Protein AF-A0A4U5PM91-F1 (afdb_monomer)

Mean predicted aligned error: 16.79 Å

Foldseek 3Di:
DWDWDDDPPRFTWIWDQDPQQWTWTWTDPDPPDTDTDTDHRPVDDPVVVVVLCCVPPVDDDDDDDDDDDDDDDDDDDDDDDYDDDDDDDDDDDDDDDDDDDPPPDPPPPDDLKDWDAWPAADPFATWTWIARPPPRAIWIKGKGFQDPPDPVSVVSVVLVVQLCVLQCPDDDQQAWHWDDWDDDDRMIITTTHDAPQAFQLVCCVVPNADDLLLLLLQLLSLLRRLLRCVVQQKAQQEQARNQWGAHPVSRIHGHDSSVMDRDDDQFDFLDPDYDLLLAALCSSVSPGGDDSLSVLSSSLQRSQCNHGVAGFVNVDDRPRSNCCNNPPPDDGDDDPSDDPLNVVSSVLSNDNPSVSRDHSVVSSPRPSNVPSDDPPPPPPPPDPDDDDDDDDDDDD

Sequence (396 aa):
MEFGSTNKRGIFRHAVFTDYGILYLCIAADNETRIQVYIPTHQIDIPKLCHFLCSFYGVFLLATNDGKQQSHRLPLPPITTSPFSPTYSTTTSPSVPRSPNRMENPTSPGSRWKKGRLLGRGSFGDVYLGLNSESGEMCTMKEVTLFSDDAKSKESAQQLGQEIMILSRLRHPNIVQYYGSETVEDKLYIYLEYVSGGSIYKLLQEYGQFDEIAIRSCTQQILSGLAYLHAKNTVHRDIKGANILVDPTGRVKLADFGMAKHISGQSCPLSFRGSPYWMAPEVIKNSNGCNLAVDIWSLGCTVLEMATTKPPWSQYEGVPAMFKIGNSKELPEIPDHLSNDGKDFVQQCLQRNPLHRPTAAQLLDHPFVKNVAFMERPFVSIEPSEELPPFMNSGR

Secondary structure (DSSP, 8-state):
-EEEE--TT---EEEEEETTTEEEEEEEEETTEEEEEEEEGGG--HHHHHHHHHHHH------------------PPPP------------------------PPP--TT-SEEEEEEEEE-SS-EEEEEEETTT--EEEEEEEE---SSHHHHHHHHHHHHHHHHHTT---TTBPPEEEEEEETTEEEEEEE--TT-BHHHHHHHH-SPPHHHHHHHHHHHHHHHHHHHHTTEE-S--SGGGEEE-TT--EEE---TT-EE--SS-----S-S-GGG--HHHHTT-S---THHHHHHHHHHHHHHHHSS-TTTTS-SHHHHHHHHH--PPPPPPTTS-HHHHHHHHHHT-SSGGGSPPHHHHTTSHHHHT-----------PPPP-PPP------

Radius of gyration: 29.06 Å; Cα contacts (8 Å, |Δi|>4): 565; chains: 1; bounding box: 113×63×76 Å

Solvent-accessible surface area (backbone atoms only — not comparable to full-atom values): 24086 Å² total; per-residue (Å²): 96,80,53,78,60,82,53,103,78,78,44,57,43,44,45,43,52,50,100,83,41,40,46,40,46,39,51,42,88,51,102,85,46,76,48,79,48,84,45,73,44,95,81,54,64,60,73,59,51,52,53,50,50,29,74,75,67,71,53,82,85,80,84,78,84,78,91,79,91,82,90,80,90,87,87,85,85,88,88,82,87,89,89,86,86,87,88,90,80,91,84,86,88,93,84,90,84,89,84,89,78,85,73,74,74,79,76,71,93,81,64,66,58,45,84,58,58,80,73,48,78,55,98,73,34,43,30,23,37,24,34,29,76,85,80,70,46,64,26,30,32,40,41,24,76,62,56,87,88,45,77,67,39,55,53,50,49,52,41,50,53,50,27,51,61,53,42,72,75,53,85,52,91,21,35,59,42,56,75,52,69,52,74,58,88,61,30,40,37,38,36,29,53,56,58,84,52,37,23,46,42,56,46,29,74,77,71,40,55,51,54,68,70,56,49,27,52,48,50,39,35,50,30,53,34,46,30,57,34,47,76,66,41,32,38,50,63,51,52,38,39,73,32,29,31,27,32,90,88,71,51,39,24,46,46,75,48,71,66,38,45,73,66,75,72,83,70,53,88,79,66,92,73,63,57,56,62,34,54,33,38,49,63,71,62,65,49,92,58,72,55,68,41,42,40,37,25,6,45,28,33,31,55,47,21,44,61,63,57,39,59,44,51,66,93,35,69,62,64,60,29,36,48,46,51,47,75,48,87,76,73,63,89,76,66,84,90,50,51,74,48,49,51,49,51,36,54,42,25,58,39,81,54,56,88,68,28,63,51,45,64,59,50,55,68,32,68,48,35,54,69,56,76,80,79,74,74,74,79,79,75,82,72,82,80,78,79,82,81,81,86,82,87,77,90,129

pLDDT: mean 71.52, std 26.04, range [23.77, 98.69]

InterPro domains:
  IPR000719 Protein kinase domain [PF00069] (114-369)
  IPR000719 Protein kinase domain [PS50011] (113-369)
  IPR000719 Protein kinase domain [SM00220] (113-369)
  IPR011009 Protein kinase-like domain superfamily [SSF56112] (92-384)
  IPR050538 Mitogen-activated protein kinase kinase kinase [PTHR48016] (86-372)

Nearest PDB structures (foldseek):
  5t5t-assembly1_A  TM=9.235E-01  e=7.887E-22  Rattus norvegicus
  6c9f-assembly1_A  TM=9.242E-01  e=7.464E-22  Homo sapiens
  6c9g-assembly1_A  TM=8.913E-01  e=3.089E-22  Homo sapiens
  5kq5-assembly1_A  TM=9.156E-01  e=8.806E-22  Rattus norvegicus
  6c9j-assembly1_A  TM=8.745E-01  e=2.478E-22  Homo sapiens

Organism: Populus alba (NCBI:txid43335)

Structure (mmCIF, N/CA/C/O backbone):
data_AF-A0A4U5PM91-F1
#
_entry.id   AF-A0A4U5PM91-F1
#
loop_
_atom_site.group_PDB
_atom_site.id
_atom_site.type_symbol
_atom_site.label_atom_id
_atom_site.label_alt_id
_atom_site.label_comp_id
_atom_site.label_asym_id
_atom_site.label_entity_id
_atom_site.label_seq_id
_atom_site.pdbx_PDB_ins_code
_atom_site.Cartn_x
_atom_site.Cartn_y
_atom_site.Cartn_z
_atom_site.occupancy
_atom_site.B_iso_or_equiv
_atom_site.auth_seq_id
_atom_site.auth_comp_id
_atom_site.auth_asym_id
_atom_site.auth_atom_id
_atom_site.pdbx_PDB_model_num
ATOM 1 N N . MET A 1 1 ? 22.648 28.105 25.553 1.00 31.94 1 MET A N 1
ATOM 2 C CA . MET A 1 1 ? 23.771 27.318 24.981 1.00 31.94 1 MET A CA 1
ATOM 3 C C . MET A 1 1 ? 23.590 27.237 23.476 1.00 31.94 1 MET A C 1
ATOM 5 O O . MET A 1 1 ? 22.468 27.005 23.038 1.00 31.94 1 MET A O 1
ATOM 9 N N . GLU A 1 2 ? 24.658 27.453 22.713 1.00 29.42 2 GLU A N 1
ATOM 10 C CA . GLU A 1 2 ? 24.646 27.452 21.247 1.00 29.42 2 GLU A CA 1
ATOM 11 C C . GLU A 1 2 ? 25.605 26.362 20.755 1.00 29.42 2 GLU A C 1
ATOM 13 O O . GLU A 1 2 ? 26.754 26.308 21.192 1.00 29.42 2 GLU A O 1
ATOM 18 N N . PHE A 1 3 ? 25.124 25.462 19.896 1.00 33.06 3 PHE A N 1
ATOM 19 C CA . PHE A 1 3 ? 25.931 24.376 19.340 1.00 33.06 3 PHE A CA 1
ATOM 20 C C . PHE A 1 3 ? 25.806 24.370 17.818 1.00 33.06 3 PHE A C 1
ATOM 22 O O . PHE A 1 3 ? 24.696 24.344 17.281 1.00 33.06 3 PHE A O 1
ATOM 29 N N . GLY A 1 4 ? 26.951 24.375 17.132 1.00 33.66 4 GLY A N 1
ATOM 30 C CA . GLY A 1 4 ? 27.042 24.328 15.677 1.00 33.66 4 GLY A CA 1
ATOM 31 C C . GLY A 1 4 ? 27.961 23.200 15.216 1.00 33.66 4 GLY A C 1
ATOM 32 O O . GLY A 1 4 ? 29.016 22.958 15.797 1.00 33.66 4 GLY A O 1
ATOM 33 N N . SER A 1 5 ? 27.563 22.511 14.149 1.00 37.50 5 SER A N 1
ATOM 34 C CA . SER A 1 5 ? 28.417 21.583 13.405 1.00 37.50 5 SER A CA 1
ATOM 35 C C . SER A 1 5 ? 28.236 21.841 11.914 1.00 37.50 5 SER A C 1
ATOM 37 O O . SER A 1 5 ? 27.110 21.966 11.429 1.00 37.50 5 SER A O 1
ATOM 39 N N . THR A 1 6 ? 29.347 21.922 11.188 1.00 31.75 6 THR A N 1
ATOM 40 C CA . THR A 1 6 ? 29.373 21.989 9.728 1.00 31.75 6 THR A CA 1
ATOM 41 C C . THR A 1 6 ? 29.678 20.601 9.167 1.00 31.75 6 THR A C 1
ATOM 43 O O . THR A 1 6 ? 30.637 19.946 9.567 1.00 31.75 6 THR A O 1
ATOM 46 N N . ASN A 1 7 ? 28.877 20.139 8.206 1.00 38.53 7 ASN A N 1
ATOM 47 C CA . ASN A 1 7 ? 29.251 19.010 7.349 1.00 38.53 7 ASN A CA 1
ATOM 48 C C . ASN A 1 7 ? 29.533 19.528 5.927 1.00 38.53 7 ASN A C 1
ATOM 50 O O . ASN A 1 7 ? 29.047 20.598 5.557 1.00 38.53 7 ASN A O 1
ATOM 54 N N . LYS A 1 8 ? 30.293 18.765 5.125 1.00 36.66 8 LYS A N 1
ATOM 55 C CA . LYS A 1 8 ? 30.865 19.082 3.792 1.00 36.66 8 LYS A CA 1
ATOM 56 C C . LYS A 1 8 ? 29.865 19.501 2.684 1.00 36.66 8 LYS A C 1
ATOM 58 O O . LYS A 1 8 ? 30.226 19.522 1.515 1.00 36.66 8 LYS A O 1
ATOM 63 N N . ARG A 1 9 ? 28.617 19.840 3.022 1.00 36.94 9 ARG A N 1
ATOM 64 C CA . ARG A 1 9 ? 27.595 20.412 2.127 1.00 36.94 9 ARG A CA 1
ATOM 65 C C . ARG A 1 9 ? 27.051 21.780 2.570 1.00 36.94 9 ARG A C 1
ATOM 67 O O . ARG A 1 9 ? 26.040 22.208 2.039 1.00 36.94 9 ARG A O 1
ATOM 74 N N . GLY A 1 10 ? 27.675 22.463 3.535 1.00 32.66 10 GLY A N 1
ATOM 75 C CA . GLY A 1 10 ? 27.288 23.840 3.894 1.00 32.66 10 GLY A CA 1
ATOM 76 C C . GLY A 1 10 ? 25.926 23.979 4.590 1.00 32.66 10 GLY A C 1
ATOM 77 O O . GLY A 1 10 ? 25.386 25.076 4.668 1.00 32.66 10 GLY A O 1
ATOM 78 N N . ILE A 1 11 ? 25.370 22.887 5.121 1.00 39.38 11 ILE A N 1
ATOM 79 C CA . ILE A 1 11 ? 24.122 22.920 5.892 1.00 39.38 11 ILE A CA 1
ATOM 80 C C . ILE A 1 11 ? 24.449 23.416 7.306 1.00 39.38 11 ILE A C 1
ATOM 82 O O . ILE A 1 11 ? 25.018 22.671 8.105 1.00 39.38 11 ILE A O 1
ATOM 86 N N . PHE A 1 12 ? 24.096 24.665 7.614 1.00 35.41 12 PHE A N 1
ATOM 87 C CA . PHE A 1 12 ? 24.134 25.199 8.976 1.00 35.41 12 PHE A CA 1
ATOM 88 C C . PHE A 1 12 ? 22.971 24.610 9.782 1.00 35.41 12 PHE A C 1
ATOM 90 O O . PHE A 1 12 ? 21.809 24.762 9.408 1.00 35.41 12 PHE A O 1
ATOM 97 N N . ARG A 1 13 ? 23.281 23.928 10.888 1.00 50.47 13 ARG A N 1
ATOM 98 C CA . ARG A 1 13 ? 22.285 23.434 11.848 1.00 50.47 13 ARG A CA 1
ATOM 99 C C . ARG A 1 13 ? 22.576 24.073 13.197 1.00 50.47 13 ARG A C 1
ATOM 101 O O . ARG A 1 13 ? 23.570 23.724 13.826 1.00 50.47 13 ARG A O 1
ATOM 108 N N . HIS A 1 14 ? 21.744 25.030 13.600 1.00 46.91 14 HIS A N 1
ATOM 109 C CA . HIS A 1 14 ? 21.800 25.638 14.931 1.00 46.91 14 HIS A CA 1
ATOM 110 C C . HIS A 1 14 ? 20.641 25.107 15.769 1.00 46.91 14 HIS A C 1
ATOM 112 O O . HIS A 1 14 ? 19.489 25.128 15.326 1.00 46.91 14 HIS A O 1
ATOM 118 N N . ALA A 1 15 ? 20.971 24.654 16.977 1.00 45.44 15 ALA A N 1
ATOM 119 C CA . ALA A 1 15 ? 20.019 24.477 18.060 1.00 45.44 15 ALA A CA 1
ATOM 120 C C . ALA A 1 15 ? 20.308 25.541 19.123 1.00 45.44 15 ALA A C 1
ATOM 122 O O . ALA A 1 15 ? 21.407 25.566 19.683 1.00 45.44 15 ALA A O 1
ATOM 123 N N . VAL A 1 16 ? 19.347 26.433 19.374 1.00 43.75 16 VAL A N 1
ATOM 124 C CA . VAL A 1 16 ? 19.459 27.459 20.422 1.00 43.75 16 VAL A CA 1
ATOM 125 C C . VAL A 1 16 ? 18.523 27.092 21.561 1.00 43.75 16 VAL A C 1
ATOM 127 O O . VAL A 1 16 ? 17.333 26.867 21.342 1.00 43.75 16 VAL A O 1
ATOM 130 N N . PHE A 1 17 ? 19.078 27.047 22.771 1.00 45.47 17 PHE A N 1
ATOM 131 C CA . PHE A 1 17 ? 18.324 26.904 24.012 1.00 45.47 17 PHE A CA 1
ATOM 132 C C . PHE A 1 17 ? 18.276 28.254 24.726 1.00 45.47 17 PHE A C 1
ATOM 134 O O . PHE A 1 17 ? 19.332 28.797 25.070 1.00 45.47 17 PHE A O 1
ATOM 141 N N . THR A 1 18 ? 17.067 28.769 24.952 1.00 44.97 18 THR A N 1
ATOM 142 C CA . THR A 1 18 ? 16.816 29.958 25.782 1.00 44.97 18 THR A CA 1
ATOM 143 C C . THR A 1 18 ? 16.417 29.557 27.200 1.00 44.97 18 THR A C 1
ATOM 145 O O . THR A 1 18 ? 15.810 28.502 27.381 1.00 44.97 18 THR A O 1
ATOM 148 N N . ASP A 1 19 ? 16.632 30.441 28.175 1.00 39.72 19 ASP A N 1
ATOM 149 C CA . ASP A 1 19 ? 16.300 30.224 29.597 1.00 39.72 19 ASP A CA 1
ATOM 150 C C . ASP A 1 19 ? 14.802 29.953 29.865 1.00 39.72 19 ASP A C 1
ATOM 152 O O . ASP A 1 19 ? 14.437 29.443 30.919 1.00 39.72 19 ASP A O 1
ATOM 156 N N . TYR A 1 20 ? 13.935 30.219 28.881 1.00 44.78 20 TYR A N 1
ATOM 157 C CA . TYR A 1 20 ? 12.493 29.940 28.908 1.00 44.78 20 TYR A CA 1
ATOM 158 C C . TYR A 1 20 ? 12.089 28.568 28.345 1.00 44.78 20 TYR A C 1
ATOM 160 O O . TYR A 1 20 ? 10.900 28.300 28.191 1.00 44.78 20 TYR A O 1
ATOM 168 N N . GLY A 1 21 ? 13.047 27.699 28.001 1.00 43.62 21 GLY A N 1
ATOM 169 C CA . GLY A 1 21 ? 12.724 26.349 27.541 1.00 43.62 21 GLY A CA 1
ATOM 170 C C . GLY A 1 21 ? 12.086 26.307 26.143 1.00 43.62 21 GLY A C 1
ATOM 171 O O . GLY A 1 21 ? 11.070 25.659 25.901 1.00 43.62 21 GLY A O 1
ATOM 172 N N . ILE A 1 22 ? 12.679 27.022 25.189 1.00 42.44 22 ILE A N 1
ATOM 173 C CA . ILE A 1 22 ? 12.251 27.001 23.787 1.00 42.44 22 ILE A CA 1
ATOM 174 C C . ILE A 1 22 ? 13.403 26.429 22.971 1.00 42.44 22 ILE A C 1
ATOM 176 O O . ILE A 1 22 ? 14.515 26.961 23.011 1.00 42.44 22 ILE A O 1
ATOM 180 N N . LEU A 1 23 ? 13.141 25.326 22.264 1.00 50.06 23 LEU A N 1
ATOM 181 C CA . LEU A 1 23 ? 14.085 24.765 21.303 1.00 50.06 23 LEU A CA 1
ATOM 182 C C . LEU A 1 23 ? 13.849 25.416 19.940 1.00 50.06 23 LEU A C 1
ATOM 184 O O . LEU A 1 23 ? 12.764 25.281 19.378 1.00 50.06 23 LEU A O 1
ATOM 188 N N . TYR A 1 24 ? 14.881 26.065 19.404 1.00 45.94 24 TYR A N 1
ATOM 189 C CA . TYR A 1 24 ? 14.910 26.523 18.018 1.00 45.94 24 TYR A CA 1
ATOM 190 C C . TYR A 1 24 ? 15.710 25.529 17.190 1.00 45.94 24 TYR A C 1
ATOM 192 O O . TYR A 1 24 ? 16.916 25.416 17.394 1.00 45.94 24 TYR A O 1
ATOM 200 N N . LEU A 1 25 ? 15.068 24.825 16.257 1.00 46.84 25 LEU A N 1
ATOM 201 C CA . LEU A 1 25 ? 15.771 24.005 15.271 1.00 46.84 25 LEU A CA 1
ATOM 202 C C . LEU A 1 25 ? 15.753 24.736 13.928 1.00 46.84 25 LEU A C 1
ATOM 204 O O . LEU A 1 25 ? 14.700 24.838 13.302 1.00 46.84 25 LEU A O 1
ATOM 208 N N . CYS A 1 26 ? 16.905 25.257 13.503 1.00 42.34 26 CYS A N 1
ATOM 209 C CA . CYS A 1 26 ? 17.053 25.876 12.188 1.00 42.34 26 CYS A CA 1
ATOM 210 C C . CYS A 1 26 ? 17.648 24.844 11.223 1.00 42.34 26 CYS A C 1
ATOM 212 O O . CYS A 1 26 ? 18.806 24.443 11.373 1.00 42.34 26 CYS A O 1
ATOM 214 N N . ILE A 1 27 ? 16.847 24.386 10.258 1.00 45.97 27 ILE A N 1
ATOM 215 C CA . ILE A 1 27 ? 17.297 23.494 9.184 1.00 45.97 27 ILE A CA 1
ATOM 216 C C . ILE A 1 27 ? 17.346 24.325 7.903 1.00 45.97 27 ILE A C 1
ATOM 218 O O . ILE A 1 27 ? 16.304 24.666 7.350 1.00 45.97 27 ILE A O 1
ATOM 222 N N . ALA A 1 28 ? 18.550 24.667 7.443 1.00 40.47 28 ALA A N 1
ATOM 223 C CA . ALA A 1 28 ? 18.735 25.254 6.119 1.00 40.47 28 ALA A CA 1
ATOM 224 C C . ALA A 1 28 ? 18.757 24.129 5.072 1.00 40.47 28 ALA A C 1
ATOM 226 O O . ALA A 1 28 ? 19.648 23.277 5.104 1.00 40.47 28 ALA A O 1
ATOM 227 N N . ALA A 1 29 ? 17.776 24.090 4.170 1.00 40.22 29 ALA A N 1
ATOM 228 C CA . ALA A 1 29 ? 17.827 23.211 2.996 1.00 40.22 29 ALA A CA 1
ATOM 229 C C . ALA A 1 29 ? 18.645 23.849 1.851 1.00 40.22 29 ALA A C 1
ATOM 231 O O . ALA A 1 29 ? 19.275 23.136 1.072 1.00 40.22 29 ALA A O 1
ATOM 232 N N . ASP A 1 30 ? 18.696 25.181 1.817 1.00 44.41 30 ASP A N 1
ATOM 233 C CA . ASP A 1 30 ? 19.370 26.054 0.853 1.00 44.41 30 ASP A CA 1
ATOM 234 C C . ASP A 1 30 ? 19.393 27.504 1.394 1.00 44.41 30 ASP A C 1
ATOM 236 O O . ASP A 1 30 ? 18.805 27.794 2.439 1.00 44.41 30 ASP A O 1
ATOM 240 N N . ASN A 1 31 ? 20.114 28.418 0.726 1.00 41.56 31 ASN A N 1
ATOM 241 C CA . ASN A 1 31 ? 20.375 29.790 1.207 1.00 41.56 31 ASN A CA 1
ATOM 242 C C . ASN A 1 31 ? 19.118 30.667 1.395 1.00 41.56 31 ASN A C 1
ATOM 244 O O . ASN A 1 31 ? 19.231 31.739 1.989 1.00 41.56 31 ASN A O 1
ATOM 248 N N . GLU A 1 32 ? 17.944 30.227 0.936 1.00 38.72 32 GLU A N 1
ATOM 249 C CA . GLU A 1 32 ? 16.703 31.013 0.981 1.00 38.72 32 GLU A CA 1
ATOM 250 C C . GLU A 1 32 ? 15.607 30.414 1.877 1.00 38.72 32 GLU A C 1
ATOM 252 O O . GLU A 1 32 ? 14.706 31.144 2.288 1.00 38.72 32 GLU A O 1
ATOM 257 N N . THR A 1 33 ? 15.705 29.142 2.288 1.00 36.41 33 THR A N 1
ATOM 258 C CA . THR A 1 33 ? 14.655 28.494 3.093 1.00 36.41 33 THR A CA 1
ATOM 259 C C . THR A 1 33 ? 15.128 28.217 4.519 1.00 36.41 33 THR A C 1
ATOM 261 O O . THR A 1 33 ? 15.895 27.286 4.780 1.00 36.41 33 THR A O 1
ATOM 264 N N . ARG A 1 34 ? 14.640 29.013 5.479 1.00 40.97 34 ARG A N 1
ATOM 265 C CA . ARG A 1 34 ? 14.811 28.764 6.920 1.00 40.97 34 ARG A CA 1
ATOM 266 C C . ARG A 1 34 ? 13.519 28.207 7.500 1.00 40.97 34 ARG A C 1
ATOM 268 O O . ARG A 1 34 ? 12.549 28.940 7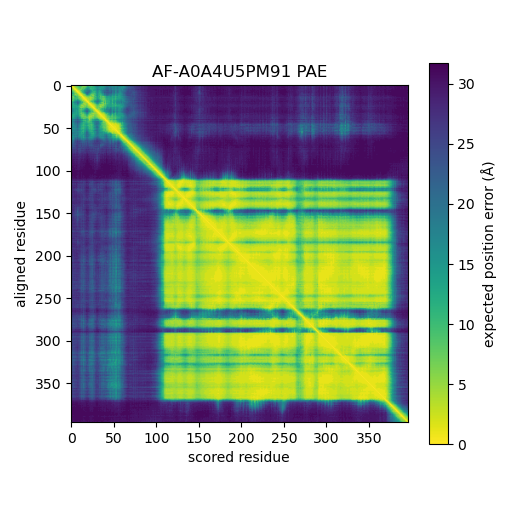.654 1.00 40.97 34 ARG A O 1
ATOM 275 N N . ILE A 1 35 ? 13.523 26.929 7.870 1.00 38.94 35 ILE A N 1
ATOM 276 C CA . ILE A 1 35 ? 12.433 26.343 8.655 1.00 38.94 35 ILE A CA 1
ATOM 277 C C . ILE A 1 35 ? 12.771 26.537 10.134 1.00 38.94 35 ILE A C 1
ATOM 279 O O . ILE A 1 35 ? 13.808 26.060 10.597 1.00 38.94 35 ILE A O 1
ATOM 283 N N . GLN A 1 36 ? 11.908 27.255 10.856 1.00 39.59 36 GLN A N 1
ATOM 284 C CA . GLN A 1 36 ? 11.988 27.437 12.305 1.00 39.59 36 GLN A CA 1
ATOM 285 C C . GLN A 1 36 ? 10.898 26.598 12.967 1.00 39.59 36 GLN A C 1
ATOM 287 O O . GLN A 1 36 ? 9.712 26.877 12.808 1.00 39.59 36 GLN A O 1
ATOM 292 N N . VAL A 1 37 ? 11.298 25.565 13.707 1.00 41.97 37 VAL A N 1
ATOM 293 C CA . VAL A 1 37 ? 10.364 24.758 14.502 1.00 41.97 37 VAL A CA 1
ATOM 294 C C . VAL A 1 37 ? 10.442 25.212 15.952 1.00 41.97 37 VAL A C 1
ATOM 296 O O . VAL A 1 37 ? 11.520 25.176 16.546 1.00 41.97 37 VAL A O 1
ATOM 299 N N . TYR A 1 38 ? 9.301 25.626 16.503 1.00 45.09 38 TYR A N 1
ATOM 300 C CA . TYR A 1 38 ? 9.144 26.015 17.902 1.00 45.09 38 TYR A CA 1
ATOM 301 C C . TYR A 1 38 ? 8.579 24.854 18.700 1.00 45.09 38 TYR A C 1
ATOM 303 O O . TYR A 1 38 ? 7.539 24.298 18.345 1.00 45.09 38 TYR A O 1
ATOM 311 N N . ILE A 1 39 ? 9.245 24.505 19.797 1.00 47.69 39 ILE A N 1
ATOM 312 C CA . ILE A 1 39 ? 8.792 23.420 20.656 1.00 47.69 39 ILE A CA 1
ATOM 313 C C . ILE A 1 39 ? 8.814 23.868 22.130 1.00 47.69 39 ILE A C 1
ATOM 315 O O . ILE A 1 39 ? 9.902 24.117 22.657 1.00 47.69 39 ILE A O 1
ATOM 319 N N . PRO A 1 40 ? 7.650 23.966 22.808 1.00 42.97 40 PRO A N 1
ATOM 320 C CA . PRO A 1 40 ? 7.573 24.287 24.236 1.00 42.97 40 PRO A CA 1
ATOM 321 C C . PRO A 1 40 ? 8.099 23.130 25.106 1.00 42.97 40 PRO A C 1
ATOM 323 O O . PRO A 1 40 ? 7.615 22.001 25.003 1.00 42.97 40 PRO A O 1
ATOM 326 N N . THR A 1 41 ? 9.059 23.381 26.003 1.00 46.47 41 THR A N 1
ATOM 327 C CA . THR A 1 41 ? 9.726 22.319 26.792 1.00 46.47 41 THR A CA 1
ATOM 328 C C . THR A 1 41 ? 8.890 21.690 27.901 1.00 46.47 41 THR A C 1
ATOM 330 O O . THR A 1 41 ? 9.294 20.661 28.434 1.00 46.47 41 THR A O 1
ATOM 333 N N . HIS A 1 42 ? 7.722 22.233 28.254 1.00 51.41 42 HIS A N 1
ATOM 334 C CA . HIS A 1 42 ? 6.894 21.666 29.330 1.00 51.41 42 HIS A CA 1
ATOM 335 C C . HIS A 1 42 ? 6.315 20.272 29.018 1.00 51.41 42 HIS A C 1
ATOM 337 O O . HIS A 1 42 ? 5.750 19.640 29.906 1.00 51.41 42 HIS A O 1
ATOM 343 N N . GLN A 1 43 ? 6.472 19.767 27.789 1.00 45.56 43 GLN A N 1
ATOM 344 C CA . GLN A 1 43 ? 6.014 18.432 27.388 1.00 45.56 43 GLN A CA 1
ATOM 345 C C . GLN A 1 43 ? 7.138 17.473 26.967 1.00 45.56 43 GLN A C 1
ATOM 347 O O . GLN A 1 43 ? 6.843 16.377 26.488 1.00 45.56 43 GLN A O 1
ATOM 352 N N . ILE A 1 44 ? 8.417 17.857 27.084 1.00 49.91 44 ILE A N 1
ATOM 353 C CA . ILE A 1 44 ? 9.497 17.114 26.423 1.00 49.91 44 ILE A CA 1
ATOM 354 C C . ILE A 1 44 ? 10.664 16.801 27.348 1.00 49.91 44 ILE A C 1
ATOM 356 O O . ILE A 1 44 ? 11.325 17.672 27.901 1.00 49.91 44 ILE A O 1
ATOM 360 N N . ASP A 1 45 ? 10.962 15.508 27.410 1.00 54.50 45 ASP A N 1
ATOM 361 C CA . ASP A 1 45 ? 12.194 14.947 27.946 1.00 54.50 45 ASP A CA 1
ATOM 362 C C . ASP A 1 45 ? 13.358 15.287 26.990 1.00 54.50 45 ASP A C 1
ATOM 364 O O . ASP A 1 45 ? 13.549 14.647 25.950 1.00 54.50 45 ASP A O 1
ATOM 368 N N . ILE A 1 46 ? 14.087 16.362 27.314 1.00 46.34 46 ILE A N 1
ATOM 369 C CA . ILE A 1 46 ? 15.188 16.925 26.511 1.00 46.34 46 ILE A CA 1
ATOM 370 C C . ILE A 1 46 ? 16.241 15.857 26.142 1.00 46.34 46 ILE A C 1
ATOM 372 O O . ILE A 1 46 ? 16.590 15.771 24.963 1.00 46.34 46 ILE A O 1
ATOM 376 N N . PRO A 1 47 ? 16.702 14.983 27.061 1.00 45.91 47 PRO A N 1
ATOM 377 C CA . PRO A 1 47 ? 17.561 13.844 26.724 1.00 45.91 47 PRO A CA 1
ATOM 378 C C . PRO A 1 47 ? 17.017 12.934 25.611 1.00 45.91 47 PRO A C 1
ATOM 380 O O . PRO A 1 47 ? 17.768 12.547 24.713 1.00 45.91 47 PRO A O 1
ATOM 383 N N . LYS A 1 48 ? 15.713 12.620 25.619 1.00 48.66 48 LYS A N 1
ATOM 384 C CA . LYS A 1 48 ? 15.087 11.780 24.580 1.00 48.66 48 LYS A CA 1
ATOM 385 C C . LYS A 1 48 ? 14.988 12.494 23.239 1.00 48.66 48 LYS A C 1
ATOM 387 O O . LYS A 1 48 ? 15.202 11.861 22.206 1.00 48.66 48 LYS A O 1
ATOM 392 N N . LEU A 1 49 ? 14.700 13.796 23.241 1.00 48.59 49 LEU A N 1
ATOM 393 C CA . LEU A 1 49 ? 14.678 14.592 22.014 1.00 48.59 49 LEU A CA 1
ATOM 394 C C . LEU A 1 49 ? 16.085 14.730 21.416 1.00 48.59 49 LEU A C 1
ATOM 396 O O . LEU A 1 49 ? 16.251 14.565 20.213 1.00 48.59 49 LEU A O 1
ATOM 400 N N . CYS A 1 50 ? 17.109 14.942 22.244 1.00 45.09 50 CYS A N 1
ATOM 401 C CA . CYS A 1 50 ? 18.505 14.975 21.808 1.00 45.09 50 CYS A CA 1
ATOM 402 C C . CYS A 1 50 ? 18.950 13.630 21.217 1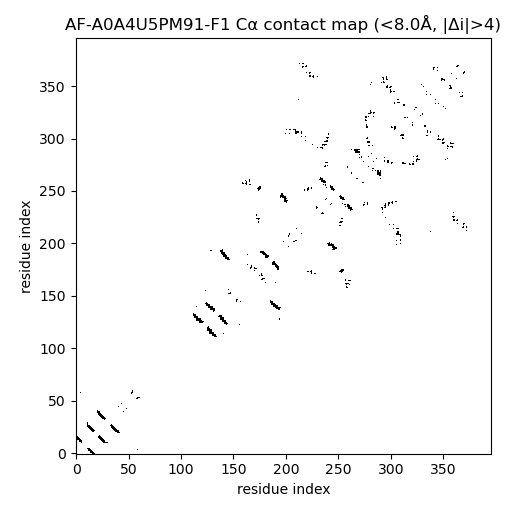.00 45.09 50 CYS A C 1
ATOM 404 O O . CYS A 1 50 ? 19.516 13.601 20.127 1.00 45.09 50 CYS A O 1
ATOM 406 N N . HIS A 1 51 ? 18.625 12.508 21.868 1.00 45.59 51 HIS A N 1
ATOM 407 C CA . HIS A 1 51 ? 18.919 11.173 21.339 1.00 45.59 51 HIS A CA 1
ATOM 408 C C . HIS A 1 51 ? 18.183 10.895 20.014 1.00 45.59 51 HIS A C 1
ATOM 410 O O . HIS A 1 51 ? 18.752 10.314 19.085 1.00 45.59 51 HIS A O 1
ATOM 416 N N . PHE A 1 52 ? 16.931 11.349 19.899 1.00 48.03 52 PHE A N 1
ATOM 417 C CA . PHE A 1 52 ? 16.134 11.283 18.673 1.00 48.03 52 PHE A CA 1
ATOM 418 C C . PHE A 1 52 ? 16.770 12.113 17.544 1.00 48.03 52 PHE A C 1
ATOM 420 O O . PHE A 1 52 ? 17.004 11.595 16.457 1.00 48.03 52 PHE A O 1
ATOM 427 N N . LEU A 1 53 ? 17.163 13.362 17.803 1.00 45.97 53 LEU A N 1
ATOM 428 C CA . LEU A 1 53 ? 17.820 14.219 16.809 1.00 45.97 53 LEU A CA 1
ATOM 429 C C . LEU A 1 53 ? 19.203 13.680 16.387 1.00 45.97 53 LEU A C 1
ATOM 431 O O . LEU A 1 53 ? 19.520 13.696 15.196 1.00 45.97 53 LEU A O 1
ATOM 435 N N . CYS A 1 54 ? 19.996 13.136 17.319 1.00 41.91 54 CYS A N 1
ATOM 436 C CA . CYS A 1 54 ? 21.268 12.464 17.020 1.00 41.91 54 CYS A CA 1
ATOM 437 C C . CYS A 1 54 ? 21.079 11.268 16.078 1.00 41.91 54 CYS A C 1
ATOM 439 O O . CYS A 1 54 ? 21.802 11.143 15.088 1.00 41.91 54 CYS A O 1
ATOM 441 N N . SER A 1 55 ? 20.080 10.425 16.356 1.00 39.53 55 SER A N 1
ATOM 442 C CA . SER A 1 55 ? 19.821 9.188 15.606 1.00 39.53 55 SER A CA 1
ATOM 443 C C . SER A 1 55 ? 19.288 9.440 14.190 1.00 39.53 55 SER A C 1
ATOM 445 O O . SER A 1 55 ? 19.554 8.653 13.287 1.00 39.53 55 SER A O 1
ATOM 447 N N . PHE A 1 56 ? 18.560 10.541 13.978 1.00 39.62 56 PHE A N 1
ATOM 448 C CA . PHE A 1 56 ? 17.927 10.862 12.692 1.00 39.62 56 PHE A CA 1
ATOM 449 C C . PHE A 1 56 ? 18.788 11.738 11.776 1.00 39.62 56 PHE A C 1
ATOM 451 O O . PHE A 1 56 ? 18.662 11.660 10.555 1.00 39.62 56 PHE A O 1
ATOM 458 N N . TYR A 1 57 ? 19.656 12.580 12.344 1.00 35.75 57 TYR A N 1
ATOM 459 C CA . TYR A 1 57 ? 20.364 13.612 11.581 1.00 35.75 57 TYR A CA 1
ATOM 460 C C . TYR A 1 57 ? 21.893 13.521 11.640 1.00 35.75 57 TYR A C 1
ATOM 462 O O . TYR A 1 57 ? 22.553 14.320 10.968 1.00 35.75 57 TYR A O 1
ATOM 470 N N . GLY A 1 58 ? 22.462 12.571 12.394 1.00 28.80 58 GLY A N 1
ATOM 471 C CA . GLY A 1 58 ? 23.914 12.382 12.505 1.00 28.80 58 GLY A CA 1
ATOM 472 C C . GLY A 1 58 ? 24.627 13.537 13.217 1.00 28.80 58 GLY A C 1
ATOM 473 O O . GLY A 1 58 ? 25.755 13.877 12.869 1.00 28.80 58 GLY A O 1
ATOM 474 N N . VAL A 1 59 ? 23.955 14.189 14.170 1.00 35.72 59 VAL A N 1
ATOM 475 C CA . VAL A 1 59 ? 24.543 15.247 15.005 1.00 35.72 59 VAL A CA 1
ATOM 476 C C . VAL A 1 59 ? 25.320 14.571 16.135 1.00 35.72 59 VAL A C 1
ATOM 478 O O . VAL A 1 59 ? 24.716 13.891 16.954 1.00 35.72 59 VAL A O 1
ATOM 481 N N . PHE A 1 60 ? 26.644 14.718 16.192 1.00 27.75 60 PHE A N 1
ATOM 482 C CA . PHE A 1 60 ? 27.428 14.266 17.346 1.00 27.75 60 PHE A CA 1
ATOM 483 C C . PHE A 1 60 ? 27.384 15.336 18.444 1.00 27.75 60 PHE A C 1
ATOM 485 O O . PHE A 1 60 ? 27.777 16.479 18.214 1.00 27.75 60 PHE A O 1
ATOM 492 N N . LEU A 1 61 ? 26.914 14.966 19.637 1.00 27.97 61 LEU A N 1
ATOM 493 C CA . LEU A 1 61 ? 27.053 15.772 20.850 1.00 27.97 61 LEU A CA 1
ATOM 494 C C . LEU A 1 61 ? 28.473 15.578 21.394 1.00 27.97 61 LEU A C 1
ATOM 496 O O . LEU A 1 61 ? 28.783 14.524 21.944 1.00 27.97 61 LEU A O 1
ATOM 500 N N . LEU A 1 62 ? 29.339 16.580 21.243 1.00 23.77 62 LEU A N 1
ATOM 501 C CA . LEU A 1 62 ? 30.573 16.654 22.022 1.00 23.77 62 LEU A CA 1
ATOM 502 C C . LEU A 1 62 ? 30.273 17.434 23.302 1.00 23.77 62 LEU A C 1
ATOM 504 O O . LEU A 1 62 ? 30.096 18.649 23.271 1.00 23.77 62 LEU A O 1
ATOM 508 N N . ALA A 1 63 ? 30.195 16.724 24.425 1.00 24.23 63 ALA A N 1
ATOM 509 C CA . ALA A 1 63 ? 30.249 17.343 25.739 1.00 24.23 63 ALA A CA 1
ATOM 510 C C . ALA A 1 63 ? 31.720 17.630 26.064 1.00 24.23 63 ALA A C 1
ATOM 512 O O . ALA A 1 63 ? 32.498 16.700 26.273 1.00 24.23 63 ALA A O 1
ATOM 513 N N . THR A 1 64 ? 32.116 18.900 26.097 1.00 24.45 64 THR A N 1
ATOM 514 C CA . THR A 1 64 ? 33.403 19.302 26.675 1.00 24.45 64 THR A CA 1
ATOM 515 C C . THR A 1 64 ? 33.154 20.004 28.000 1.00 24.45 64 THR A C 1
ATOM 517 O O . THR A 1 64 ? 32.592 21.099 28.023 1.00 24.45 64 THR A O 1
ATOM 520 N N . ASN A 1 65 ? 33.574 19.358 29.090 1.00 25.14 65 ASN A N 1
ATOM 521 C CA . ASN A 1 65 ? 33.742 19.999 30.389 1.00 25.14 65 ASN A CA 1
ATOM 522 C C . ASN A 1 65 ? 34.950 20.948 30.348 1.00 25.14 65 ASN A C 1
ATOM 524 O O . ASN A 1 65 ? 36.000 20.596 29.817 1.00 25.14 65 ASN A O 1
ATOM 528 N N . ASP A 1 66 ? 34.747 22.112 30.959 1.00 27.70 66 ASP A N 1
ATOM 529 C CA . ASP A 1 66 ? 35.715 23.077 31.484 1.00 27.70 66 ASP A CA 1
ATOM 530 C C . ASP A 1 66 ? 36.783 23.697 30.563 1.00 27.70 66 ASP A C 1
ATOM 532 O O . ASP A 1 66 ? 37.814 23.127 30.225 1.00 27.70 66 ASP A O 1
ATOM 536 N N . GLY A 1 67 ? 36.560 24.987 30.289 1.00 30.83 67 GLY A N 1
ATOM 537 C CA . GLY A 1 67 ? 37.444 26.071 30.724 1.00 30.83 67 GLY A CA 1
ATOM 538 C C . GLY A 1 67 ? 38.946 25.959 30.450 1.00 30.83 67 GLY A C 1
ATOM 539 O O . GLY A 1 67 ? 39.696 25.461 31.283 1.00 30.83 67 GLY A O 1
ATOM 540 N N . LYS A 1 68 ? 39.403 26.631 29.386 1.00 25.77 68 LYS A N 1
ATOM 541 C CA . LYS A 1 68 ? 40.464 27.662 29.432 1.00 25.77 68 LYS A CA 1
ATOM 542 C C . LYS A 1 68 ? 40.653 28.299 28.055 1.00 25.77 68 LYS A C 1
ATOM 544 O O . LYS A 1 68 ? 40.722 27.620 27.037 1.00 25.77 68 LYS A O 1
ATOM 549 N N . GLN A 1 69 ? 40.731 29.628 28.048 1.00 30.61 69 GLN A N 1
ATOM 550 C CA . GLN A 1 69 ? 41.123 30.429 26.893 1.00 30.61 69 GLN A CA 1
ATOM 551 C C . GLN A 1 69 ? 42.542 30.067 26.436 1.00 30.61 69 GLN A C 1
ATOM 553 O O . GLN A 1 69 ? 43.451 30.052 27.262 1.00 30.61 69 GLN A O 1
ATOM 558 N N . GLN A 1 70 ? 42.748 29.918 25.125 1.00 24.16 70 GLN A N 1
ATOM 559 C CA . GLN A 1 70 ? 43.960 30.410 24.467 1.00 24.16 70 GLN A CA 1
ATOM 560 C C . GLN A 1 70 ? 43.751 30.566 22.957 1.00 24.16 70 GLN A C 1
ATOM 562 O O . GLN A 1 70 ? 43.336 29.656 22.246 1.00 24.16 70 GLN A O 1
ATOM 567 N N . SER A 1 71 ? 44.025 31.778 22.492 1.00 26.20 71 SER A N 1
ATOM 568 C CA . SER A 1 71 ? 44.002 32.229 21.108 1.00 26.20 71 SER A CA 1
ATOM 569 C C . SER A 1 71 ? 45.300 31.868 20.387 1.00 26.20 71 SER A C 1
ATOM 571 O O . SER A 1 71 ? 46.365 32.262 20.854 1.00 26.20 71 SER A O 1
ATOM 573 N N . HIS A 1 72 ? 45.214 31.267 19.199 1.00 24.39 72 HIS A N 1
ATOM 574 C CA . HIS A 1 72 ? 46.291 31.323 18.207 1.00 24.39 72 HIS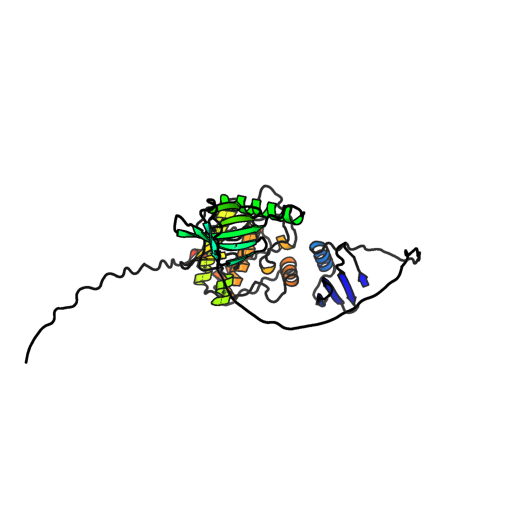 A CA 1
ATOM 575 C C . HIS A 1 72 ? 45.727 31.554 16.795 1.00 24.39 72 HIS A C 1
ATOM 577 O O . HIS A 1 72 ? 44.903 30.792 16.298 1.00 24.39 72 HIS A O 1
ATOM 583 N N . ARG A 1 73 ? 46.173 32.655 16.173 1.00 26.11 73 ARG A N 1
ATOM 584 C CA . ARG A 1 73 ? 46.038 32.982 14.740 1.00 26.11 73 ARG A CA 1
ATOM 585 C C . ARG A 1 73 ? 47.070 32.200 13.924 1.00 26.11 73 ARG A C 1
ATOM 587 O O . ARG A 1 73 ? 48.139 31.947 14.464 1.00 26.11 73 ARG A O 1
ATOM 594 N N . LEU A 1 74 ? 46.782 31.970 12.633 1.00 25.20 74 LEU A N 1
ATOM 595 C CA . LEU A 1 74 ? 47.669 32.018 11.439 1.00 25.20 74 LEU A CA 1
ATOM 596 C C . LEU A 1 74 ? 46.849 31.562 10.185 1.00 25.20 74 LEU A C 1
ATOM 598 O O . LEU A 1 74 ? 45.753 31.038 10.368 1.00 25.20 74 LEU A O 1
ATOM 602 N N . PRO A 1 75 ? 47.302 31.742 8.923 1.00 27.44 75 PRO A N 1
ATOM 603 C CA . PRO A 1 75 ? 47.270 32.969 8.115 1.00 27.44 75 PRO A CA 1
ATOM 604 C C . PRO A 1 75 ? 46.429 32.839 6.810 1.00 27.44 75 PRO A C 1
ATOM 606 O O . PRO A 1 75 ? 46.094 31.747 6.360 1.00 27.44 75 PRO A O 1
ATOM 609 N N . LEU A 1 76 ? 46.113 33.976 6.177 1.00 30.39 76 LEU A N 1
ATOM 610 C CA . LEU A 1 76 ? 45.440 34.083 4.866 1.00 30.39 76 LEU A CA 1
ATOM 611 C C . LEU A 1 76 ? 46.448 34.033 3.695 1.00 30.39 76 LEU A C 1
ATOM 613 O O . LEU A 1 76 ? 47.527 34.613 3.834 1.00 30.39 76 LEU A O 1
ATOM 617 N N . PRO A 1 77 ? 46.091 33.468 2.523 1.00 31.16 77 PRO A N 1
ATOM 618 C CA . PRO A 1 77 ? 46.784 33.725 1.259 1.00 31.16 77 PRO A CA 1
ATOM 619 C C . PRO A 1 77 ? 46.098 34.834 0.415 1.00 31.16 77 PRO A C 1
ATOM 621 O O . PRO A 1 77 ? 44.954 35.201 0.693 1.00 31.16 77 PRO A O 1
ATOM 624 N N . PRO A 1 78 ? 46.808 35.415 -0.577 1.00 30.92 78 PRO A N 1
ATOM 625 C CA . PRO A 1 78 ? 46.586 36.786 -1.048 1.00 30.92 78 PRO A CA 1
ATOM 626 C C . PRO A 1 78 ? 45.585 36.951 -2.206 1.00 30.92 78 PRO A C 1
ATOM 628 O O . PRO A 1 78 ? 45.291 36.029 -2.962 1.00 30.92 78 PRO A O 1
ATOM 631 N N . ILE A 1 79 ? 45.112 38.195 -2.335 1.00 30.39 79 ILE A N 1
ATOM 632 C CA . ILE A 1 79 ? 44.212 38.744 -3.361 1.00 30.39 79 ILE A CA 1
ATOM 633 C C . ILE A 1 79 ? 45.030 39.334 -4.523 1.00 30.39 79 ILE A C 1
ATOM 635 O O . ILE A 1 79 ? 46.063 39.964 -4.294 1.00 30.39 79 ILE A O 1
ATOM 639 N N . THR A 1 80 ? 44.530 39.230 -5.759 1.00 27.03 80 THR A N 1
ATOM 640 C CA . THR A 1 80 ? 44.934 40.061 -6.920 1.00 27.03 80 THR A CA 1
ATOM 641 C C . THR A 1 80 ? 43.713 40.202 -7.862 1.00 27.03 80 THR A C 1
ATOM 643 O O . THR A 1 80 ? 43.280 39.209 -8.432 1.00 27.03 80 THR A O 1
ATOM 646 N N . THR A 1 81 ? 42.885 41.254 -7.717 1.00 26.55 81 THR A N 1
ATOM 647 C CA . THR A 1 81 ? 42.701 42.451 -8.601 1.00 26.55 81 THR A CA 1
ATOM 648 C C . THR A 1 81 ? 42.444 42.136 -10.097 1.00 26.55 81 THR A C 1
ATOM 650 O O . THR A 1 81 ? 43.382 41.757 -10.785 1.00 26.55 81 THR A O 1
ATOM 653 N N . SER A 1 82 ? 41.192 42.148 -10.612 1.00 27.86 82 SER A N 1
ATOM 654 C CA . SER A 1 82 ? 40.382 43.281 -11.183 1.00 27.86 82 SER A CA 1
ATOM 655 C C . SER A 1 82 ? 40.475 43.402 -12.733 1.00 27.86 82 SER A C 1
ATOM 657 O O . SER A 1 82 ? 41.474 42.932 -13.263 1.00 27.86 82 SER A O 1
ATOM 659 N N . PRO A 1 83 ? 39.635 44.178 -13.471 1.00 41.53 83 PRO A N 1
ATOM 660 C CA . PRO A 1 83 ? 38.162 44.337 -13.498 1.00 41.53 83 PRO A CA 1
ATOM 661 C C . PRO A 1 83 ? 37.564 44.332 -14.954 1.00 41.53 83 PRO A C 1
ATOM 663 O O . PRO A 1 83 ? 38.289 44.092 -15.912 1.00 41.53 83 PRO A O 1
ATOM 666 N N . PHE A 1 84 ? 36.263 44.667 -15.085 1.00 28.66 84 PHE A N 1
ATOM 667 C CA . PHE A 1 84 ? 35.501 45.214 -16.247 1.00 28.66 84 PHE A CA 1
ATOM 668 C C . PHE A 1 84 ? 34.333 44.378 -16.828 1.00 28.66 84 PHE A C 1
ATOM 670 O O . PHE A 1 84 ? 34.513 43.307 -17.398 1.00 28.66 84 PHE A O 1
ATOM 677 N N . SER A 1 85 ? 33.130 44.964 -16.735 1.00 31.53 85 SER A N 1
ATOM 678 C CA . SER A 1 85 ? 31.904 44.671 -17.511 1.00 31.53 85 SER A CA 1
ATOM 679 C C . SER A 1 85 ? 31.893 45.487 -18.829 1.00 31.53 85 SER A C 1
ATOM 681 O O . SER A 1 85 ? 32.710 46.406 -18.946 1.00 31.53 85 SER A O 1
ATOM 683 N N . PRO A 1 86 ? 30.971 45.251 -19.796 1.00 36.12 86 PRO A N 1
ATOM 684 C CA . PRO A 1 86 ? 29.643 45.886 -19.710 1.00 36.12 86 PRO A CA 1
ATOM 685 C C . PRO A 1 86 ? 28.442 45.112 -20.314 1.00 36.12 86 PRO A C 1
ATOM 687 O O . PRO A 1 86 ? 28.564 44.170 -21.090 1.00 36.12 86 PRO A O 1
ATOM 690 N N . THR A 1 87 ? 27.268 45.597 -19.913 1.00 29.06 87 THR A N 1
ATOM 691 C CA . THR A 1 87 ? 25.870 45.358 -20.324 1.00 29.06 87 THR A CA 1
ATOM 692 C C . THR A 1 87 ? 25.567 45.770 -21.778 1.00 29.06 87 THR A C 1
ATOM 694 O O . THR A 1 87 ? 26.235 46.674 -22.255 1.00 29.06 87 THR A O 1
ATOM 697 N N . TYR A 1 88 ? 24.518 45.220 -22.426 1.00 29.64 88 TYR A N 1
ATOM 698 C CA . TYR A 1 88 ? 23.455 45.964 -23.159 1.00 29.64 88 TYR A CA 1
ATOM 699 C C . TYR A 1 88 ? 22.293 45.048 -23.624 1.00 29.64 88 TYR A C 1
ATOM 701 O O . TYR A 1 88 ? 22.443 43.836 -23.749 1.00 29.64 88 TYR A O 1
ATOM 709 N N . SER A 1 89 ? 21.125 45.666 -23.833 1.00 29.08 89 SER A N 1
ATOM 710 C CA . SER A 1 89 ? 19.766 45.101 -23.894 1.00 29.08 89 SER A CA 1
ATOM 711 C C . SER A 1 89 ? 19.157 44.975 -25.311 1.00 29.08 89 SER A C 1
ATOM 713 O O . SER A 1 89 ? 19.545 45.707 -26.212 1.00 29.08 89 SER A O 1
ATOM 715 N N . THR A 1 90 ? 18.105 44.138 -25.427 1.00 28.95 90 THR A N 1
ATOM 716 C CA . THR A 1 90 ? 16.863 44.244 -26.257 1.00 28.95 90 THR A CA 1
ATOM 717 C C . THR A 1 90 ? 16.909 44.541 -27.769 1.00 28.95 90 THR A C 1
ATOM 719 O O . THR A 1 90 ? 17.278 45.647 -28.143 1.00 28.95 90 THR A O 1
ATOM 722 N N . THR A 1 91 ? 16.280 43.681 -28.603 1.00 27.39 91 THR A N 1
ATOM 723 C CA . THR A 1 91 ? 15.198 44.059 -29.571 1.00 27.39 91 THR A CA 1
ATOM 724 C C . THR A 1 91 ? 14.503 42.865 -30.289 1.00 27.39 91 THR A C 1
ATOM 726 O O . THR A 1 91 ? 15.154 41.993 -30.847 1.00 27.39 91 THR A O 1
ATOM 729 N N . THR A 1 92 ? 13.161 42.860 -30.216 1.00 29.41 92 THR A N 1
ATOM 730 C CA . THR A 1 92 ? 12.069 42.529 -31.187 1.00 29.41 92 THR A CA 1
ATOM 731 C C . THR A 1 92 ? 12.212 41.570 -32.404 1.00 29.41 92 THR A C 1
ATOM 733 O O . THR A 1 92 ? 13.124 41.683 -33.212 1.00 29.41 92 THR A O 1
ATOM 736 N N . SER A 1 93 ? 11.163 40.737 -32.569 1.00 29.39 93 SER A N 1
ATOM 737 C CA . SER A 1 93 ? 10.740 39.766 -33.625 1.00 29.39 93 SER A CA 1
ATOM 738 C C . SER A 1 93 ? 10.489 40.347 -35.052 1.00 29.39 93 SER A C 1
ATOM 740 O O . SER A 1 93 ? 10.449 41.574 -35.148 1.00 29.39 93 SER A O 1
ATOM 742 N N . PRO A 1 94 ? 10.255 39.557 -36.154 1.00 37.91 94 PRO A N 1
ATOM 743 C CA . PRO A 1 94 ? 9.046 38.719 -36.382 1.00 37.91 94 PRO A CA 1
ATOM 744 C C . PRO A 1 94 ? 9.215 37.413 -37.240 1.00 37.91 94 PRO A C 1
ATOM 746 O O . PRO A 1 94 ? 10.306 36.915 -37.477 1.00 37.91 94 PRO A O 1
ATOM 749 N N . SER A 1 95 ? 8.069 36.846 -37.636 1.00 30.56 95 SER A N 1
ATOM 750 C CA . SER A 1 95 ? 7.607 35.454 -37.847 1.00 30.56 95 SER A CA 1
ATOM 751 C C . SER A 1 95 ? 7.521 34.853 -39.289 1.00 30.56 95 SER A C 1
ATOM 753 O O . SER A 1 95 ? 7.138 35.579 -40.199 1.00 30.56 95 SER A O 1
ATOM 755 N N . VAL A 1 96 ? 7.622 33.492 -39.387 1.00 33.59 96 VAL A N 1
ATOM 756 C CA . VAL A 1 96 ? 6.845 32.492 -40.233 1.00 33.59 96 VAL A CA 1
ATOM 757 C C . VAL A 1 96 ? 7.244 32.287 -41.737 1.00 33.59 96 VAL A C 1
ATOM 759 O O . VAL A 1 96 ? 7.830 33.224 -42.266 1.00 33.59 96 VAL A O 1
ATOM 762 N N . PRO A 1 97 ? 6.946 31.167 -42.501 1.00 40.06 97 PRO A N 1
ATOM 763 C CA . PRO A 1 97 ? 6.332 29.817 -42.255 1.00 40.06 97 PRO A CA 1
ATOM 764 C C . PRO A 1 97 ? 7.063 28.533 -42.810 1.00 40.06 97 PRO A C 1
ATOM 766 O O . PRO A 1 97 ? 7.852 28.597 -43.740 1.00 40.06 97 PRO A O 1
ATOM 769 N N . ARG A 1 98 ? 6.626 27.350 -42.306 1.00 31.45 98 ARG A N 1
ATOM 770 C CA . ARG A 1 98 ? 6.450 25.979 -42.907 1.00 31.45 98 ARG A CA 1
ATOM 771 C C . ARG A 1 98 ? 7.485 25.360 -43.879 1.00 31.45 98 ARG A C 1
ATOM 773 O O . ARG A 1 98 ? 7.663 25.867 -44.979 1.00 31.45 98 ARG A O 1
ATOM 780 N N . SER A 1 99 ? 7.868 24.091 -43.627 1.00 34.69 99 SER A N 1
ATOM 781 C CA . SER A 1 99 ? 7.417 22.891 -44.397 1.00 34.69 99 SER A CA 1
ATOM 782 C C . SER A 1 99 ? 7.895 21.552 -43.776 1.00 34.69 99 SER A C 1
ATOM 784 O O . SER A 1 99 ? 8.776 21.575 -42.918 1.00 34.69 99 SER A O 1
ATOM 786 N N . PRO A 1 100 ? 7.268 20.401 -44.115 1.00 40.91 100 PRO A N 1
ATOM 787 C CA . PRO A 1 100 ? 7.185 19.217 -43.265 1.00 40.91 100 PRO A CA 1
ATOM 788 C C . PRO A 1 100 ? 8.257 18.176 -43.602 1.00 40.91 100 PRO A C 1
ATOM 790 O O . PRO A 1 100 ? 8.429 17.811 -44.756 1.00 40.91 100 PRO A O 1
ATOM 793 N N . ASN A 1 101 ? 8.915 17.630 -42.584 1.00 31.81 101 ASN A N 1
ATOM 794 C CA . ASN A 1 101 ? 9.505 16.297 -42.669 1.00 31.81 101 ASN A CA 1
ATOM 795 C C . ASN A 1 101 ? 9.512 15.681 -41.272 1.00 31.81 101 ASN A C 1
ATOM 797 O O . ASN A 1 101 ? 10.508 15.666 -40.554 1.00 31.81 101 ASN A O 1
ATOM 801 N N . ARG A 1 102 ? 8.335 15.189 -40.879 1.00 39.41 102 ARG A N 1
ATOM 802 C CA . ARG A 1 102 ? 8.218 14.170 -39.843 1.00 39.41 102 ARG A CA 1
ATOM 803 C C . ARG A 1 102 ? 8.714 12.872 -40.475 1.00 39.41 102 ARG A C 1
ATOM 805 O O . ARG A 1 102 ? 7.922 12.115 -41.021 1.00 39.41 102 ARG A O 1
ATOM 812 N N . MET A 1 103 ? 10.024 12.650 -40.443 1.00 36.94 103 MET A N 1
ATOM 813 C CA . MET A 1 103 ? 10.525 11.284 -40.492 1.00 36.94 103 MET A CA 1
ATOM 814 C C . MET A 1 103 ? 10.125 10.660 -39.162 1.00 36.94 103 MET A C 1
ATOM 816 O O . MET A 1 103 ? 10.621 11.031 -38.100 1.00 36.94 103 MET A O 1
ATOM 820 N N . GLU A 1 104 ? 9.113 9.802 -39.224 1.00 42.69 104 GLU A N 1
ATOM 821 C CA . GLU A 1 104 ? 8.853 8.835 -38.175 1.00 42.69 104 GLU A CA 1
ATOM 822 C C . GLU A 1 104 ? 10.162 8.089 -37.925 1.00 42.69 104 GLU A C 1
ATOM 824 O O . GLU A 1 104 ? 10.743 7.514 -38.847 1.00 42.69 104 GLU A O 1
ATOM 829 N N . ASN A 1 105 ? 10.661 8.155 -36.689 1.00 37.69 105 ASN A N 1
ATOM 830 C CA . ASN A 1 105 ? 11.760 7.295 -36.283 1.00 37.69 105 ASN A CA 1
ATOM 831 C C . ASN A 1 105 ? 11.353 5.847 -36.595 1.00 37.69 105 ASN A C 1
ATOM 833 O O . ASN A 1 105 ? 10.240 5.452 -36.225 1.00 37.69 105 ASN A O 1
ATOM 837 N N . PRO A 1 106 ? 12.214 5.060 -37.263 1.00 40.12 106 PRO A N 1
ATOM 838 C CA . PRO A 1 106 ? 11.918 3.667 -37.528 1.00 40.12 106 PRO A CA 1
ATOM 839 C C . PRO A 1 106 ? 11.681 2.984 -36.185 1.00 40.12 106 PRO A C 1
ATOM 841 O O . PRO A 1 106 ? 12.508 3.049 -35.276 1.00 40.12 106 PRO A O 1
ATOM 844 N N . THR A 1 107 ? 10.495 2.397 -36.049 1.00 43.41 107 THR A N 1
ATOM 845 C CA . THR A 1 107 ? 10.111 1.610 -34.885 1.00 43.41 107 THR A CA 1
ATOM 846 C C . THR A 1 107 ? 11.131 0.493 -34.755 1.00 43.41 107 THR A C 1
ATOM 848 O O . THR A 1 107 ? 11.213 -0.374 -35.624 1.00 43.41 107 THR A O 1
ATOM 851 N N . SER A 1 108 ? 11.942 0.532 -33.703 1.00 41.88 108 SER A N 1
ATOM 852 C CA . SER A 1 108 ? 12.806 -0.583 -33.352 1.00 41.88 108 SER A CA 1
ATOM 853 C C . SER A 1 108 ? 11.914 -1.827 -33.241 1.00 41.88 108 SER A C 1
ATOM 855 O O . SER A 1 108 ? 10.923 -1.786 -32.503 1.00 41.88 108 SER A O 1
ATOM 857 N N . PRO A 1 109 ? 12.202 -2.929 -33.947 1.00 45.97 109 PRO A N 1
ATOM 858 C CA . PRO A 1 109 ? 11.548 -4.193 -33.652 1.00 45.97 109 PRO A CA 1
ATOM 859 C C . PRO A 1 109 ? 12.080 -4.628 -32.282 1.00 45.97 109 PRO A C 1
ATOM 861 O O . PRO A 1 109 ? 13.219 -5.076 -32.195 1.00 45.97 109 PRO A O 1
ATOM 864 N N . GLY A 1 110 ? 11.349 -4.393 -31.186 1.00 52.34 110 GLY A N 1
ATOM 865 C CA . GLY A 1 110 ? 11.965 -4.610 -29.870 1.00 52.34 110 GLY A CA 1
ATOM 866 C C . GLY A 1 110 ? 11.069 -4.700 -28.646 1.00 52.34 110 GLY A C 1
ATOM 867 O O . GLY A 1 110 ? 11.356 -5.527 -27.792 1.00 52.34 110 GLY A O 1
ATOM 868 N N . SER A 1 111 ? 9.978 -3.937 -28.552 1.00 65.69 111 SER A N 1
ATOM 869 C CA . SER A 1 111 ? 9.089 -4.020 -27.386 1.00 65.69 111 SER A CA 1
ATOM 870 C C . SER A 1 111 ? 7.653 -4.244 -27.821 1.00 65.69 111 SER A C 1
ATOM 872 O O . SER A 1 111 ? 7.068 -3.417 -28.521 1.00 65.69 111 SER A O 1
ATOM 874 N N . ARG A 1 112 ? 7.055 -5.351 -27.365 1.00 85.06 112 ARG A N 1
ATOM 875 C CA . ARG A 1 112 ? 5.611 -5.615 -27.507 1.00 85.06 112 ARG A CA 1
ATOM 876 C C . ARG A 1 112 ? 4.756 -4.487 -26.908 1.00 85.06 112 ARG A C 1
ATOM 878 O O . ARG A 1 112 ? 3.597 -4.324 -27.285 1.00 85.06 112 ARG A O 1
ATOM 885 N N . TRP A 1 113 ? 5.325 -3.696 -25.993 1.00 90.75 113 TRP A N 1
ATOM 886 C CA . TRP A 1 113 ? 4.647 -2.637 -25.257 1.00 90.75 113 TRP A CA 1
ATOM 887 C C . TRP A 1 113 ? 4.923 -1.250 -25.846 1.00 90.75 113 TRP A C 1
ATOM 889 O O . TRP A 1 113 ? 6.052 -0.768 -25.864 1.00 90.75 113 TRP A O 1
ATOM 899 N N . LYS A 1 114 ? 3.862 -0.550 -26.250 1.00 92.56 114 LYS A N 1
ATOM 900 C CA . LYS A 1 114 ? 3.907 0.857 -26.664 1.00 92.56 114 LYS A CA 1
ATOM 901 C C . LYS A 1 114 ? 3.614 1.773 -25.486 1.00 92.56 114 LYS A C 1
ATOM 903 O O . LYS A 1 114 ? 2.603 1.610 -24.806 1.00 92.56 114 LYS A O 1
ATOM 908 N N . LYS A 1 115 ? 4.485 2.760 -25.273 1.00 94.44 115 LYS A N 1
ATOM 909 C CA . LYS A 1 115 ? 4.348 3.785 -24.232 1.00 94.44 115 LYS A CA 1
ATOM 910 C C . LYS A 1 115 ? 3.240 4.783 -24.585 1.00 94.44 115 LYS A C 1
ATOM 912 O O . LYS A 1 115 ? 3.207 5.319 -25.689 1.00 94.44 115 LYS A O 1
ATOM 917 N N . GLY A 1 116 ? 2.351 5.039 -23.634 1.00 94.62 116 GLY A N 1
ATOM 918 C CA . GLY A 1 116 ? 1.230 5.971 -23.723 1.00 94.62 116 GLY A CA 1
ATOM 919 C C . GLY A 1 116 ? 1.369 7.153 -22.759 1.00 94.62 116 GLY A C 1
ATOM 920 O O . GLY A 1 116 ? 2.466 7.652 -22.507 1.00 94.62 116 GLY A O 1
ATOM 921 N N . ARG A 1 117 ? 0.233 7.631 -22.229 1.00 94.75 117 ARG A N 1
ATOM 922 C CA . ARG A 1 117 ? 0.184 8.810 -21.345 1.00 94.75 117 ARG A CA 1
ATOM 923 C C . ARG A 1 117 ? 0.897 8.575 -20.009 1.00 94.75 117 ARG A C 1
ATOM 925 O O . ARG A 1 117 ? 0.878 7.464 -19.482 1.00 94.75 117 ARG A O 1
ATOM 932 N N . LEU A 1 118 ? 1.450 9.642 -19.435 1.00 94.50 118 LEU A N 1
ATOM 933 C CA . LEU A 1 118 ? 1.981 9.642 -18.070 1.00 94.50 118 LEU A CA 1
ATOM 934 C C . LEU A 1 118 ? 0.834 9.437 -17.065 1.00 94.50 118 LEU A C 1
ATOM 936 O O . LEU A 1 118 ? -0.185 10.122 -17.138 1.00 94.50 118 LEU A O 1
ATOM 940 N N . LEU A 1 119 ? 1.007 8.493 -16.144 1.00 89.12 119 LEU A N 1
ATOM 941 C CA . LEU A 1 119 ? 0.087 8.202 -15.041 1.00 89.12 119 LEU A CA 1
ATOM 942 C C . LEU A 1 119 ? 0.548 8.852 -13.732 1.00 89.12 119 LEU A C 1
ATOM 944 O O . LEU A 1 119 ? -0.285 9.302 -12.951 1.00 89.12 119 LEU A O 1
ATOM 948 N N . GLY A 1 120 ? 1.860 8.924 -13.498 1.00 84.75 120 GLY A N 1
ATOM 949 C CA . GLY A 1 120 ? 2.422 9.532 -12.296 1.00 84.75 120 GLY A CA 1
ATOM 950 C C . GLY A 1 120 ? 3.945 9.585 -12.316 1.00 84.75 120 GLY A C 1
ATOM 951 O O . GLY A 1 120 ? 4.585 8.961 -13.159 1.00 84.75 120 GLY A O 1
ATOM 952 N N . ARG A 1 121 ? 4.525 10.335 -11.377 1.00 81.19 121 ARG A N 1
ATOM 953 C CA . ARG A 1 121 ? 5.975 10.396 -11.156 1.00 81.19 121 ARG A CA 1
ATOM 954 C C . ARG A 1 121 ? 6.295 9.776 -9.802 1.00 81.19 121 ARG A C 1
ATOM 956 O O . ARG A 1 121 ? 5.750 10.211 -8.791 1.00 81.19 121 ARG A O 1
ATOM 963 N N . GLY A 1 122 ? 7.131 8.748 -9.795 1.00 67.62 122 GLY A N 1
ATOM 964 C CA . GLY A 1 122 ? 7.611 8.073 -8.595 1.00 67.62 122 GLY A CA 1
ATOM 965 C C . GLY A 1 122 ? 9.003 8.549 -8.183 1.00 67.62 122 GLY A C 1
ATOM 966 O O . GLY A 1 122 ? 9.693 9.250 -8.918 1.00 67.62 122 GLY A O 1
ATOM 967 N N . SER A 1 123 ? 9.448 8.118 -7.004 1.00 64.69 123 SER A N 1
ATOM 968 C CA . SER A 1 123 ? 10.794 8.400 -6.481 1.00 64.69 123 SER A CA 1
ATOM 969 C C . SER A 1 123 ? 11.917 7.803 -7.335 1.00 64.69 123 SER A C 1
ATOM 971 O O . SER A 1 123 ? 13.014 8.356 -7.383 1.00 64.69 123 SER A O 1
ATOM 973 N N . PHE A 1 124 ? 11.640 6.682 -8.004 1.00 66.81 124 PHE A N 1
ATOM 974 C CA . PHE A 1 124 ? 12.603 5.955 -8.831 1.00 66.81 124 PHE A CA 1
ATOM 975 C C . PHE A 1 124 ? 12.407 6.168 -10.331 1.00 66.81 124 PHE A C 1
ATOM 977 O O . PHE A 1 124 ? 13.216 5.674 -11.105 1.00 66.81 124 PHE A O 1
ATOM 984 N N . GLY A 1 125 ? 11.360 6.872 -10.761 1.00 79.38 125 GLY A N 1
ATOM 985 C CA . GLY A 1 125 ? 11.081 7.032 -12.183 1.00 79.38 125 GLY A CA 1
ATOM 986 C C . GLY A 1 125 ? 9.632 7.364 -12.497 1.00 79.38 125 GLY A C 1
ATOM 987 O O . GLY A 1 125 ? 8.786 7.467 -11.609 1.00 79.38 125 GLY A O 1
ATOM 988 N N . ASP A 1 126 ? 9.353 7.521 -13.782 1.00 89.00 126 ASP A N 1
ATOM 989 C CA . ASP A 1 126 ? 8.046 7.917 -14.286 1.00 89.00 126 ASP A CA 1
ATOM 990 C C . ASP A 1 126 ? 7.196 6.689 -14.621 1.00 89.00 126 ASP A C 1
ATOM 992 O O . ASP A 1 126 ? 7.682 5.682 -15.135 1.00 89.00 126 ASP A O 1
ATOM 996 N N . VAL A 1 127 ? 5.897 6.776 -14.355 1.00 91.31 127 VAL A N 1
ATOM 997 C CA . VAL A 1 127 ? 4.939 5.695 -14.588 1.00 91.31 127 VAL A CA 1
ATOM 998 C C . VAL A 1 127 ? 4.008 6.088 -15.721 1.00 91.31 127 VAL A C 1
ATOM 1000 O O . VAL A 1 127 ? 3.338 7.116 -15.655 1.00 91.31 127 VAL A O 1
ATOM 1003 N N . TYR A 1 128 ? 3.932 5.251 -16.748 1.00 94.44 128 TYR A N 1
ATOM 1004 C CA . TYR A 1 128 ? 3.148 5.465 -17.957 1.00 94.44 128 TYR A CA 1
ATOM 1005 C C . TYR A 1 128 ? 2.122 4.355 -18.152 1.00 94.44 128 TYR A C 1
ATOM 1007 O O . TYR A 1 128 ? 2.280 3.237 -17.671 1.00 94.44 128 TYR A O 1
ATOM 1015 N N . LEU A 1 129 ? 1.074 4.662 -18.904 1.00 95.56 129 LEU A N 1
ATOM 1016 C CA . LEU A 1 129 ? 0.179 3.659 -19.456 1.00 95.56 129 LEU A CA 1
ATOM 1017 C C . LEU A 1 129 ? 0.875 2.990 -20.644 1.00 95.56 129 LEU A C 1
ATOM 1019 O O . LEU A 1 129 ? 1.431 3.693 -21.481 1.00 95.56 129 LEU A O 1
ATOM 1023 N N . GLY A 1 130 ? 0.846 1.667 -20.735 1.00 95.25 130 GLY A N 1
ATOM 1024 C CA . GLY A 1 130 ? 1.382 0.900 -21.857 1.00 95.25 130 GLY A CA 1
ATOM 1025 C C . GLY A 1 130 ? 0.294 0.103 -22.573 1.00 95.25 130 GLY A C 1
ATOM 1026 O O . GLY A 1 130 ? -0.695 -0.281 -21.954 1.00 95.25 130 GLY A O 1
ATOM 1027 N N . LEU A 1 131 ? 0.482 -0.143 -23.869 1.00 95.00 131 LEU A N 1
ATOM 1028 C CA . LEU A 1 131 ? -0.401 -0.960 -24.706 1.00 95.00 131 LEU A CA 1
ATOM 1029 C C . LEU A 1 131 ? 0.404 -2.084 -25.359 1.00 95.00 131 LEU A C 1
ATOM 1031 O O . LEU A 1 131 ? 1.385 -1.810 -26.052 1.00 95.00 131 LEU A O 1
ATOM 1035 N N . ASN A 1 132 ? -0.012 -3.333 -25.174 1.00 93.25 132 ASN A N 1
ATOM 1036 C CA . ASN A 1 132 ? 0.528 -4.449 -25.934 1.00 93.25 132 ASN A CA 1
ATOM 1037 C C . ASN A 1 132 ? 0.014 -4.343 -27.372 1.00 93.25 132 ASN A C 1
ATOM 1039 O O . ASN A 1 132 ? -1.191 -4.380 -27.608 1.00 93.25 132 ASN A O 1
ATOM 1043 N N . SER A 1 133 ? 0.920 -4.199 -28.336 1.00 89.38 133 SER A N 1
ATOM 1044 C CA . SER A 1 133 ? 0.538 -4.029 -29.743 1.00 89.38 133 SER A CA 1
ATOM 1045 C C . SER A 1 133 ? -0.053 -5.288 -30.369 1.00 89.38 133 SER A C 1
ATOM 1047 O O . SER A 1 133 ? -0.743 -5.177 -31.376 1.00 89.38 133 SER A O 1
ATOM 1049 N N . GLU A 1 134 ? 0.233 -6.459 -29.802 1.00 89.81 134 GLU A N 1
ATOM 1050 C CA . GLU A 1 134 ? -0.214 -7.752 -30.320 1.00 89.81 134 GLU A CA 1
ATOM 1051 C C . GLU A 1 134 ? -1.547 -8.170 -29.695 1.00 89.81 134 GLU A C 1
ATOM 1053 O O . GLU A 1 134 ? -2.466 -8.553 -30.413 1.00 89.81 134 GLU A O 1
ATOM 1058 N N . SER A 1 135 ? -1.670 -8.072 -28.366 1.00 91.06 135 SER A N 1
ATOM 1059 C CA . SER A 1 135 ? -2.875 -8.508 -27.643 1.00 91.06 135 SER A CA 1
ATOM 1060 C C . SER A 1 135 ? -3.905 -7.401 -27.407 1.00 91.06 135 SER A C 1
ATOM 1062 O O . SER A 1 135 ? -5.046 -7.694 -27.063 1.00 91.06 135 SER A O 1
ATOM 1064 N N . GLY A 1 136 ? -3.526 -6.128 -27.554 1.00 91.19 136 GLY A N 1
ATOM 1065 C CA . GLY A 1 136 ? -4.370 -4.990 -27.177 1.00 91.19 136 GLY A CA 1
ATOM 1066 C C . GLY A 1 136 ? -4.504 -4.782 -25.662 1.00 91.19 136 GLY A C 1
ATOM 1067 O O . GLY A 1 136 ? -5.237 -3.897 -25.226 1.00 91.19 136 GLY A O 1
ATOM 1068 N N . GLU A 1 137 ? -3.805 -5.575 -24.846 1.00 93.19 137 GLU A N 1
ATOM 1069 C CA . GLU A 1 137 ? -3.859 -5.476 -23.387 1.00 93.19 137 GLU A CA 1
ATOM 1070 C C . GLU A 1 137 ? -3.145 -4.224 -22.871 1.00 93.19 137 GLU A C 1
ATOM 1072 O O . GLU A 1 137 ? -2.122 -3.793 -23.406 1.00 93.19 137 GLU A O 1
ATOM 1077 N N . MET A 1 138 ? -3.660 -3.661 -21.780 1.00 95.06 138 MET A N 1
ATOM 1078 C CA . MET A 1 138 ? -3.081 -2.487 -21.129 1.00 95.06 138 MET A CA 1
ATOM 1079 C C . MET A 1 138 ? -2.141 -2.896 -19.992 1.00 95.06 138 MET A C 1
ATOM 1081 O O . MET A 1 138 ? -2.412 -3.845 -19.258 1.00 95.06 138 MET A O 1
ATOM 1085 N N . CYS A 1 139 ? -1.065 -2.137 -19.789 1.00 95.56 139 CYS A N 1
ATOM 1086 C CA . CYS A 1 139 ? -0.163 -2.306 -18.652 1.00 95.56 139 CYS A CA 1
ATOM 1087 C C . CYS A 1 139 ? 0.224 -0.967 -18.016 1.00 95.56 139 CYS A C 1
ATOM 1089 O O . CYS A 1 139 ? 0.041 0.108 -18.586 1.00 95.56 139 CYS A O 1
ATOM 1091 N N . THR A 1 140 ? 0.770 -1.046 -16.812 1.00 94.88 140 THR A N 1
ATOM 1092 C CA . THR A 1 140 ? 1.517 0.035 -16.179 1.00 94.88 140 THR A CA 1
ATOM 1093 C C . THR A 1 140 ? 2.993 -0.151 -16.525 1.00 94.88 140 THR A C 1
ATOM 1095 O O . THR A 1 140 ? 3.565 -1.206 -16.263 1.00 94.88 140 THR A O 1
ATOM 1098 N N . MET A 1 141 ? 3.617 0.869 -17.105 1.00 93.75 141 MET A N 1
ATOM 1099 C C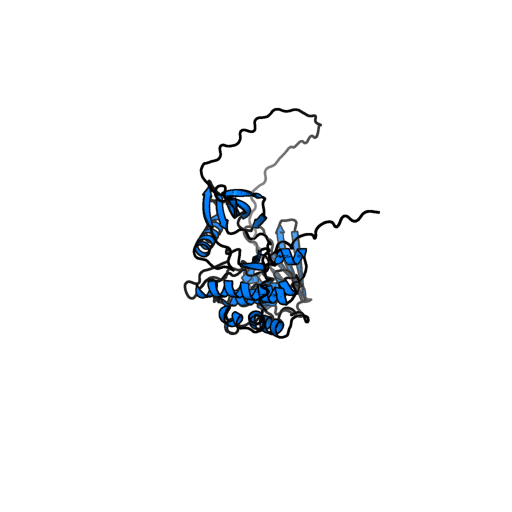A . MET A 1 141 ? 5.016 0.882 -17.526 1.00 93.75 141 MET A CA 1
ATOM 1100 C C . MET A 1 141 ? 5.802 1.855 -16.643 1.00 93.75 141 MET A C 1
ATOM 1102 O O . MET A 1 141 ? 5.671 3.069 -16.786 1.00 93.75 141 MET A O 1
ATOM 1106 N N . LYS A 1 142 ? 6.614 1.334 -15.720 1.00 90.88 142 LYS A N 1
ATOM 1107 C CA . LYS A 1 142 ? 7.517 2.135 -14.877 1.00 90.88 142 LYS A CA 1
ATOM 1108 C C . LYS A 1 142 ? 8.863 2.263 -15.590 1.00 90.88 142 LYS A C 1
ATOM 1110 O O . LYS A 1 142 ? 9.536 1.260 -15.803 1.00 90.88 142 LYS A O 1
ATOM 1115 N N . GLU A 1 143 ? 9.209 3.482 -15.989 1.00 90.19 143 GLU A N 1
ATOM 1116 C CA . GLU A 1 143 ? 10.467 3.846 -16.646 1.00 90.19 143 GLU A CA 1
ATOM 1117 C C . GLU A 1 143 ? 11.442 4.399 -15.607 1.00 90.19 143 GLU A C 1
ATOM 1119 O O . GLU A 1 143 ? 11.138 5.379 -14.926 1.00 90.19 143 GLU A O 1
ATOM 1124 N N . VAL A 1 144 ? 12.625 3.797 -15.514 1.00 86.12 144 VAL A N 1
ATOM 1125 C CA . VAL A 1 144 ? 13.696 4.218 -14.609 1.00 86.12 144 VAL A CA 1
ATOM 1126 C C . VAL A 1 144 ? 14.974 4.455 -15.401 1.00 86.12 144 VAL A C 1
ATOM 1128 O O . VAL A 1 144 ? 15.447 3.560 -16.099 1.00 86.12 144 VAL A O 1
ATOM 1131 N N . THR A 1 145 ? 15.561 5.643 -15.270 1.00 83.19 145 THR A N 1
ATOM 1132 C CA . THR A 1 145 ? 16.859 5.950 -15.884 1.00 83.19 145 THR A CA 1
ATOM 1133 C C . THR A 1 145 ? 17.995 5.366 -15.046 1.00 83.19 145 THR A C 1
ATOM 1135 O O . THR A 1 145 ? 18.100 5.634 -13.846 1.00 83.19 145 THR A O 1
ATOM 1138 N N . LEU A 1 146 ? 18.865 4.584 -15.678 1.00 75.00 146 LEU A N 1
ATOM 1139 C CA . LEU A 1 146 ? 20.030 3.968 -15.058 1.00 75.00 146 LEU A CA 1
ATOM 1140 C C . LEU A 1 146 ? 21.248 4.888 -15.239 1.00 75.00 146 LEU A C 1
ATOM 1142 O O . LEU A 1 146 ? 21.950 4.808 -16.237 1.00 75.00 146 LEU A O 1
ATOM 1146 N N . PHE A 1 147 ? 21.521 5.772 -14.278 1.00 68.25 147 PHE A N 1
ATOM 1147 C CA . PHE A 1 147 ? 22.758 6.568 -14.292 1.00 68.25 147 PHE A CA 1
ATOM 1148 C C . PHE A 1 147 ? 23.909 5.763 -13.666 1.00 68.25 147 PHE A C 1
ATOM 1150 O O . PHE A 1 147 ? 23.824 5.378 -12.502 1.00 68.25 147 PHE A O 1
ATOM 1157 N N . SER A 1 148 ? 24.988 5.488 -14.400 1.00 60.03 148 SER A N 1
ATOM 1158 C CA . SER A 1 148 ? 26.055 4.573 -13.951 1.00 60.03 148 SER A CA 1
ATOM 1159 C C . SER A 1 148 ? 27.092 5.184 -12.996 1.00 60.03 148 SER A C 1
ATOM 1161 O O . SER A 1 148 ? 27.759 4.438 -12.270 1.00 60.03 148 SER A O 1
ATOM 1163 N N . ASP A 1 149 ? 27.213 6.514 -12.942 1.00 64.38 149 ASP A N 1
ATOM 1164 C CA . ASP A 1 149 ? 28.468 7.134 -12.480 1.00 64.38 149 ASP A CA 1
ATOM 1165 C C . ASP A 1 149 ? 28.450 7.677 -11.039 1.00 64.38 149 ASP A C 1
ATOM 1167 O O . ASP A 1 149 ? 29.504 7.999 -10.492 1.00 64.38 149 ASP A O 1
ATOM 1171 N N . ASP A 1 150 ? 27.298 7.663 -10.357 1.00 69.00 150 ASP A N 1
ATOM 1172 C CA . ASP A 1 150 ? 27.166 8.158 -8.980 1.00 69.00 150 ASP A CA 1
ATOM 1173 C C . ASP A 1 150 ? 26.842 7.053 -7.960 1.00 69.00 150 ASP A C 1
ATOM 1175 O O . ASP A 1 150 ? 26.035 6.150 -8.189 1.00 69.00 150 ASP A O 1
ATOM 1179 N N . ALA A 1 151 ? 27.411 7.159 -6.752 1.00 63.34 151 ALA A N 1
ATOM 1180 C CA . ALA A 1 151 ? 27.188 6.201 -5.660 1.00 63.34 151 ALA A CA 1
ATOM 1181 C C . ALA A 1 151 ? 25.706 6.063 -5.249 1.00 63.34 151 ALA A C 1
ATOM 1183 O O . ALA A 1 151 ? 25.273 4.981 -4.855 1.00 63.34 151 ALA A O 1
ATOM 1184 N N . LYS A 1 152 ? 24.915 7.138 -5.376 1.00 63.28 152 LYS A N 1
ATOM 1185 C CA . LYS A 1 152 ? 23.460 7.107 -5.140 1.00 63.28 152 LYS A CA 1
ATOM 1186 C C . LYS A 1 152 ? 22.728 6.252 -6.173 1.00 63.28 152 LYS A C 1
ATOM 1188 O O . LYS A 1 152 ? 21.795 5.537 -5.823 1.00 63.28 152 LYS A O 1
ATOM 1193 N N . SER A 1 153 ? 23.166 6.293 -7.426 1.00 69.00 153 SER A N 1
ATOM 1194 C CA . SER A 1 153 ? 22.531 5.556 -8.516 1.00 69.00 153 SER A CA 1
ATOM 1195 C C . SER A 1 153 ? 22.765 4.050 -8.398 1.00 69.00 153 SER A C 1
ATOM 1197 O O . SER A 1 153 ? 21.864 3.267 -8.688 1.00 69.00 153 SER A O 1
ATOM 1199 N N . LYS A 1 154 ? 23.918 3.633 -7.852 1.00 69.25 154 LYS A N 1
ATOM 1200 C CA . LYS A 1 154 ? 24.184 2.224 -7.510 1.00 69.25 154 LYS A CA 1
ATOM 1201 C C . LYS A 1 154 ? 23.231 1.687 -6.438 1.00 69.25 154 LYS A C 1
ATOM 1203 O O . LYS A 1 154 ? 22.748 0.566 -6.572 1.00 69.25 154 LYS A O 1
ATOM 1208 N N . GLU A 1 155 ? 22.932 2.472 -5.400 1.00 71.81 155 GLU A N 1
ATOM 1209 C CA . GLU A 1 155 ? 21.959 2.081 -4.367 1.00 71.81 155 GLU A CA 1
ATOM 1210 C C . GLU A 1 155 ? 20.542 1.960 -4.954 1.00 71.81 155 GLU A C 1
ATOM 1212 O O . GLU A 1 155 ? 19.854 0.968 -4.710 1.00 71.81 155 GLU A O 1
ATOM 1217 N N . SER A 1 156 ? 20.123 2.926 -5.777 1.00 71.62 156 SER A N 1
ATOM 1218 C CA . SER A 1 156 ? 18.823 2.887 -6.459 1.00 71.62 156 SER A CA 1
ATOM 1219 C C . SER A 1 156 ? 18.695 1.688 -7.404 1.00 71.62 156 SER A C 1
ATOM 1221 O O . SER A 1 156 ? 17.664 1.022 -7.406 1.00 71.62 156 SER A O 1
ATOM 1223 N N . ALA A 1 157 ? 19.748 1.355 -8.159 1.00 75.56 157 ALA A N 1
ATOM 1224 C CA . ALA A 1 157 ? 19.763 0.184 -9.035 1.00 75.56 157 ALA A CA 1
ATOM 1225 C C . ALA A 1 157 ? 19.653 -1.134 -8.247 1.00 75.56 157 ALA A C 1
ATOM 1227 O O . ALA A 1 157 ? 18.935 -2.045 -8.657 1.00 75.56 157 ALA A O 1
ATOM 1228 N N . GLN A 1 158 ? 20.310 -1.233 -7.085 1.00 77.31 158 GLN A N 1
ATOM 1229 C CA . GLN A 1 158 ? 20.165 -2.391 -6.196 1.00 77.31 158 GLN A CA 1
ATOM 1230 C C . GLN A 1 158 ? 18.739 -2.525 -5.650 1.00 77.31 158 GLN A C 1
ATOM 1232 O O . GLN A 1 158 ? 18.207 -3.634 -5.611 1.00 77.31 158 GLN A O 1
ATOM 1237 N N . GLN A 1 159 ? 18.110 -1.414 -5.251 1.00 75.56 159 GLN A N 1
ATOM 1238 C CA . GLN A 1 159 ? 16.717 -1.402 -4.787 1.00 75.56 159 GLN A CA 1
ATOM 1239 C C . GLN A 1 159 ? 15.758 -1.841 -5.897 1.00 75.56 159 GLN A C 1
ATOM 1241 O O . GLN A 1 159 ? 14.909 -2.699 -5.674 1.00 75.56 159 GLN A O 1
ATOM 1246 N N . LEU A 1 160 ? 15.961 -1.340 -7.113 1.00 81.25 160 LEU A N 1
ATOM 1247 C CA . LEU A 1 160 ? 15.165 -1.707 -8.279 1.00 81.25 160 LEU A CA 1
ATOM 1248 C C . LEU A 1 160 ? 15.314 -3.191 -8.648 1.00 81.25 160 LEU A C 1
ATOM 1250 O O . LEU A 1 160 ? 14.330 -3.872 -8.929 1.00 81.25 160 LEU A O 1
ATOM 1254 N N . GLY A 1 161 ? 16.538 -3.723 -8.582 1.00 84.19 161 GLY A N 1
ATOM 1255 C CA . GLY A 1 161 ? 16.795 -5.150 -8.778 1.00 84.19 161 GLY A CA 1
ATOM 1256 C C . GLY A 1 161 ? 16.102 -6.025 -7.726 1.00 84.19 161 GLY A C 1
ATOM 1257 O O . GLY A 1 161 ? 15.553 -7.075 -8.061 1.00 84.19 161 GLY A O 1
ATOM 1258 N N . GLN A 1 162 ? 16.070 -5.582 -6.463 1.00 83.88 162 GLN A N 1
ATOM 1259 C CA . GLN A 1 162 ? 15.325 -6.261 -5.397 1.00 83.88 162 GLN A CA 1
ATOM 1260 C C . GLN A 1 162 ? 13.811 -6.210 -5.632 1.00 83.88 162 GLN A C 1
ATOM 1262 O O . GLN A 1 162 ? 13.150 -7.236 -5.479 1.00 83.88 162 GLN A O 1
ATOM 1267 N N . GLU A 1 163 ? 13.276 -5.060 -6.049 1.00 87.38 163 GLU A N 1
ATOM 1268 C CA . GLU A 1 163 ? 11.860 -4.887 -6.387 1.00 87.38 163 GLU A CA 1
ATOM 1269 C C . GLU A 1 163 ? 11.439 -5.881 -7.484 1.00 87.38 163 GLU A C 1
ATOM 1271 O O . GLU A 1 163 ? 10.498 -6.651 -7.289 1.00 87.38 163 GLU A O 1
ATOM 1276 N N . ILE A 1 164 ? 12.190 -5.955 -8.591 1.00 89.88 164 ILE A N 1
ATOM 1277 C CA . ILE A 1 164 ? 11.932 -6.900 -9.693 1.00 89.88 164 ILE A CA 1
ATOM 1278 C C . ILE A 1 164 ? 12.044 -8.356 -9.219 1.00 89.88 164 ILE A C 1
ATOM 1280 O O . ILE A 1 164 ? 11.196 -9.195 -9.541 1.00 89.88 164 ILE A O 1
ATOM 1284 N N . MET A 1 165 ? 13.074 -8.679 -8.429 1.00 91.44 165 MET A N 1
ATOM 1285 C CA . MET A 1 165 ? 13.269 -10.026 -7.888 1.00 91.44 165 MET A CA 1
ATOM 1286 C C . MET A 1 165 ? 12.084 -10.470 -7.022 1.00 91.44 165 MET A C 1
ATOM 1288 O O . MET A 1 165 ? 11.665 -11.624 -7.114 1.00 91.44 165 MET A O 1
ATOM 1292 N N . ILE A 1 166 ? 11.551 -9.578 -6.182 1.00 91.31 166 ILE A N 1
ATOM 1293 C CA . ILE A 1 166 ? 10.374 -9.862 -5.359 1.00 91.31 166 ILE A CA 1
ATOM 1294 C C . ILE A 1 166 ? 9.155 -10.020 -6.269 1.00 91.31 166 ILE A C 1
ATOM 1296 O O . ILE A 1 166 ? 8.567 -11.100 -6.300 1.00 91.31 166 ILE A O 1
ATOM 1300 N N . LEU A 1 167 ? 8.82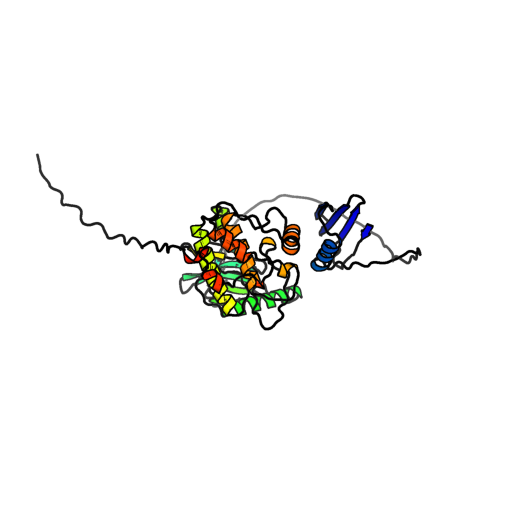5 -8.991 -7.057 1.00 91.94 167 LEU A N 1
ATOM 1301 C CA . LEU A 1 167 ? 7.630 -8.932 -7.905 1.00 91.94 167 LEU A CA 1
ATOM 1302 C C . LEU A 1 167 ? 7.502 -10.127 -8.856 1.00 91.94 167 LEU A C 1
ATOM 1304 O O . LEU A 1 167 ? 6.424 -10.707 -8.974 1.00 91.94 167 LEU A O 1
ATOM 1308 N N . SER A 1 168 ? 8.602 -10.551 -9.481 1.00 93.56 168 SER A N 1
ATOM 1309 C CA . SER A 1 168 ? 8.612 -11.677 -10.430 1.00 93.56 168 SER A CA 1
ATOM 1310 C C . SER A 1 168 ? 8.169 -13.021 -9.830 1.00 93.56 168 SER A C 1
ATOM 1312 O O . SER A 1 168 ? 7.806 -13.936 -10.570 1.00 93.56 168 SER A O 1
ATOM 1314 N N . ARG A 1 169 ? 8.160 -13.152 -8.496 1.00 94.56 169 ARG A N 1
ATOM 1315 C CA . ARG A 1 169 ? 7.780 -14.372 -7.760 1.00 94.56 169 ARG A CA 1
ATOM 1316 C C . ARG A 1 169 ? 6.392 -14.286 -7.117 1.00 94.56 169 ARG A C 1
ATOM 1318 O O . ARG A 1 169 ? 5.956 -15.236 -6.451 1.00 94.56 169 ARG A O 1
ATOM 1325 N N . LEU A 1 170 ? 5.702 -13.157 -7.275 1.00 95.56 170 LEU A N 1
ATOM 1326 C CA . LEU A 1 170 ? 4.382 -12.924 -6.702 1.00 95.56 170 LEU A CA 1
ATOM 1327 C C . LEU A 1 170 ? 3.292 -13.197 -7.740 1.00 95.56 170 LEU A C 1
ATOM 1329 O O . LEU A 1 170 ? 3.358 -12.737 -8.879 1.00 95.56 170 LEU A O 1
ATOM 1333 N N . ARG A 1 171 ? 2.292 -13.979 -7.329 1.00 97.06 171 ARG A N 1
ATOM 1334 C CA . ARG A 1 171 ? 1.080 -14.275 -8.093 1.00 97.06 171 ARG A CA 1
ATOM 1335 C C . ARG A 1 171 ? -0.064 -14.382 -7.097 1.00 97.06 171 ARG A C 1
ATOM 1337 O O . ARG A 1 171 ? -0.128 -15.354 -6.348 1.00 97.06 171 ARG A O 1
ATOM 1344 N N . HIS A 1 172 ? -0.901 -13.355 -7.036 1.00 98.12 172 HIS A N 1
ATOM 1345 C CA . HIS A 1 172 ? -2.026 -13.288 -6.109 1.00 98.12 172 HIS A CA 1
ATOM 1346 C C . HIS A 1 172 ? -3.071 -12.291 -6.636 1.00 98.12 172 HIS A C 1
ATOM 1348 O O . HIS A 1 172 ? -2.671 -11.237 -7.129 1.00 98.12 172 HIS A O 1
ATOM 1354 N N . PRO A 1 173 ? -4.388 -12.556 -6.525 1.00 97.50 173 PRO A N 1
ATOM 1355 C CA . PRO A 1 173 ? -5.425 -11.647 -7.027 1.00 97.50 173 PRO A CA 1
ATOM 1356 C C . PRO A 1 173 ? -5.330 -10.226 -6.451 1.00 97.50 173 PRO A C 1
ATOM 1358 O O . PRO A 1 173 ? -5.591 -9.266 -7.179 1.00 97.50 173 PRO A O 1
ATOM 1361 N N . ASN A 1 174 ? -4.906 -10.096 -5.188 1.00 98.38 174 ASN A N 1
ATOM 1362 C CA . ASN A 1 174 ? -4.757 -8.819 -4.481 1.00 98.38 174 ASN A CA 1
ATOM 1363 C C . ASN A 1 174 ? -3.336 -8.232 -4.499 1.00 98.38 174 ASN A C 1
ATOM 1365 O O . ASN A 1 174 ? -2.984 -7.428 -3.641 1.00 98.38 174 ASN A O 1
ATOM 1369 N N . ILE A 1 175 ? -2.501 -8.631 -5.457 1.00 98.00 175 ILE A N 1
ATOM 1370 C CA . ILE A 1 175 ? -1.181 -8.037 -5.700 1.00 98.00 175 ILE A CA 1
ATOM 1371 C C . ILE A 1 175 ? -1.096 -7.702 -7.186 1.00 98.00 175 ILE A C 1
ATOM 1373 O O . ILE A 1 175 ? -1.555 -8.482 -8.018 1.00 98.00 175 ILE A O 1
ATOM 1377 N N . VAL A 1 176 ? -0.530 -6.543 -7.521 1.00 96.38 176 VAL A N 1
ATOM 1378 C CA . VAL A 1 176 ? -0.305 -6.155 -8.918 1.00 96.38 176 VAL A CA 1
ATOM 1379 C C . VAL A 1 176 ? 0.584 -7.193 -9.607 1.00 96.38 176 VAL A C 1
ATOM 1381 O O . VAL A 1 176 ? 1.688 -7.489 -9.144 1.00 96.38 176 VAL A O 1
ATOM 1384 N N . GLN A 1 177 ? 0.108 -7.750 -10.722 1.00 96.19 177 GLN A N 1
ATOM 1385 C CA . GLN A 1 177 ? 0.848 -8.782 -11.442 1.00 96.19 177 GLN A CA 1
ATOM 1386 C C . GLN A 1 177 ? 2.036 -8.188 -12.208 1.00 96.19 177 GLN A C 1
ATOM 1388 O O . GLN A 1 177 ? 1.899 -7.239 -12.974 1.00 96.19 177 GLN A O 1
ATOM 1393 N N . TYR A 1 178 ? 3.210 -8.794 -12.046 1.00 95.31 178 TYR A N 1
ATOM 1394 C CA . TYR A 1 178 ? 4.381 -8.507 -12.869 1.00 95.31 178 TYR A CA 1
ATOM 1395 C C . TYR A 1 178 ? 4.288 -9.221 -14.221 1.00 95.31 178 TYR A C 1
ATOM 1397 O O . TYR A 1 178 ? 4.047 -10.432 -14.255 1.00 95.31 178 TYR A O 1
ATOM 1405 N N . TYR A 1 179 ? 4.505 -8.488 -15.316 1.00 94.00 179 TYR A N 1
ATOM 1406 C CA . TYR A 1 179 ? 4.488 -9.014 -16.688 1.00 94.00 179 TYR A CA 1
ATOM 1407 C C . TYR A 1 179 ? 5.876 -9.177 -17.308 1.00 94.00 179 TYR A C 1
ATOM 1409 O O . TYR A 1 179 ? 6.022 -9.919 -18.281 1.00 94.00 179 TYR A O 1
ATOM 1417 N N . GLY A 1 180 ? 6.886 -8.481 -16.789 1.00 92.38 180 GLY A N 1
ATOM 1418 C CA . GLY A 1 180 ? 8.247 -8.516 -17.315 1.00 92.38 180 GLY A CA 1
ATOM 1419 C C . GLY A 1 180 ? 8.977 -7.195 -17.112 1.00 92.38 180 GLY A C 1
ATOM 1420 O O . GLY A 1 180 ? 8.391 -6.206 -16.675 1.00 92.38 180 GLY A O 1
ATOM 1421 N N . SER A 1 181 ? 10.251 -7.173 -17.473 1.00 91.44 181 SER A N 1
ATOM 1422 C CA . SER A 1 181 ? 11.063 -5.964 -17.518 1.00 91.44 181 SER A CA 1
ATOM 1423 C C . SER A 1 181 ? 12.056 -6.074 -18.659 1.00 91.44 181 SER A C 1
ATOM 1425 O O . SER A 1 181 ? 12.525 -7.175 -18.950 1.00 91.44 181 SER A O 1
ATOM 1427 N N . GLU A 1 182 ? 12.421 -4.951 -19.252 1.00 90.44 182 GLU A N 1
ATOM 1428 C CA . GLU A 1 182 ? 13.455 -4.892 -20.279 1.00 90.44 182 GLU A CA 1
ATOM 1429 C C . GLU A 1 182 ? 14.283 -3.622 -20.133 1.00 90.44 182 GLU A C 1
ATOM 1431 O O . GLU A 1 182 ? 13.785 -2.588 -19.683 1.00 90.44 182 GLU A O 1
ATOM 1436 N N . THR A 1 183 ? 15.549 -3.708 -20.520 1.00 88.38 183 THR A N 1
ATOM 1437 C CA . THR A 1 183 ? 16.433 -2.549 -20.592 1.00 88.38 183 THR A CA 1
ATOM 1438 C C . THR A 1 183 ? 16.568 -2.150 -22.051 1.00 88.38 183 THR A C 1
ATOM 1440 O O . THR A 1 183 ? 16.976 -2.967 -22.875 1.00 88.38 183 THR A O 1
ATOM 1443 N N . VAL A 1 184 ? 16.236 -0.900 -22.364 1.00 87.06 184 VAL A N 1
ATOM 1444 C CA . VAL A 1 184 ? 16.419 -0.309 -23.692 1.00 87.06 184 VAL A CA 1
ATOM 1445 C C . VAL A 1 184 ? 17.260 0.944 -23.512 1.00 87.06 184 VAL A C 1
ATOM 1447 O O . VAL A 1 184 ? 16.848 1.862 -22.801 1.00 87.06 184 VAL A O 1
ATOM 1450 N N . GLU A 1 185 ? 18.438 0.963 -24.139 1.00 85.94 185 GLU A N 1
ATOM 1451 C CA . GLU A 1 185 ? 19.458 2.000 -23.923 1.00 85.94 185 GLU A CA 1
ATOM 1452 C C . GLU A 1 185 ? 19.795 2.119 -22.420 1.00 85.94 185 GLU A C 1
ATOM 1454 O O . GLU A 1 185 ? 20.040 1.105 -21.765 1.00 85.94 185 GLU A O 1
ATOM 1459 N N . ASP A 1 186 ? 19.752 3.328 -21.856 1.00 84.31 186 ASP A N 1
ATOM 1460 C CA . ASP A 1 186 ? 20.030 3.604 -20.440 1.00 84.31 186 ASP A CA 1
ATOM 1461 C C . ASP A 1 186 ? 18.759 3.609 -19.569 1.00 84.31 186 ASP A C 1
ATOM 1463 O O . ASP A 1 186 ? 18.716 4.212 -18.491 1.00 84.31 186 ASP A O 1
ATOM 1467 N N . LYS A 1 187 ? 17.680 2.971 -20.039 1.00 86.56 187 LYS A N 1
ATOM 1468 C CA . LYS A 1 187 ? 16.382 2.952 -19.357 1.00 86.56 187 LYS A CA 1
ATOM 1469 C C . LYS A 1 187 ? 15.916 1.535 -19.075 1.00 86.56 187 LYS A C 1
ATOM 1471 O O . LYS A 1 187 ? 15.849 0.698 -19.972 1.00 86.56 187 LYS A O 1
ATOM 1476 N N . LEU A 1 188 ? 15.526 1.290 -17.828 1.00 87.88 188 LEU A N 1
ATOM 1477 C CA . LEU A 1 188 ? 14.823 0.079 -17.426 1.00 87.88 188 LEU A CA 1
ATOM 1478 C C . LEU A 1 188 ? 13.317 0.324 -17.452 1.00 87.88 188 LEU A C 1
ATOM 1480 O O . LEU A 1 188 ? 12.818 1.247 -16.805 1.00 87.88 188 LEU A O 1
ATOM 1484 N N . TYR A 1 189 ? 12.598 -0.544 -18.150 1.00 90.75 189 TYR A N 1
ATOM 1485 C CA . TYR A 1 189 ? 11.145 -0.583 -18.174 1.00 90.75 189 TYR A CA 1
ATOM 1486 C C . TYR A 1 189 ? 10.656 -1.785 -17.378 1.00 90.75 189 TYR A C 1
ATOM 1488 O O . TYR A 1 189 ? 11.100 -2.910 -17.596 1.00 90.75 189 TYR A O 1
ATOM 1496 N N . ILE A 1 190 ? 9.721 -1.552 -16.462 1.00 91.75 190 ILE A N 1
ATOM 1497 C CA . ILE A 1 190 ? 9.039 -2.592 -15.692 1.00 91.75 190 ILE A CA 1
ATOM 1498 C C . ILE A 1 190 ? 7.565 -2.576 -16.089 1.00 91.75 190 ILE A C 1
ATOM 1500 O O . ILE A 1 190 ? 6.897 -1.548 -15.958 1.00 91.75 190 ILE A O 1
ATOM 1504 N N . TYR A 1 191 ? 7.064 -3.718 -16.555 1.00 94.06 191 TYR A N 1
ATOM 1505 C CA . TYR A 1 191 ? 5.683 -3.907 -16.988 1.00 94.06 191 TYR A CA 1
ATOM 1506 C C . TYR A 1 191 ? 4.880 -4.598 -15.899 1.00 94.06 191 TYR A C 1
ATOM 1508 O O . TYR A 1 191 ? 5.183 -5.724 -15.492 1.00 94.06 191 TYR A O 1
ATOM 1516 N N . LEU A 1 192 ? 3.833 -3.922 -15.456 1.00 94.50 192 LEU A N 1
ATOM 1517 C CA . LEU A 1 192 ? 2.940 -4.359 -14.397 1.00 94.50 192 LEU A CA 1
ATOM 1518 C C . LEU A 1 192 ? 1.497 -4.336 -14.893 1.00 94.50 192 LEU A C 1
ATOM 1520 O O . LEU A 1 192 ? 1.159 -3.627 -15.839 1.00 94.50 192 LEU A O 1
ATOM 1524 N N . GLU A 1 193 ? 0.629 -5.075 -14.223 1.00 95.12 193 GLU A N 1
ATOM 1525 C CA . GLU A 1 193 ? -0.812 -4.995 -14.420 1.00 95.12 193 GLU A CA 1
ATOM 1526 C C . GLU A 1 193 ? -1.310 -3.546 -14.312 1.00 95.12 193 GLU A C 1
ATOM 1528 O O . GLU A 1 193 ? -0.902 -2.774 -13.436 1.00 95.12 193 GLU A O 1
ATOM 1533 N N . TYR A 1 194 ? -2.190 -3.163 -15.237 1.00 96.06 194 TYR A N 1
ATOM 1534 C CA . TYR A 1 194 ? -2.858 -1.873 -15.180 1.00 96.06 194 TYR A CA 1
ATOM 1535 C C . TYR A 1 194 ? -4.141 -1.972 -14.359 1.00 96.06 194 TYR A C 1
ATOM 1537 O O . TYR A 1 194 ? -5.052 -2.718 -14.706 1.00 96.06 194 TYR A O 1
ATOM 1545 N N . VAL A 1 195 ? -4.224 -1.176 -13.292 1.00 95.44 195 VAL A N 1
ATOM 1546 C CA . VAL A 1 195 ? -5.410 -1.073 -12.435 1.00 95.44 195 VAL A CA 1
ATOM 1547 C C . VAL A 1 195 ? -6.050 0.294 -12.665 1.00 95.44 195 VAL A C 1
ATOM 1549 O O . VAL A 1 195 ? -5.495 1.327 -12.292 1.00 95.44 195 VAL A O 1
ATOM 1552 N N . SER A 1 196 ? -7.198 0.313 -13.341 1.00 93.25 196 SER A N 1
ATOM 1553 C CA . SER A 1 196 ? -7.755 1.538 -13.930 1.00 93.25 196 SER A CA 1
ATOM 1554 C C . SER A 1 196 ? -8.464 2.472 -12.948 1.00 93.25 196 SER A C 1
ATOM 1556 O O . SER A 1 196 ? -8.553 3.665 -13.237 1.00 93.25 196 SER A O 1
ATOM 1558 N N . GLY A 1 197 ? -8.927 1.981 -11.794 1.00 92.06 197 GLY A N 1
ATOM 1559 C CA . GLY A 1 197 ? -9.641 2.798 -10.800 1.00 92.06 197 GLY A CA 1
ATOM 1560 C C . GLY A 1 197 ? -8.731 3.666 -9.921 1.00 92.06 197 GLY A C 1
ATOM 1561 O O . GLY A 1 197 ? -9.223 4.492 -9.160 1.00 92.06 197 GLY A O 1
ATOM 1562 N N . GLY A 1 198 ? -7.407 3.557 -10.071 1.00 93.31 198 GLY A N 1
ATOM 1563 C CA . GLY A 1 198 ? -6.445 4.372 -9.329 1.00 93.31 198 GLY A CA 1
ATOM 1564 C C . GLY A 1 198 ? -6.216 3.886 -7.898 1.00 93.31 198 GLY A C 1
ATOM 1565 O O . GLY A 1 198 ? -6.558 2.758 -7.550 1.00 93.31 198 GLY A O 1
ATOM 1566 N N . SER A 1 199 ? -5.561 4.715 -7.084 1.00 95.81 199 SER A N 1
ATOM 1567 C CA . SER A 1 199 ? -5.248 4.386 -5.691 1.00 95.81 199 SER A CA 1
ATOM 1568 C C . SER A 1 199 ? -6.373 4.785 -4.739 1.00 95.81 199 SER A C 1
ATOM 1570 O O . SER A 1 199 ? -7.103 5.739 -5.008 1.00 95.81 199 SER A O 1
ATOM 1572 N N . ILE A 1 200 ? -6.471 4.112 -3.590 1.00 97.25 200 ILE A N 1
ATOM 1573 C CA . ILE A 1 200 ? -7.386 4.497 -2.505 1.00 97.25 200 ILE A CA 1
ATOM 1574 C C . ILE A 1 200 ? -7.182 5.967 -2.134 1.00 97.25 200 ILE A C 1
ATOM 1576 O O . ILE A 1 200 ? -8.155 6.697 -2.021 1.00 97.25 200 ILE A O 1
ATOM 1580 N N . TYR A 1 201 ? -5.934 6.435 -2.031 1.00 95.50 201 TYR A N 1
ATOM 1581 C CA . TYR A 1 201 ? -5.648 7.848 -1.759 1.00 95.50 201 TYR A CA 1
ATOM 1582 C C . TYR A 1 201 ? -6.339 8.775 -2.763 1.00 95.50 201 TYR A C 1
ATOM 1584 O O . TYR A 1 201 ? -6.993 9.736 -2.369 1.00 95.50 201 TYR A O 1
ATOM 1592 N N . LYS A 1 202 ? -6.230 8.474 -4.063 1.00 93.94 202 LYS A N 1
ATOM 1593 C CA . LYS A 1 202 ? -6.867 9.275 -5.109 1.00 93.94 202 LYS A CA 1
ATOM 1594 C C . LYS A 1 202 ? -8.393 9.246 -4.982 1.00 93.94 202 LYS A C 1
ATOM 1596 O O . LYS A 1 202 ? -9.021 10.295 -5.072 1.00 93.94 202 LYS A O 1
ATOM 1601 N N . LEU A 1 203 ? -8.968 8.077 -4.711 1.00 95.69 203 LEU A N 1
ATOM 1602 C CA . LEU A 1 203 ? -10.406 7.934 -4.494 1.00 95.69 203 LEU A CA 1
ATOM 1603 C C . LEU A 1 203 ? -10.888 8.742 -3.281 1.00 95.69 203 LEU A C 1
ATOM 1605 O O . LEU A 1 203 ? -11.924 9.390 -3.368 1.00 95.69 203 LEU A O 1
ATOM 1609 N N . LEU A 1 204 ? -10.121 8.777 -2.188 1.00 96.75 204 LEU A N 1
ATOM 1610 C CA . LEU A 1 204 ? -10.452 9.584 -1.009 1.00 96.75 204 LEU A CA 1
ATOM 1611 C C . LEU A 1 204 ? -10.412 11.090 -1.303 1.00 96.75 204 LEU A C 1
ATOM 1613 O O . LEU A 1 204 ? -11.218 11.838 -0.755 1.00 96.75 204 LEU A O 1
ATOM 1617 N N . GLN A 1 205 ? -9.501 11.543 -2.173 1.00 94.56 205 GLN A N 1
ATOM 1618 C CA . GLN A 1 205 ? -9.453 12.944 -2.608 1.00 94.56 205 GLN A CA 1
ATOM 1619 C C . GLN A 1 205 ? -10.634 13.319 -3.514 1.00 94.56 205 GLN A C 1
ATOM 1621 O O . GLN A 1 205 ? -11.129 14.439 -3.437 1.00 94.56 205 GLN A O 1
ATOM 1626 N N . GLU A 1 206 ? -11.070 12.405 -4.382 1.00 95.38 206 GLU A N 1
ATOM 1627 C CA . GLU A 1 206 ? -12.123 12.673 -5.370 1.00 95.38 206 GLU A CA 1
ATOM 1628 C C . GLU A 1 206 ? -13.540 12.491 -4.806 1.00 95.38 206 GLU A C 1
ATOM 1630 O O . GLU A 1 206 ? -14.439 13.252 -5.161 1.00 95.38 206 GLU A O 1
ATOM 1635 N N . TYR A 1 207 ? -13.742 11.511 -3.922 1.00 95.31 207 TYR A N 1
ATOM 1636 C CA . TYR A 1 207 ? -15.069 11.084 -3.463 1.00 95.31 207 TYR A CA 1
ATOM 1637 C C . TYR A 1 207 ? -15.282 11.212 -1.950 1.00 95.31 207 TYR A C 1
ATOM 1639 O O . TYR A 1 207 ? -16.407 11.057 -1.479 1.00 95.31 207 TYR A O 1
ATOM 1647 N N . GLY A 1 208 ? -14.238 11.535 -1.183 1.00 96.81 208 GLY A N 1
ATOM 1648 C CA . GLY A 1 208 ? -14.311 11.625 0.272 1.00 96.81 208 GLY A CA 1
ATOM 1649 C C . GLY A 1 208 ? -14.151 10.272 0.969 1.00 96.81 208 GLY A C 1
ATOM 1650 O O . GLY A 1 208 ? -13.605 9.326 0.405 1.00 96.81 208 GLY A O 1
ATOM 1651 N N . GLN A 1 209 ? -14.569 10.202 2.236 1.00 95.56 209 GLN A N 1
ATOM 1652 C CA . GLN A 1 209 ? -14.388 9.007 3.067 1.00 95.56 209 GLN A CA 1
ATOM 1653 C C . GLN A 1 209 ? -15.192 7.822 2.539 1.00 95.56 209 GLN A C 1
ATOM 1655 O O . GLN A 1 209 ? -16.253 7.987 1.940 1.00 95.56 209 GLN A O 1
ATOM 1660 N N . PHE A 1 210 ? -14.701 6.617 2.804 1.00 96.94 210 PHE A N 1
ATOM 1661 C CA . PHE A 1 210 ? -15.424 5.400 2.461 1.00 96.94 210 PHE A CA 1
ATOM 1662 C C . PHE A 1 210 ? -16.410 5.023 3.564 1.00 96.94 210 PHE A C 1
ATOM 1664 O O . PHE A 1 210 ? -16.121 5.171 4.751 1.00 96.94 210 PHE A O 1
ATOM 1671 N N . ASP A 1 211 ? -17.550 4.462 3.168 1.00 95.94 211 ASP A N 1
ATOM 1672 C CA . ASP A 1 211 ? -18.457 3.806 4.105 1.00 95.94 211 ASP A CA 1
ATOM 1673 C C . ASP A 1 211 ? -17.830 2.527 4.663 1.00 95.94 211 ASP A C 1
ATOM 1675 O O . ASP A 1 211 ? -17.056 1.840 3.988 1.00 95.94 211 ASP A O 1
ATOM 1679 N N . GLU A 1 212 ? -18.221 2.148 5.881 1.00 96.12 212 GLU A N 1
ATOM 1680 C CA . GLU A 1 212 ? -17.601 1.021 6.578 1.00 96.12 212 GLU A CA 1
ATOM 1681 C C . GLU A 1 212 ? -17.685 -0.292 5.780 1.00 96.12 212 GLU A C 1
ATOM 1683 O O . GLU A 1 212 ? -16.742 -1.075 5.789 1.00 96.12 212 GLU A O 1
ATOM 1688 N N . ILE A 1 213 ? -18.758 -0.523 5.018 1.00 95.25 213 ILE A N 1
ATOM 1689 C CA . ILE A 1 213 ? -18.889 -1.717 4.163 1.00 95.25 213 ILE A CA 1
ATOM 1690 C C . ILE A 1 213 ? -17.752 -1.782 3.130 1.00 95.25 213 ILE A C 1
ATOM 1692 O O . ILE A 1 213 ? -17.134 -2.835 2.946 1.00 95.25 213 ILE A O 1
ATOM 1696 N N . ALA A 1 214 ? -17.442 -0.653 2.485 1.00 95.56 214 ALA A N 1
ATOM 1697 C CA . ALA A 1 214 ? -16.339 -0.558 1.538 1.00 95.56 214 ALA A CA 1
ATOM 1698 C C . ALA A 1 214 ? -14.989 -0.717 2.252 1.00 95.56 214 ALA A C 1
ATOM 1700 O O . ALA A 1 214 ? -14.141 -1.476 1.785 1.00 95.56 214 ALA A O 1
ATOM 1701 N N . ILE A 1 215 ? -14.818 -0.094 3.425 1.00 97.81 215 ILE A N 1
ATOM 1702 C CA . ILE A 1 215 ? -13.617 -0.248 4.261 1.00 97.81 215 ILE A CA 1
ATOM 1703 C C . ILE A 1 215 ? -13.382 -1.722 4.606 1.00 97.81 215 ILE A C 1
ATOM 1705 O O . ILE A 1 215 ? -12.264 -2.211 4.445 1.00 97.81 215 ILE A O 1
ATOM 1709 N N . ARG A 1 216 ? -14.415 -2.456 5.035 1.00 97.75 216 ARG A N 1
ATOM 1710 C CA . ARG A 1 216 ? -14.328 -3.881 5.395 1.00 97.75 216 ARG A CA 1
ATOM 1711 C C . ARG A 1 216 ? -13.911 -4.733 4.199 1.00 97.75 216 ARG A C 1
ATOM 1713 O O . ARG A 1 216 ? -12.973 -5.519 4.318 1.00 97.75 216 ARG A O 1
ATOM 1720 N N . SER A 1 217 ? -14.549 -4.531 3.043 1.00 96.56 217 SER A N 1
ATOM 1721 C CA . SER A 1 217 ? -14.217 -5.247 1.803 1.00 96.56 217 SER A CA 1
ATOM 1722 C C . SER A 1 217 ? -12.782 -4.963 1.339 1.00 96.56 217 SER A C 1
ATOM 1724 O O . SER A 1 217 ? -12.023 -5.892 1.055 1.00 96.56 217 SER A O 1
ATOM 1726 N N . CYS A 1 218 ? -12.357 -3.695 1.347 1.00 97.88 218 CYS A N 1
ATOM 1727 C CA . CYS A 1 218 ? -10.980 -3.321 1.028 1.00 97.88 218 CYS A CA 1
ATOM 1728 C C . CYS A 1 218 ? -9.981 -3.947 2.009 1.00 97.88 218 CYS A C 1
ATOM 1730 O O . CYS A 1 218 ? -8.983 -4.532 1.591 1.00 97.88 218 CYS A O 1
ATOM 1732 N N . THR A 1 219 ? -10.261 -3.869 3.312 1.00 98.56 219 THR A N 1
ATOM 1733 C CA . THR A 1 219 ? -9.390 -4.393 4.377 1.00 98.56 219 THR A CA 1
ATOM 1734 C C . THR A 1 219 ? -9.214 -5.904 4.265 1.00 98.56 219 THR A C 1
ATOM 1736 O O . THR A 1 219 ? -8.090 -6.392 4.376 1.00 98.56 219 THR A O 1
ATOM 1739 N N . GLN A 1 220 ? -10.289 -6.645 3.981 1.00 98.31 220 GLN A N 1
ATOM 1740 C CA . GLN A 1 220 ? -10.236 -8.091 3.756 1.00 98.31 220 GLN A CA 1
ATOM 1741 C C . GLN A 1 220 ? -9.291 -8.443 2.597 1.00 98.31 220 GLN A C 1
ATOM 1743 O O . GLN A 1 220 ? -8.434 -9.320 2.729 1.00 98.31 220 GLN A O 1
ATOM 1748 N N . GLN A 1 221 ? -9.399 -7.723 1.480 1.00 98.44 221 GLN A N 1
ATOM 1749 C CA . GLN A 1 221 ? -8.583 -7.964 0.292 1.00 98.44 221 GLN A CA 1
ATOM 1750 C C . GLN A 1 221 ? -7.111 -7.579 0.508 1.00 98.44 221 GLN A C 1
ATOM 1752 O O . GLN A 1 221 ? -6.207 -8.297 0.071 1.00 98.44 221 GLN A O 1
ATOM 1757 N N . ILE A 1 222 ? -6.852 -6.485 1.235 1.00 98.69 222 ILE A N 1
ATOM 1758 C CA . ILE A 1 222 ? -5.499 -6.091 1.656 1.00 98.69 222 ILE A CA 1
ATOM 1759 C C . ILE A 1 222 ? -4.884 -7.179 2.542 1.00 98.69 222 ILE A C 1
ATOM 1761 O O . ILE A 1 222 ? -3.754 -7.601 2.296 1.00 98.69 222 ILE A O 1
ATOM 1765 N N . LEU A 1 223 ? -5.631 -7.674 3.535 1.00 98.69 223 LEU A N 1
ATOM 1766 C CA . LEU A 1 223 ? -5.195 -8.767 4.404 1.00 98.69 223 LEU A CA 1
ATOM 1767 C C . LEU A 1 223 ? -4.897 -10.042 3.620 1.00 98.69 223 LEU A C 1
ATOM 1769 O O . LEU A 1 223 ? -3.905 -10.701 3.913 1.00 98.69 223 LEU A O 1
ATOM 1773 N N . SER A 1 224 ? -5.706 -10.372 2.612 1.00 98.56 224 SER A N 1
ATOM 1774 C CA . SER A 1 224 ? -5.464 -11.526 1.744 1.00 98.56 224 SER A CA 1
ATOM 1775 C C . SER A 1 224 ? -4.110 -11.410 1.028 1.00 98.56 224 SER A C 1
ATOM 1777 O O . SER A 1 224 ? -3.288 -12.328 1.088 1.00 98.56 224 SER A O 1
ATOM 1779 N N . GLY A 1 225 ? -3.813 -10.242 0.444 1.00 98.50 225 GLY A N 1
ATOM 1780 C CA . GLY A 1 225 ? -2.507 -9.957 -0.158 1.00 98.50 225 GLY A CA 1
ATOM 1781 C C . GLY A 1 225 ? -1.349 -9.994 0.848 1.00 98.50 225 GLY A C 1
ATOM 1782 O O . GLY A 1 225 ? -0.312 -10.600 0.572 1.00 98.50 225 GLY A O 1
ATOM 1783 N N . LEU A 1 226 ? -1.524 -9.398 2.032 1.00 98.50 226 LEU A N 1
ATOM 1784 C CA . LEU A 1 226 ? -0.511 -9.399 3.091 1.00 98.50 226 LEU A CA 1
ATOM 1785 C C . LEU A 1 226 ? -0.242 -10.802 3.637 1.00 98.50 226 LEU A C 1
ATOM 1787 O O . LEU A 1 226 ? 0.918 -11.171 3.790 1.00 98.50 226 LEU A O 1
ATOM 1791 N N . ALA A 1 227 ? -1.275 -11.613 3.870 1.00 98.44 227 ALA A N 1
ATOM 1792 C CA . ALA A 1 227 ? -1.129 -12.992 4.325 1.00 98.44 227 ALA A CA 1
ATOM 1793 C C . ALA A 1 227 ? -0.304 -13.820 3.329 1.00 98.44 227 ALA A C 1
ATOM 1795 O O . ALA A 1 227 ? 0.599 -14.553 3.737 1.00 98.44 227 ALA A O 1
ATOM 1796 N N . TYR A 1 228 ? -0.540 -13.640 2.025 1.00 98.50 228 TYR A N 1
ATOM 1797 C CA . TYR A 1 228 ? 0.267 -14.265 0.977 1.00 98.50 228 TYR A CA 1
ATOM 1798 C C . TYR A 1 228 ? 1.740 -13.810 1.011 1.00 98.50 228 TYR A C 1
ATOM 1800 O O . TYR A 1 228 ? 2.643 -14.646 0.931 1.00 98.50 228 TYR A O 1
ATOM 1808 N N . LEU A 1 229 ? 2.007 -12.506 1.152 1.00 97.06 229 LEU A N 1
ATOM 1809 C CA . LEU A 1 229 ? 3.376 -11.976 1.255 1.00 97.06 229 LEU A CA 1
ATOM 1810 C C . LEU A 1 229 ? 4.101 -12.495 2.499 1.00 97.06 229 LEU A C 1
ATOM 1812 O O . LEU A 1 229 ? 5.243 -12.957 2.420 1.00 97.06 229 LEU A O 1
ATOM 1816 N N . HIS A 1 230 ? 3.417 -12.457 3.638 1.00 96.50 230 HIS A N 1
ATOM 1817 C CA . HIS A 1 230 ? 3.937 -12.851 4.942 1.00 96.50 230 HIS A CA 1
ATOM 1818 C C . HIS A 1 230 ? 4.253 -14.346 4.992 1.00 96.50 230 HIS A C 1
ATOM 1820 O O . HIS A 1 230 ? 5.313 -14.719 5.490 1.00 96.50 230 HIS A O 1
ATOM 1826 N N . ALA A 1 231 ? 3.425 -15.195 4.374 1.00 96.38 231 ALA A N 1
ATOM 1827 C CA . ALA A 1 231 ? 3.708 -16.624 4.209 1.00 96.38 231 ALA A CA 1
ATOM 1828 C C . ALA A 1 231 ? 4.979 -16.898 3.379 1.00 96.38 231 ALA A C 1
ATOM 1830 O O . ALA A 1 231 ? 5.621 -17.934 3.537 1.00 96.38 231 ALA A O 1
ATOM 1831 N N . LYS A 1 232 ? 5.373 -15.955 2.515 1.00 94.62 232 LYS A N 1
ATOM 1832 C CA . LYS A 1 232 ? 6.620 -15.986 1.735 1.00 94.62 232 LYS A CA 1
ATOM 1833 C C . LYS A 1 232 ? 7.762 -15.207 2.391 1.00 94.62 232 LYS A C 1
ATOM 1835 O O . LYS A 1 232 ? 8.710 -14.838 1.700 1.00 94.62 232 LYS A O 1
ATOM 1840 N N . ASN A 1 233 ? 7.670 -14.915 3.691 1.00 91.94 233 ASN A N 1
ATOM 1841 C CA . ASN A 1 233 ? 8.654 -14.123 4.436 1.00 91.94 233 ASN A CA 1
ATOM 1842 C C . ASN A 1 233 ? 8.990 -12.785 3.758 1.00 91.94 233 ASN A C 1
ATOM 1844 O O . ASN A 1 233 ? 10.128 -12.321 3.795 1.00 91.94 233 ASN A O 1
ATOM 1848 N N . THR A 1 234 ? 8.008 -12.167 3.105 1.00 92.44 234 THR A N 1
ATOM 1849 C CA . THR A 1 234 ? 8.167 -10.879 2.431 1.00 92.44 234 THR A CA 1
ATOM 1850 C C . THR A 1 234 ? 7.373 -9.824 3.185 1.00 92.44 234 THR A C 1
ATOM 1852 O O . THR A 1 234 ? 6.179 -9.991 3.410 1.00 92.44 234 THR A O 1
ATOM 1855 N N . VAL A 1 235 ? 8.041 -8.738 3.572 1.00 92.56 235 VAL A N 1
ATOM 1856 C CA . VAL A 1 235 ? 7.425 -7.561 4.198 1.00 92.56 235 VAL A CA 1
ATOM 1857 C C . VAL A 1 235 ? 7.315 -6.438 3.167 1.00 92.56 235 VAL A C 1
ATOM 1859 O O . VAL A 1 235 ? 8.269 -6.211 2.419 1.00 92.56 235 VAL A O 1
ATOM 1862 N N . HIS A 1 236 ? 6.179 -5.741 3.109 1.00 93.88 236 HIS A N 1
ATOM 1863 C CA . HIS A 1 236 ? 5.938 -4.680 2.124 1.00 93.88 236 HIS A CA 1
ATOM 1864 C C . HIS A 1 236 ? 6.543 -3.333 2.540 1.00 93.88 236 HIS A C 1
ATOM 1866 O O . HIS A 1 236 ? 7.160 -2.656 1.720 1.00 93.88 236 HIS A O 1
ATOM 1872 N N . ARG A 1 237 ? 6.390 -2.942 3.813 1.00 91.12 237 ARG A N 1
ATOM 1873 C CA . ARG A 1 237 ? 6.956 -1.735 4.453 1.00 91.12 237 ARG A CA 1
ATOM 1874 C C . ARG A 1 237 ? 6.435 -0.366 3.997 1.00 91.12 237 ARG A C 1
ATOM 1876 O O . ARG A 1 237 ? 6.943 0.641 4.485 1.00 91.12 237 ARG A O 1
ATOM 1883 N N . ASP A 1 238 ? 5.448 -0.300 3.110 1.00 91.62 238 ASP A N 1
ATOM 1884 C CA . ASP A 1 238 ? 4.852 0.976 2.674 1.00 91.62 238 ASP A CA 1
ATOM 1885 C C . ASP A 1 238 ? 3.365 0.805 2.328 1.00 91.62 238 ASP A C 1
ATOM 1887 O O . ASP A 1 238 ? 2.885 1.245 1.285 1.00 91.62 238 ASP A O 1
ATOM 1891 N N . ILE A 1 239 ? 2.637 0.106 3.202 1.00 97.06 239 ILE A N 1
ATOM 1892 C CA . ILE A 1 239 ? 1.182 -0.044 3.100 1.00 97.06 239 ILE A CA 1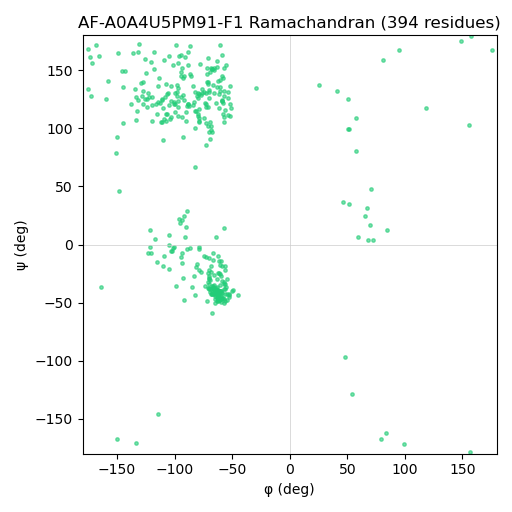
ATOM 1893 C C . ILE A 1 239 ? 0.523 1.283 3.485 1.00 97.06 239 ILE A C 1
ATOM 1895 O O . ILE A 1 239 ? 0.690 1.764 4.605 1.00 97.06 239 ILE A O 1
ATOM 1899 N N . LYS A 1 240 ? -0.200 1.869 2.531 1.00 95.75 240 LYS A N 1
ATOM 1900 C CA . LYS A 1 240 ? -0.941 3.133 2.650 1.00 95.75 240 LYS A CA 1
ATOM 1901 C C . LYS A 1 240 ? -1.908 3.269 1.478 1.00 95.75 240 LYS A C 1
ATOM 1903 O O . LYS A 1 240 ? -1.687 2.643 0.438 1.00 95.75 240 LYS A O 1
ATOM 1908 N N . GLY A 1 241 ? -2.905 4.144 1.577 1.00 96.06 241 GLY A N 1
ATOM 1909 C CA . GLY A 1 241 ? -3.901 4.350 0.525 1.00 96.06 241 GLY A CA 1
ATOM 1910 C C . GLY A 1 241 ? -3.306 4.688 -0.847 1.00 96.06 241 GLY A C 1
ATOM 1911 O O . GLY A 1 241 ? -3.866 4.311 -1.873 1.00 96.06 241 GLY A O 1
ATOM 1912 N N . ALA A 1 242 ? -2.142 5.342 -0.904 1.00 93.56 242 ALA A N 1
ATOM 1913 C CA . ALA A 1 242 ? -1.479 5.678 -2.168 1.00 93.56 242 ALA A CA 1
ATOM 1914 C C . ALA A 1 242 ? -0.889 4.467 -2.917 1.00 93.56 242 ALA A C 1
ATOM 1916 O O . ALA A 1 242 ? -0.781 4.523 -4.141 1.00 93.56 242 ALA A O 1
ATOM 1917 N N . ASN A 1 243 ? -0.564 3.380 -2.210 1.00 95.62 243 ASN A N 1
ATOM 1918 C CA . ASN A 1 243 ? 0.053 2.170 -2.774 1.00 95.62 243 ASN A CA 1
ATOM 1919 C C . ASN A 1 243 ? -0.940 1.004 -2.906 1.00 95.62 243 ASN A C 1
ATOM 1921 O O . ASN A 1 243 ? -0.560 -0.128 -3.201 1.00 95.62 243 ASN A O 1
ATOM 1925 N N . ILE A 1 244 ? -2.224 1.268 -2.675 1.00 98.00 244 ILE A N 1
ATOM 1926 C CA . ILE A 1 244 ? -3.292 0.281 -2.780 1.00 98.00 244 ILE A CA 1
ATOM 1927 C C . ILE A 1 244 ? -4.202 0.725 -3.911 1.00 98.00 244 ILE A C 1
ATOM 1929 O O . ILE A 1 244 ? -4.846 1.769 -3.823 1.00 98.00 244 ILE A O 1
ATOM 1933 N N . LEU A 1 245 ? -4.210 -0.051 -4.988 1.00 97.38 245 LEU A N 1
ATOM 1934 C CA . LEU A 1 245 ? -4.982 0.235 -6.188 1.00 97.38 245 LEU A CA 1
ATOM 1935 C C . LEU A 1 245 ? -6.328 -0.480 -6.138 1.00 97.38 245 LEU A C 1
ATOM 1937 O O . LEU A 1 245 ? -6.427 -1.575 -5.584 1.00 97.38 245 LEU A O 1
ATOM 1941 N N . VAL A 1 246 ? -7.346 0.121 -6.743 1.00 95.94 246 VAL A N 1
ATOM 1942 C CA . VAL A 1 246 ? -8.695 -0.442 -6.837 1.00 95.94 246 VAL A CA 1
ATOM 1943 C C . VAL A 1 246 ? -9.117 -0.435 -8.298 1.00 95.94 246 VAL A C 1
ATOM 1945 O O . VAL A 1 246 ? -8.929 0.565 -8.988 1.00 95.94 246 VAL A O 1
ATOM 1948 N N . ASP A 1 247 ? -9.648 -1.544 -8.804 1.00 92.25 247 ASP A N 1
ATOM 1949 C CA . ASP A 1 247 ? -10.256 -1.575 -10.136 1.00 92.25 247 ASP A CA 1
ATOM 1950 C C . ASP A 1 247 ? -11.757 -1.207 -10.087 1.00 92.25 247 ASP A C 1
ATOM 1952 O O . ASP A 1 247 ? -12.364 -1.203 -9.014 1.00 92.25 247 ASP A O 1
ATOM 1956 N N . PRO A 1 248 ? -12.400 -0.909 -11.231 1.00 88.88 248 PRO A N 1
ATOM 1957 C CA . PRO A 1 248 ? -13.824 -0.562 -11.270 1.00 88.88 248 PRO A CA 1
ATOM 1958 C C . PRO A 1 248 ? -14.775 -1.661 -10.772 1.00 88.88 248 PRO A C 1
ATOM 1960 O O . PRO A 1 248 ? -15.947 -1.383 -10.531 1.00 88.88 248 PRO A O 1
ATOM 1963 N N . THR A 1 249 ? -14.301 -2.903 -10.622 1.00 91.00 249 THR A N 1
ATOM 1964 C CA . THR A 1 249 ? -15.080 -4.013 -10.053 1.00 91.00 249 THR A CA 1
ATOM 1965 C C . THR A 1 249 ? -14.984 -4.075 -8.525 1.00 91.00 249 THR A C 1
ATOM 1967 O O . THR A 1 249 ? -15.641 -4.906 -7.904 1.00 91.00 249 THR A O 1
ATOM 1970 N N . GLY A 1 250 ? -14.192 -3.192 -7.905 1.00 91.19 250 GLY A N 1
ATOM 1971 C CA . GLY A 1 250 ? -13.950 -3.165 -6.463 1.00 91.19 250 GLY A CA 1
ATOM 1972 C C . GLY A 1 250 ? -12.837 -4.111 -6.007 1.00 91.19 250 GLY A C 1
ATOM 1973 O O . GLY A 1 250 ? -12.696 -4.359 -4.806 1.00 91.19 250 GLY A O 1
ATOM 1974 N N . ARG A 1 251 ? -12.035 -4.654 -6.934 1.00 96.38 251 ARG A N 1
ATOM 1975 C CA . ARG A 1 251 ? -10.890 -5.494 -6.576 1.00 96.38 251 ARG A CA 1
ATOM 1976 C C . ARG A 1 251 ? -9.722 -4.630 -6.135 1.00 96.38 251 ARG A C 1
ATOM 1978 O O . ARG A 1 251 ? -9.298 -3.727 -6.854 1.00 96.38 251 ARG A O 1
ATOM 1985 N N . VAL A 1 252 ? -9.162 -4.964 -4.982 1.00 97.75 252 VAL A N 1
ATOM 1986 C CA . VAL A 1 252 ? -8.025 -4.263 -4.388 1.00 97.75 252 VAL A CA 1
ATOM 1987 C C . VAL A 1 252 ? -6.721 -4.983 -4.702 1.00 97.75 252 VAL A C 1
ATOM 1989 O O . VAL A 1 252 ? -6.649 -6.207 -4.595 1.00 97.75 252 VAL A O 1
ATOM 1992 N N . LYS A 1 253 ? -5.678 -4.227 -5.054 1.00 98.31 253 LYS A N 1
ATOM 1993 C CA . LYS A 1 253 ? -4.341 -4.733 -5.380 1.00 98.31 253 LYS A CA 1
ATOM 1994 C C . LYS A 1 253 ? -3.248 -3.929 -4.684 1.00 98.31 253 LYS A C 1
ATOM 1996 O O . LYS A 1 253 ? -3.174 -2.712 -4.831 1.00 98.31 253 LYS A O 1
ATOM 2001 N N . LEU A 1 254 ? -2.368 -4.628 -3.972 1.00 98.19 254 LEU A N 1
ATOM 2002 C CA . LEU A 1 254 ? -1.144 -4.055 -3.413 1.00 98.19 254 LEU A CA 1
ATOM 2003 C C . LEU A 1 254 ? -0.151 -3.737 -4.535 1.00 98.19 254 LEU A C 1
ATOM 2005 O O . LEU A 1 254 ? 0.112 -4.592 -5.387 1.00 98.19 254 LEU A O 1
ATOM 2009 N N . ALA A 1 255 ? 0.394 -2.525 -4.514 1.00 94.44 255 ALA A N 1
ATOM 2010 C CA . ALA A 1 255 ? 1.338 -1.993 -5.487 1.00 94.44 255 ALA A CA 1
ATOM 2011 C C . ALA A 1 255 ? 2.551 -1.351 -4.789 1.00 94.44 255 ALA A C 1
ATOM 2013 O O . ALA A 1 255 ? 2.564 -1.180 -3.579 1.00 94.44 255 ALA A O 1
ATOM 2014 N N . ASP A 1 256 ? 3.552 -0.961 -5.581 1.00 88.44 256 ASP A N 1
ATOM 2015 C CA . ASP A 1 256 ? 4.797 -0.316 -5.131 1.00 88.44 256 ASP A CA 1
ATOM 2016 C C . ASP A 1 256 ? 5.610 -1.124 -4.101 1.00 88.44 256 ASP A C 1
ATOM 2018 O O . ASP A 1 256 ? 5.629 -0.875 -2.896 1.00 88.44 256 ASP A O 1
ATOM 2022 N N . PHE A 1 257 ? 6.366 -2.089 -4.621 1.00 89.56 257 PHE A N 1
ATOM 2023 C CA . PHE A 1 257 ? 7.239 -2.955 -3.833 1.00 89.56 257 PHE A CA 1
ATOM 2024 C C . PHE A 1 257 ? 8.655 -2.380 -3.677 1.00 89.56 257 PHE A C 1
ATOM 2026 O O . PHE A 1 257 ? 9.561 -3.103 -3.263 1.00 89.56 257 PHE A O 1
ATOM 2033 N N . GLY A 1 258 ? 8.874 -1.092 -3.971 1.00 82.81 258 GLY A N 1
ATOM 2034 C CA . GLY A 1 258 ? 10.205 -0.475 -3.907 1.00 82.81 258 GLY A CA 1
ATOM 2035 C C . GLY A 1 258 ? 10.844 -0.522 -2.513 1.00 82.81 258 GLY A C 1
ATOM 2036 O O . GLY A 1 258 ? 12.067 -0.522 -2.388 1.00 82.81 258 GLY A O 1
ATOM 2037 N N . MET A 1 259 ? 10.026 -0.598 -1.456 1.00 82.31 259 MET A N 1
ATOM 2038 C CA . MET A 1 259 ? 10.467 -0.735 -0.058 1.00 82.31 259 MET A CA 1
ATOM 2039 C C . MET A 1 259 ? 10.365 -2.159 0.492 1.00 82.31 259 MET A C 1
ATOM 2041 O O . MET A 1 259 ? 10.787 -2.405 1.631 1.00 82.31 259 MET A O 1
ATOM 2045 N N . ALA A 1 260 ? 9.841 -3.089 -0.307 1.00 84.31 260 ALA A N 1
ATOM 2046 C CA . ALA A 1 260 ? 9.623 -4.457 0.113 1.00 84.31 260 ALA A CA 1
ATOM 2047 C C . ALA A 1 260 ? 10.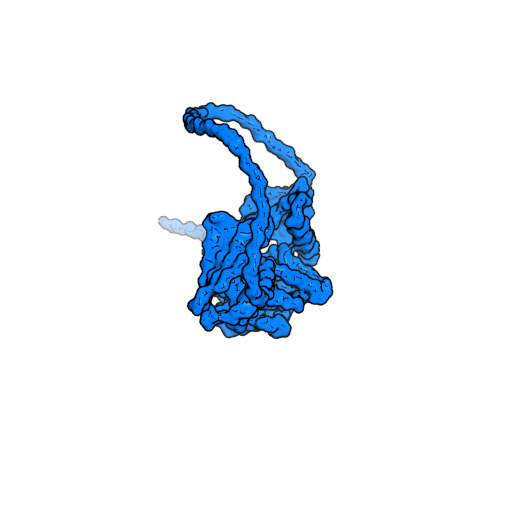949 -5.183 0.349 1.00 84.31 260 ALA A C 1
ATOM 2049 O O . ALA A 1 260 ? 11.983 -4.884 -0.253 1.00 84.31 260 ALA A O 1
ATOM 2050 N N . LYS A 1 261 ? 10.928 -6.163 1.251 1.00 85.19 261 LYS A N 1
ATOM 2051 C CA . LYS A 1 261 ? 12.120 -6.930 1.600 1.00 85.19 261 LYS A CA 1
ATOM 2052 C C . LYS A 1 261 ? 11.775 -8.376 1.897 1.00 85.19 261 LYS A C 1
ATOM 2054 O O . LYS A 1 261 ? 10.836 -8.660 2.636 1.00 85.19 261 LYS A O 1
ATOM 2059 N N . HIS A 1 262 ? 12.579 -9.284 1.359 1.00 84.56 262 HIS A N 1
ATOM 2060 C CA . HIS A 1 262 ? 12.557 -10.678 1.774 1.00 84.56 262 HIS A CA 1
ATOM 2061 C C . HIS A 1 262 ? 13.364 -10.833 3.068 1.00 84.56 262 HIS A C 1
ATOM 2063 O O . HIS A 1 262 ? 14.517 -10.401 3.149 1.00 84.56 262 HIS A O 1
ATOM 2069 N N . ILE A 1 263 ? 12.767 -11.445 4.084 1.00 80.62 263 ILE A N 1
ATOM 2070 C CA . ILE A 1 263 ? 13.399 -11.695 5.376 1.00 80.62 263 ILE A CA 1
ATOM 2071 C C . ILE A 1 263 ? 14.248 -12.962 5.238 1.00 80.62 263 ILE A C 1
ATOM 2073 O O . ILE A 1 263 ? 13.741 -14.080 5.239 1.00 80.62 263 ILE A O 1
ATOM 2077 N N . SER A 1 264 ? 15.559 -12.790 5.072 1.00 65.62 264 SER A N 1
ATOM 2078 C CA . SER A 1 264 ? 16.545 -13.876 5.105 1.00 65.62 264 SER A CA 1
ATOM 2079 C C . SER A 1 264 ? 17.402 -13.748 6.370 1.00 65.62 264 SER A C 1
ATOM 2081 O O . SER A 1 264 ? 18.420 -13.060 6.360 1.00 65.62 264 SER A O 1
ATOM 2083 N N . GLY A 1 265 ? 16.979 -14.381 7.468 1.00 58.72 265 GLY A N 1
ATOM 2084 C CA . GLY A 1 265 ? 17.691 -14.366 8.756 1.00 58.72 265 GLY A CA 1
ATOM 2085 C C . GLY A 1 265 ? 17.143 -13.364 9.785 1.00 58.72 265 GLY A C 1
ATOM 2086 O O . GLY A 1 265 ? 16.080 -12.780 9.596 1.00 58.72 265 GLY A O 1
ATOM 2087 N N . GLN A 1 266 ? 17.856 -13.194 10.907 1.00 47.00 266 GLN A N 1
ATOM 2088 C CA . GLN A 1 266 ? 17.389 -12.417 12.073 1.00 47.00 266 GLN A CA 1
ATOM 2089 C C . GLN A 1 266 ? 17.555 -10.896 11.935 1.00 47.00 266 GLN A C 1
ATOM 2091 O O . GLN A 1 266 ? 16.936 -10.140 12.682 1.00 47.00 266 GLN A O 1
ATOM 2096 N N . SER A 1 267 ? 18.371 -10.425 10.993 1.00 48.34 267 SER A N 1
ATOM 2097 C CA . SER A 1 267 ? 18.605 -9.001 10.787 1.00 48.34 267 SER A CA 1
ATOM 2098 C C . SER A 1 267 ? 18.184 -8.599 9.382 1.00 48.34 267 SER A C 1
ATOM 2100 O O . SER A 1 267 ? 18.737 -9.045 8.379 1.00 48.34 267 SER A O 1
ATOM 2102 N N . CYS A 1 268 ? 17.227 -7.680 9.293 1.00 49.62 268 CYS A N 1
ATOM 2103 C CA . CYS A 1 268 ? 17.224 -6.775 8.165 1.00 49.62 268 CYS A CA 1
ATOM 2104 C C . CYS A 1 268 ? 17.290 -5.328 8.649 1.00 49.62 268 CYS A C 1
ATOM 2106 O O . CYS A 1 268 ? 16.496 -4.928 9.498 1.00 49.62 268 CYS A O 1
ATOM 2108 N N . PRO A 1 269 ? 18.252 -4.538 8.131 1.00 49.25 269 PRO A N 1
ATOM 2109 C CA . PRO A 1 269 ? 18.366 -3.141 8.505 1.00 49.25 269 PRO A CA 1
ATOM 2110 C C . PRO A 1 269 ? 17.068 -2.421 8.152 1.00 49.25 269 PRO A C 1
ATOM 2112 O O . PRO A 1 269 ? 16.615 -2.465 7.000 1.00 49.25 269 PRO A O 1
ATOM 2115 N N . LEU A 1 270 ? 16.472 -1.804 9.169 1.00 52.62 270 LEU A N 1
ATOM 2116 C CA . LEU A 1 270 ? 15.323 -0.926 9.044 1.00 52.62 270 LEU A CA 1
ATOM 2117 C C . LEU A 1 270 ? 15.846 0.385 8.457 1.00 52.62 270 LEU A C 1
ATOM 2119 O O . LEU A 1 270 ? 16.614 1.111 9.079 1.00 52.62 270 LEU A O 1
ATOM 2123 N N . SER A 1 271 ? 15.502 0.653 7.202 1.00 49.56 271 SER A N 1
ATOM 2124 C CA . SER A 1 271 ? 15.785 1.952 6.592 1.00 49.56 271 SER A CA 1
ATOM 2125 C C . SER A 1 271 ? 14.674 2.924 6.977 1.00 49.56 271 SER A C 1
ATOM 2127 O O . SER A 1 271 ? 13.507 2.557 6.865 1.00 49.56 271 SER A O 1
ATOM 2129 N N . PHE A 1 272 ? 15.017 4.162 7.342 1.00 52.31 272 PHE A N 1
ATOM 2130 C CA . PHE A 1 272 ? 14.070 5.258 7.619 1.00 52.31 272 PHE A CA 1
ATOM 2131 C C . PHE A 1 272 ? 13.235 5.716 6.410 1.00 52.31 272 PHE A C 1
ATOM 2133 O O . PHE A 1 272 ? 12.516 6.708 6.482 1.00 52.31 272 PHE A O 1
ATOM 2140 N N . ARG A 1 273 ? 13.339 5.014 5.281 1.00 53.38 273 ARG A N 1
ATOM 2141 C CA . ARG A 1 273 ? 12.535 5.255 4.087 1.00 53.38 273 ARG A CA 1
ATOM 2142 C C . ARG A 1 273 ? 11.131 4.677 4.291 1.00 53.38 273 ARG A C 1
ATOM 2144 O O . ARG A 1 273 ? 10.996 3.516 4.675 1.00 53.38 273 ARG A O 1
ATOM 2151 N N . GLY A 1 274 ? 10.117 5.499 4.040 1.00 59.12 274 GLY A N 1
ATOM 2152 C CA . GLY A 1 274 ? 8.706 5.154 4.180 1.00 59.12 274 GLY A CA 1
ATOM 2153 C C . GLY A 1 274 ? 7.843 6.395 4.390 1.00 59.12 274 GLY A C 1
ATOM 2154 O O . GLY A 1 274 ? 8.338 7.524 4.400 1.00 59.12 274 GLY A O 1
ATOM 2155 N N . SER A 1 275 ? 6.546 6.172 4.560 1.00 76.44 275 SER A N 1
ATOM 2156 C CA . SER A 1 275 ? 5.568 7.240 4.765 1.00 76.44 275 SER A CA 1
ATOM 2157 C C . SER A 1 275 ? 5.355 7.462 6.267 1.00 76.44 275 SER A C 1
ATOM 2159 O O . SER A 1 275 ? 4.775 6.590 6.917 1.00 76.44 275 SER A O 1
ATOM 2161 N N . PRO A 1 276 ? 5.808 8.591 6.849 1.00 81.62 276 PRO A N 1
ATOM 2162 C CA . PRO A 1 276 ? 6.024 8.730 8.296 1.00 81.62 276 PRO A CA 1
ATOM 2163 C C . PRO A 1 276 ? 4.782 8.460 9.151 1.00 81.62 276 PRO A C 1
ATOM 2165 O O . PRO A 1 276 ? 4.901 7.922 10.248 1.00 81.62 276 PRO A O 1
ATOM 2168 N N . TYR A 1 277 ? 3.594 8.775 8.636 1.00 89.38 277 TYR A N 1
ATOM 2169 C CA . TYR A 1 277 ? 2.322 8.591 9.334 1.00 89.38 277 TYR A CA 1
ATOM 2170 C C . TYR A 1 277 ? 1.902 7.121 9.496 1.00 89.38 277 TYR A C 1
ATOM 2172 O O . TYR A 1 277 ? 1.222 6.784 10.462 1.00 89.38 277 TYR A O 1
ATOM 2180 N N . TRP A 1 278 ? 2.346 6.236 8.600 1.00 93.25 278 TRP A N 1
ATOM 2181 C CA . TRP A 1 278 ? 2.036 4.801 8.627 1.00 93.25 278 TRP A CA 1
ATOM 2182 C C . TRP A 1 278 ? 3.182 3.970 9.219 1.00 93.25 278 TRP A C 1
ATOM 2184 O O . TRP A 1 278 ? 3.059 2.758 9.354 1.00 93.25 278 TRP A O 1
ATOM 2194 N N . MET A 1 279 ? 4.308 4.590 9.590 1.00 89.94 279 MET A N 1
ATOM 2195 C CA . MET A 1 279 ? 5.462 3.865 10.125 1.00 89.94 279 MET A CA 1
ATOM 2196 C C . MET A 1 279 ? 5.179 3.305 11.520 1.00 89.94 279 MET A C 1
ATOM 2198 O O . MET A 1 279 ? 4.737 4.023 12.413 1.00 89.94 279 MET A O 1
ATOM 2202 N N . ALA A 1 280 ? 5.510 2.031 11.734 1.00 90.94 280 ALA A N 1
ATOM 2203 C CA . ALA A 1 280 ? 5.366 1.401 13.041 1.00 90.94 280 ALA A CA 1
ATOM 2204 C C . ALA A 1 280 ? 6.381 1.957 14.073 1.00 90.94 280 ALA A C 1
ATOM 2206 O O . ALA A 1 280 ? 7.516 2.289 13.707 1.00 90.94 280 ALA A O 1
ATOM 2207 N N . PRO A 1 281 ? 6.034 2.019 15.376 1.00 90.12 281 PRO A N 1
ATOM 2208 C CA . PRO A 1 281 ? 6.894 2.578 16.424 1.00 90.12 281 PRO A CA 1
ATOM 2209 C C . PRO A 1 281 ? 8.286 1.942 16.516 1.00 90.12 281 PRO A C 1
ATOM 2211 O O . PRO A 1 281 ? 9.268 2.627 16.796 1.00 90.12 281 PRO A O 1
ATOM 2214 N N . GLU A 1 282 ? 8.391 0.635 16.288 1.00 87.88 282 GLU A N 1
ATOM 2215 C CA . GLU A 1 282 ? 9.655 -0.104 16.317 1.00 87.88 282 GLU A CA 1
ATOM 2216 C C . GLU A 1 282 ? 10.579 0.237 15.139 1.00 87.88 282 GLU A C 1
ATOM 2218 O O . GLU A 1 282 ? 11.800 0.216 15.303 1.00 87.88 282 GLU A O 1
ATOM 2223 N N . VAL A 1 283 ? 10.011 0.634 13.992 1.00 84.81 283 VAL A N 1
ATOM 2224 C CA . VAL A 1 283 ? 10.775 1.127 12.836 1.00 84.81 283 VAL A CA 1
ATOM 2225 C C . VAL A 1 283 ? 11.410 2.470 13.181 1.00 84.81 283 VAL A C 1
ATOM 2227 O O . VAL A 1 283 ? 12.591 2.681 12.927 1.00 84.81 283 VAL A O 1
ATOM 2230 N N . ILE A 1 284 ? 10.651 3.347 13.842 1.00 81.75 284 ILE A N 1
ATOM 2231 C CA . ILE A 1 284 ? 11.104 4.673 14.290 1.00 81.75 284 ILE A CA 1
ATOM 2232 C C . ILE A 1 284 ? 12.166 4.562 15.391 1.00 81.75 284 ILE A C 1
ATOM 2234 O O . ILE A 1 284 ? 13.101 5.355 15.444 1.00 81.75 284 ILE A O 1
ATOM 2238 N N . LYS A 1 285 ? 12.051 3.574 16.280 1.00 78.50 285 LYS A N 1
ATOM 2239 C CA . LYS A 1 285 ? 13.033 3.336 17.349 1.00 78.50 285 LYS A CA 1
ATOM 2240 C C . LYS A 1 285 ? 14.289 2.610 16.879 1.00 78.50 285 LYS A C 1
ATOM 2242 O O . LYS A 1 285 ? 15.162 2.364 17.707 1.00 78.50 285 LYS A O 1
ATOM 2247 N N . ASN A 1 286 ? 14.361 2.233 15.600 1.00 68.38 286 ASN A N 1
ATOM 2248 C CA . ASN A 1 286 ? 15.414 1.384 15.045 1.00 68.38 286 ASN A CA 1
ATOM 2249 C C . ASN A 1 286 ? 15.690 0.151 15.930 1.00 68.38 286 ASN A C 1
ATOM 2251 O O . ASN A 1 286 ? 16.833 -0.247 16.146 1.00 68.38 286 ASN A O 1
ATOM 2255 N N . SER A 1 287 ? 14.633 -0.408 16.525 1.00 62.16 287 SER A N 1
ATOM 2256 C CA . SER A 1 287 ? 14.761 -1.597 17.360 1.00 62.16 287 SER A CA 1
ATOM 2257 C C . SER A 1 287 ? 15.015 -2.775 16.428 1.00 62.16 287 SER A C 1
ATOM 2259 O O . SER A 1 287 ? 14.215 -3.019 15.528 1.00 62.16 287 SER A O 1
ATOM 2261 N N . ASN A 1 288 ? 16.145 -3.467 16.599 1.00 55.31 288 ASN A N 1
ATOM 2262 C CA . ASN A 1 288 ? 16.504 -4.612 15.764 1.00 55.31 288 ASN A CA 1
ATOM 2263 C C . ASN A 1 288 ? 15.339 -5.611 15.712 1.00 55.31 288 ASN A C 1
ATOM 2265 O O . ASN A 1 288 ? 14.946 -6.168 16.734 1.00 55.31 288 ASN A O 1
ATOM 2269 N N . GLY A 1 289 ? 14.795 -5.827 14.515 1.00 54.72 289 GLY A N 1
ATOM 2270 C CA . GLY A 1 289 ? 13.710 -6.772 14.290 1.00 54.72 289 GLY A CA 1
ATOM 2271 C C . GLY A 1 289 ? 12.900 -6.409 13.056 1.00 54.72 289 GLY A C 1
ATOM 2272 O O . GLY A 1 289 ? 12.049 -5.526 13.091 1.00 54.72 289 GLY A O 1
ATOM 2273 N N . CYS A 1 290 ? 13.132 -7.127 11.961 1.00 55.62 290 CYS A N 1
ATOM 2274 C CA . CYS A 1 290 ? 12.141 -7.203 10.898 1.00 55.62 290 CYS A CA 1
ATOM 2275 C C . CYS A 1 290 ? 11.000 -8.079 11.389 1.00 55.62 290 CYS A C 1
ATOM 2277 O O . CYS A 1 290 ? 11.140 -9.299 11.442 1.00 55.62 290 CYS A O 1
ATOM 2279 N N . ASN A 1 291 ? 9.882 -7.467 11.754 1.00 76.00 291 ASN A N 1
ATOM 2280 C CA . ASN A 1 291 ? 8.661 -8.203 12.015 1.00 76.00 291 ASN A CA 1
ATOM 2281 C C . ASN A 1 291 ? 7.685 -7.936 10.861 1.00 76.00 291 ASN A C 1
ATOM 2283 O O . ASN A 1 291 ? 7.560 -6.821 10.363 1.00 76.00 291 ASN A O 1
ATOM 2287 N N . LEU A 1 292 ? 6.995 -8.979 10.412 1.00 90.88 292 LEU A N 1
ATOM 2288 C CA . LEU A 1 292 ? 5.881 -8.864 9.465 1.00 90.88 292 LEU A CA 1
ATOM 2289 C C . LEU A 1 292 ? 4.760 -7.962 10.036 1.00 90.88 292 LEU A C 1
ATOM 2291 O O . LEU A 1 292 ? 3.946 -7.406 9.304 1.00 90.88 292 LEU A O 1
ATOM 2295 N N . ALA A 1 293 ? 4.769 -7.757 11.358 1.00 93.69 293 ALA A N 1
ATOM 2296 C CA . ALA A 1 293 ? 3.836 -6.926 12.103 1.00 93.69 293 ALA A CA 1
ATOM 2297 C C . ALA A 1 293 ? 3.932 -5.414 11.792 1.00 93.69 293 ALA A C 1
ATOM 2299 O O . ALA A 1 293 ? 3.008 -4.678 12.147 1.00 93.69 293 ALA A O 1
ATOM 2300 N N . VAL A 1 294 ? 4.978 -4.926 11.107 1.00 93.62 294 VAL A N 1
ATOM 2301 C CA . VAL A 1 294 ? 5.039 -3.525 10.640 1.00 93.62 294 VAL A CA 1
ATOM 2302 C C . VAL A 1 294 ? 3.981 -3.236 9.575 1.00 93.62 294 VAL A C 1
ATOM 2304 O O . VAL A 1 294 ? 3.391 -2.154 9.569 1.00 93.62 294 VAL A O 1
ATOM 2307 N N . ASP A 1 295 ? 3.691 -4.212 8.710 1.00 96.38 295 ASP A N 1
ATOM 2308 C CA . ASP A 1 295 ? 2.637 -4.079 7.701 1.00 96.38 295 ASP A CA 1
ATOM 2309 C C . ASP A 1 295 ? 1.255 -4.068 8.367 1.00 96.38 295 ASP A C 1
ATOM 2311 O O . ASP A 1 295 ? 0.356 -3.383 7.896 1.00 96.38 295 ASP A O 1
ATOM 2315 N N . ILE A 1 296 ? 1.100 -4.763 9.501 1.00 98.06 296 ILE A N 1
ATOM 2316 C CA . ILE A 1 296 ? -0.151 -4.797 10.275 1.00 98.06 296 ILE A CA 1
ATOM 2317 C C . ILE A 1 296 ? -0.437 -3.446 10.934 1.00 98.06 296 ILE A C 1
ATOM 2319 O O . ILE A 1 296 ? -1.565 -2.961 10.893 1.00 98.06 296 ILE A O 1
ATOM 2323 N N . TRP A 1 297 ? 0.588 -2.788 11.479 1.00 96.62 297 TRP A N 1
ATOM 2324 C CA . TRP A 1 297 ? 0.449 -1.409 11.952 1.00 96.62 297 TRP A CA 1
ATOM 2325 C C . TRP A 1 297 ? 0.022 -0.475 10.815 1.00 96.62 297 TRP A C 1
ATOM 2327 O O . TRP A 1 297 ? -0.948 0.272 10.936 1.00 96.62 297 TRP A O 1
ATOM 2337 N N . SER A 1 298 ? 0.730 -0.565 9.688 1.00 97.12 298 SER A N 1
ATOM 2338 C CA . SER A 1 298 ? 0.481 0.255 8.500 1.00 97.12 298 SER A CA 1
ATOM 2339 C C . SER A 1 298 ? -0.933 0.026 7.938 1.00 97.12 298 SER A C 1
ATOM 2341 O O . SER A 1 298 ? -1.593 0.970 7.502 1.00 97.12 298 SER A O 1
ATOM 2343 N N . LEU A 1 299 ? -1.445 -1.207 8.018 1.00 98.56 299 LEU A N 1
ATOM 2344 C CA . LEU A 1 299 ? -2.829 -1.547 7.697 1.00 98.56 299 LEU A CA 1
ATOM 2345 C C . LEU A 1 299 ? -3.820 -0.836 8.625 1.00 98.56 299 LEU A C 1
ATOM 2347 O O . LEU A 1 299 ? -4.745 -0.203 8.127 1.00 98.56 299 LEU A O 1
ATOM 2351 N N . GLY A 1 300 ? -3.618 -0.879 9.946 1.00 98.31 300 GLY A N 1
ATOM 2352 C CA . GLY A 1 300 ? -4.470 -0.152 10.897 1.00 98.31 300 GLY A CA 1
ATOM 2353 C C . GLY A 1 300 ? -4.519 1.351 10.601 1.00 98.31 300 GLY A C 1
ATOM 2354 O O . GLY A 1 300 ? -5.591 1.953 10.571 1.00 98.31 300 GLY A O 1
ATOM 2355 N N . CYS A 1 301 ? -3.367 1.942 10.278 1.00 98.00 301 CYS A N 1
ATOM 2356 C CA . CYS A 1 301 ? -3.260 3.321 9.800 1.00 98.00 301 CYS A CA 1
ATOM 2357 C C . CYS A 1 301 ? -4.040 3.566 8.494 1.00 98.00 301 CYS A C 1
ATOM 2359 O O . CYS A 1 301 ? -4.692 4.596 8.353 1.00 98.00 301 CYS A O 1
ATOM 2361 N N . THR A 1 302 ? -4.006 2.620 7.557 1.00 98.25 302 THR A N 1
ATOM 2362 C CA . THR A 1 302 ? -4.723 2.707 6.274 1.00 98.25 302 THR A CA 1
ATOM 2363 C C . THR A 1 302 ? -6.241 2.584 6.445 1.00 98.25 302 THR A C 1
ATOM 2365 O O . THR A 1 302 ? -6.999 3.241 5.737 1.00 98.25 302 THR A O 1
ATOM 2368 N N . VAL A 1 303 ? -6.714 1.788 7.410 1.00 98.44 303 VAL A N 1
ATOM 2369 C CA . VAL A 1 303 ? -8.144 1.726 7.762 1.00 98.44 303 VAL A CA 1
ATOM 2370 C C . VAL A 1 303 ? -8.637 3.087 8.256 1.00 98.44 303 VAL A C 1
ATOM 2372 O O . VAL A 1 303 ? -9.680 3.560 7.811 1.00 98.44 303 VAL A O 1
ATOM 2375 N N . LEU A 1 304 ? -7.857 3.752 9.114 1.00 98.12 304 LEU A N 1
ATOM 2376 C CA . LEU A 1 304 ? -8.165 5.111 9.570 1.00 98.12 304 LEU A CA 1
ATOM 2377 C C . LEU A 1 304 ? -8.120 6.131 8.431 1.00 98.12 304 LEU A C 1
ATOM 2379 O O . LEU A 1 304 ? -8.977 7.008 8.369 1.00 98.12 304 LEU A O 1
ATOM 2383 N N . GLU A 1 305 ? -7.169 6.001 7.508 1.00 97.88 305 GLU A N 1
ATOM 2384 C CA . GLU A 1 305 ? -7.099 6.842 6.311 1.00 97.88 305 GLU A CA 1
ATOM 2385 C C . GLU A 1 305 ? -8.380 6.730 5.472 1.00 97.88 305 GLU A C 1
ATOM 2387 O O . GLU A 1 305 ? -8.964 7.753 5.115 1.00 97.88 305 GLU A O 1
ATOM 2392 N N . MET A 1 306 ? -8.876 5.511 5.233 1.00 98.31 306 MET A N 1
ATOM 2393 C CA . MET A 1 306 ? -10.136 5.303 4.509 1.00 98.31 306 MET A CA 1
ATOM 2394 C C . MET A 1 306 ? -11.354 5.891 5.239 1.00 98.31 306 MET A C 1
ATOM 2396 O O . MET A 1 306 ? -12.251 6.429 4.591 1.00 98.31 306 MET A O 1
ATOM 2400 N N . ALA A 1 307 ? -11.376 5.817 6.573 1.00 97.88 307 ALA A N 1
ATOM 2401 C CA . ALA A 1 307 ? -12.473 6.329 7.396 1.00 97.88 307 ALA A CA 1
ATOM 2402 C C . ALA A 1 307 ? -12.464 7.860 7.564 1.00 97.88 307 ALA A C 1
ATOM 2404 O O . ALA A 1 307 ? -13.494 8.450 7.869 1.00 97.88 307 ALA A O 1
ATOM 2405 N N . THR A 1 308 ? -11.308 8.514 7.403 1.00 96.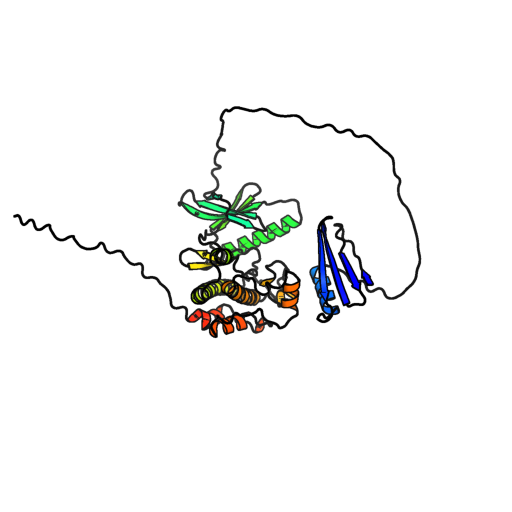44 308 THR A N 1
ATOM 2406 C CA . THR A 1 308 ? -11.135 9.937 7.765 1.00 96.44 308 THR A CA 1
ATOM 2407 C C . THR A 1 308 ? -10.665 10.838 6.635 1.00 96.44 308 THR A C 1
ATOM 2409 O O . THR A 1 308 ? -10.589 12.046 6.847 1.00 96.44 308 THR A O 1
ATOM 2412 N N . THR A 1 309 ? -10.308 10.266 5.478 1.00 96.06 309 THR A N 1
ATOM 2413 C CA . THR A 1 309 ? -9.631 10.917 4.335 1.00 96.06 309 THR A CA 1
ATOM 2414 C C . THR A 1 309 ? -8.265 11.527 4.640 1.00 96.06 309 THR A C 1
ATOM 2416 O O . THR A 1 309 ? -7.665 12.179 3.782 1.00 96.06 309 THR A O 1
ATOM 2419 N N . LYS A 1 310 ? -7.743 11.315 5.850 1.00 93.12 310 LYS A N 1
ATOM 2420 C CA . LYS A 1 310 ? -6.516 11.939 6.336 1.00 93.12 310 LYS A CA 1
ATOM 2421 C C . LYS A 1 310 ? -5.531 10.878 6.804 1.00 93.12 310 LYS A C 1
ATOM 2423 O O . LYS A 1 310 ? -5.943 9.850 7.340 1.00 93.12 310 LYS A O 1
ATOM 2428 N N . PRO A 1 311 ? -4.218 11.121 6.663 1.00 89.69 311 PRO A N 1
ATOM 2429 C CA . PRO A 1 311 ? -3.247 10.272 7.327 1.00 89.69 311 PRO A CA 1
ATOM 2430 C C . PRO A 1 311 ? -3.493 10.293 8.845 1.00 89.69 311 PRO A C 1
ATOM 2432 O O . PRO A 1 311 ? -3.850 11.341 9.397 1.00 89.69 311 PRO A O 1
ATOM 2435 N N . PRO A 1 312 ? -3.270 9.175 9.553 1.00 88.31 312 PRO A N 1
ATOM 2436 C CA . PRO A 1 312 ? -3.310 9.192 11.010 1.00 88.31 312 PRO A CA 1
ATOM 2437 C C . PRO A 1 312 ? -2.280 10.200 11.517 1.00 88.31 312 PRO A C 1
ATOM 2439 O O . PRO A 1 312 ? -1.202 10.324 10.941 1.00 88.31 312 PRO A O 1
ATOM 2442 N N . TRP A 1 313 ? -2.592 10.912 12.599 1.00 88.56 313 TRP A N 1
ATOM 2443 C CA . TRP A 1 313 ? -1.733 11.983 13.120 1.00 88.56 313 TRP A CA 1
ATOM 2444 C C . TRP A 1 313 ? -1.581 13.196 12.185 1.00 88.56 313 TRP A C 1
ATOM 2446 O O . TRP A 1 313 ? -0.594 13.923 12.302 1.00 88.56 313 TRP A O 1
ATOM 2456 N N . SER A 1 314 ? -2.542 13.452 11.287 1.00 88.06 314 SER A N 1
ATOM 2457 C CA . SER A 1 314 ? -2.505 14.579 10.337 1.00 88.06 314 SER A CA 1
ATOM 2458 C C . SER A 1 314 ? -2.351 15.962 10.979 1.00 88.06 314 SER A C 1
ATOM 2460 O O . SER A 1 314 ? -1.977 16.908 10.297 1.00 88.06 314 SER A O 1
ATOM 2462 N N . GLN A 1 315 ? -2.633 16.100 12.278 1.00 87.12 315 GLN A N 1
ATOM 2463 C CA . GLN A 1 315 ? -2.401 17.331 13.038 1.00 87.12 315 GLN A CA 1
ATOM 2464 C C . GLN A 1 315 ? -0.912 17.640 13.273 1.00 87.12 315 GLN A C 1
ATOM 2466 O O . GLN A 1 315 ? -0.574 18.727 13.732 1.00 87.12 315 GLN A O 1
ATOM 2471 N N . TYR A 1 316 ? -0.022 16.684 13.001 1.00 84.88 316 TYR A N 1
ATOM 2472 C CA . TYR A 1 316 ? 1.418 16.819 13.159 1.00 84.88 316 TYR A CA 1
ATOM 2473 C C . TYR A 1 316 ? 2.110 16.742 11.794 1.00 84.88 316 TYR A C 1
ATOM 2475 O O . TYR A 1 316 ? 1.817 15.870 10.982 1.00 84.88 316 TYR A O 1
ATOM 2483 N N . GLU A 1 317 ? 3.087 17.606 11.535 1.00 78.50 317 GLU A N 1
ATOM 2484 C CA . GLU A 1 317 ? 3.849 17.578 10.281 1.00 78.50 317 GLU A CA 1
ATOM 2485 C C . GLU A 1 317 ? 5.042 16.624 10.389 1.00 78.50 317 GLU A C 1
ATOM 2487 O O . GLU A 1 317 ? 5.920 16.848 11.211 1.00 78.50 317 GLU A O 1
ATOM 2492 N N . GLY A 1 318 ? 5.116 15.570 9.570 1.00 75.94 318 GLY A N 1
ATOM 2493 C CA . GLY A 1 318 ? 6.319 14.741 9.381 1.00 75.94 318 GLY A CA 1
ATOM 2494 C C . GLY A 1 318 ? 7.031 14.275 10.666 1.00 75.94 318 GLY A C 1
ATOM 2495 O O . GLY A 1 318 ? 6.682 13.250 11.251 1.00 75.94 318 GLY A O 1
ATOM 2496 N N . VAL A 1 319 ? 8.076 15.001 11.085 1.00 78.44 319 VAL A N 1
ATOM 2497 C CA . VAL A 1 319 ? 8.952 14.644 12.220 1.00 78.44 319 VAL A CA 1
ATOM 2498 C C . VAL A 1 319 ? 8.214 14.653 13.566 1.00 78.44 319 VAL A C 1
ATOM 2500 O O . VAL A 1 319 ? 8.293 13.645 14.269 1.00 78.44 319 VAL A O 1
ATOM 2503 N N . PRO A 1 320 ? 7.471 15.711 13.943 1.00 83.00 320 PRO A N 1
ATOM 2504 C CA . PRO A 1 320 ? 6.530 15.679 15.060 1.00 83.00 320 PRO A CA 1
ATOM 2505 C C . PRO A 1 320 ? 5.625 14.438 15.106 1.00 83.00 320 PRO A C 1
ATOM 2507 O O . PRO A 1 320 ? 5.490 13.827 16.168 1.00 83.00 320 PRO A O 1
ATOM 2510 N N . ALA A 1 321 ? 5.067 14.013 13.965 1.00 85.44 321 ALA A N 1
ATOM 2511 C CA . ALA A 1 321 ? 4.238 12.809 13.897 1.00 85.44 321 ALA A CA 1
ATOM 2512 C C . ALA A 1 321 ? 5.064 11.557 14.225 1.00 85.44 321 ALA A C 1
ATOM 2514 O O . ALA A 1 321 ? 4.680 10.767 15.085 1.00 85.44 321 ALA A O 1
ATOM 2515 N N . MET A 1 322 ? 6.256 11.416 13.635 1.00 84.44 322 MET A N 1
ATOM 2516 C CA . MET A 1 322 ? 7.170 10.314 13.961 1.00 84.44 322 MET A CA 1
ATOM 2517 C C . MET A 1 322 ? 7.579 10.306 15.437 1.00 84.44 322 MET A C 1
ATOM 2519 O O . MET A 1 322 ? 7.638 9.246 16.056 1.00 84.44 322 MET A O 1
ATOM 2523 N N . PHE A 1 323 ? 7.838 11.471 16.036 1.00 82.69 323 PHE A N 1
ATOM 2524 C CA . PHE A 1 323 ? 8.168 11.564 17.456 1.00 82.69 323 PHE A CA 1
ATOM 2525 C C . PHE A 1 323 ? 6.998 11.099 18.329 1.00 82.69 323 PHE A C 1
ATOM 2527 O O . PHE A 1 323 ? 7.208 10.330 19.270 1.00 82.69 323 PHE A O 1
ATOM 2534 N N . LYS A 1 324 ? 5.766 11.502 17.990 1.00 86.00 324 LYS A N 1
ATOM 2535 C CA . LYS A 1 324 ? 4.537 11.053 18.655 1.00 86.00 324 LYS A CA 1
ATOM 2536 C C . LYS A 1 324 ? 4.364 9.536 18.535 1.00 86.00 324 LYS A C 1
ATOM 2538 O O . LYS A 1 324 ? 4.146 8.855 19.541 1.00 86.00 324 LYS A O 1
ATOM 2543 N N . ILE A 1 325 ? 4.535 8.990 17.333 1.00 88.12 325 ILE A N 1
ATOM 2544 C CA . ILE A 1 325 ? 4.432 7.551 17.072 1.00 88.12 325 ILE A CA 1
ATOM 2545 C C . ILE A 1 325 ? 5.542 6.783 17.799 1.00 88.12 325 ILE A C 1
ATOM 2547 O O . ILE A 1 325 ? 5.273 5.733 18.365 1.00 88.12 325 ILE A O 1
ATOM 2551 N N . GLY A 1 326 ? 6.773 7.284 17.863 1.00 85.31 326 GLY A N 1
ATOM 2552 C CA . GLY A 1 326 ? 7.858 6.616 18.581 1.00 85.31 326 GLY A CA 1
ATOM 2553 C C . GLY A 1 326 ? 7.692 6.684 20.102 1.00 85.31 326 GLY A C 1
ATOM 2554 O O . GLY A 1 326 ? 7.802 5.673 20.794 1.00 85.31 326 GLY A O 1
ATOM 2555 N N . ASN A 1 327 ? 7.410 7.861 20.652 1.00 82.62 327 ASN A N 1
ATOM 2556 C CA . ASN A 1 327 ? 7.628 8.135 22.075 1.00 82.62 327 ASN A CA 1
ATOM 2557 C C . ASN A 1 327 ? 6.352 8.272 22.915 1.00 82.62 327 ASN A C 1
ATOM 2559 O O . ASN A 1 327 ? 6.449 8.276 24.140 1.00 82.62 327 ASN A O 1
ATOM 2563 N N . SER A 1 328 ? 5.168 8.335 22.301 1.00 85.06 328 SER A N 1
ATOM 2564 C CA . SER A 1 328 ? 3.889 8.335 23.026 1.00 85.06 328 SER A CA 1
ATOM 2565 C C . SER A 1 328 ? 3.291 6.927 23.147 1.00 85.06 328 SER A C 1
ATOM 2567 O O . SER A 1 328 ? 3.665 6.017 22.405 1.00 85.06 328 SER A O 1
ATOM 2569 N N . LYS A 1 329 ? 2.338 6.748 24.069 1.00 85.19 329 LYS A N 1
ATOM 2570 C CA . LYS A 1 329 ? 1.422 5.590 24.121 1.00 85.19 329 LYS A CA 1
ATOM 2571 C C . LYS A 1 329 ? 0.085 5.855 23.421 1.00 85.19 329 LYS A C 1
ATOM 2573 O O . LYS A 1 329 ? -0.681 4.925 23.217 1.00 85.19 329 LYS A O 1
ATOM 2578 N N . GLU A 1 330 ? -0.179 7.107 23.070 1.00 86.69 330 GLU A N 1
ATOM 2579 C CA . GLU A 1 330 ? -1.429 7.554 22.460 1.00 86.69 330 GLU A CA 1
ATOM 2580 C C . GLU A 1 330 ? -1.656 6.876 21.105 1.00 86.69 330 GLU A C 1
ATOM 2582 O O . GLU A 1 330 ? -0.709 6.661 20.342 1.00 86.69 330 GLU A O 1
ATOM 2587 N N . LEU A 1 331 ? -2.902 6.516 20.819 1.00 88.88 331 LEU A N 1
ATOM 2588 C CA . LEU A 1 331 ? -3.324 6.016 19.515 1.00 88.88 331 LEU A CA 1
ATOM 2589 C C . LEU A 1 331 ? -3.844 7.187 18.672 1.00 88.88 331 LEU A C 1
ATOM 2591 O O . LEU A 1 331 ? -4.317 8.166 19.249 1.00 88.88 331 LEU A O 1
ATOM 2595 N N . PRO A 1 332 ? -3.753 7.114 17.332 1.00 90.00 332 PRO A N 1
ATOM 2596 C CA . PRO A 1 332 ? -4.470 8.060 16.488 1.00 90.00 332 PRO A CA 1
ATOM 2597 C C . PRO A 1 332 ? -5.968 7.997 16.805 1.00 90.00 332 PRO A C 1
ATOM 2599 O O . PRO A 1 332 ? -6.477 6.958 17.230 1.00 90.00 332 PRO A O 1
ATOM 2602 N N . GLU A 1 333 ? -6.659 9.114 16.600 1.00 91.88 333 GLU A N 1
ATOM 2603 C CA . GLU A 1 333 ? -8.097 9.205 16.835 1.00 91.88 333 GLU A CA 1
ATOM 2604 C C . GLU A 1 333 ? -8.842 8.182 15.969 1.00 91.88 333 GLU A C 1
ATOM 2606 O O . GLU A 1 333 ? -8.679 8.146 14.747 1.00 91.88 333 GLU A O 1
ATOM 2611 N N . ILE A 1 334 ? -9.629 7.322 16.620 1.00 95.75 334 ILE A N 1
ATOM 2612 C CA . ILE A 1 334 ? -10.471 6.333 15.950 1.00 95.75 334 ILE A CA 1
ATOM 2613 C C . ILE A 1 334 ? -11.873 6.937 15.848 1.00 95.75 334 ILE A C 1
ATOM 2615 O O . ILE A 1 334 ? -12.471 7.202 16.892 1.00 95.75 334 ILE A O 1
ATOM 2619 N N . PRO A 1 335 ? -12.413 7.153 14.637 1.00 94.94 335 PRO A N 1
ATOM 2620 C CA . PRO A 1 335 ? -13.688 7.837 14.476 1.00 94.94 335 PRO A CA 1
ATOM 2621 C C . PRO A 1 335 ? -14.852 7.119 15.153 1.00 94.94 335 PRO A C 1
ATOM 2623 O O . PRO A 1 335 ? -14.980 5.894 15.079 1.00 94.94 335 PRO A O 1
ATOM 2626 N N . ASP A 1 336 ? -15.760 7.896 15.744 1.00 94.88 336 ASP A N 1
ATOM 2627 C CA . ASP A 1 336 ? -16.900 7.339 16.471 1.00 94.88 336 ASP A CA 1
ATOM 2628 C C . ASP A 1 336 ? -17.888 6.578 15.592 1.00 94.88 336 ASP A C 1
ATOM 2630 O O . ASP A 1 336 ? -18.544 5.660 16.085 1.00 94.88 336 ASP A O 1
ATOM 2634 N N . HIS A 1 337 ? -17.949 6.928 14.306 1.00 94.50 337 HIS A N 1
ATOM 2635 C CA . HIS A 1 337 ? -18.832 6.311 13.321 1.00 94.50 337 HIS A CA 1
ATOM 2636 C C . HIS A 1 337 ? -18.382 4.911 12.871 1.00 94.50 337 HIS A C 1
ATOM 2638 O O . HIS A 1 337 ? -19.153 4.237 12.195 1.00 94.50 337 HIS A O 1
ATOM 2644 N N . LEU A 1 338 ? -17.171 4.462 13.231 1.00 96.38 338 LEU A N 1
ATOM 2645 C CA . LEU A 1 338 ? -16.787 3.061 13.052 1.00 96.38 338 LEU A CA 1
ATOM 2646 C C . LEU A 1 338 ? -17.536 2.177 14.054 1.00 96.38 338 LEU A C 1
ATOM 2648 O O . LEU A 1 338 ? -17.660 2.512 15.235 1.00 96.38 338 LEU A O 1
ATOM 2652 N N . SER A 1 339 ? -17.982 1.011 13.599 1.00 97.25 339 SER A N 1
ATOM 2653 C CA . SER A 1 339 ? -18.565 -0.013 14.460 1.00 97.25 339 SER A CA 1
ATOM 2654 C C . SER A 1 339 ? -17.590 -0.474 15.548 1.00 97.25 339 SER A C 1
ATOM 2656 O O . SER A 1 339 ? -16.373 -0.292 15.450 1.00 97.25 339 SER A O 1
ATOM 2658 N N . ASN A 1 340 ? -18.115 -1.131 16.586 1.00 97.88 340 ASN A N 1
ATOM 2659 C CA . ASN A 1 340 ? -17.280 -1.724 17.634 1.00 97.88 340 ASN A CA 1
ATOM 2660 C C . ASN A 1 340 ? -16.269 -2.730 17.058 1.00 97.88 340 ASN A C 1
ATOM 2662 O O . ASN A 1 340 ? -15.117 -2.721 17.478 1.00 97.88 340 ASN A O 1
ATOM 2666 N N . ASP A 1 341 ? -16.665 -3.515 16.050 1.00 97.81 341 ASP A N 1
ATOM 2667 C CA . ASP A 1 341 ? -15.759 -4.422 15.336 1.00 97.81 341 ASP A CA 1
ATOM 2668 C C . ASP A 1 341 ? -14.637 -3.654 14.623 1.00 97.81 341 ASP A C 1
ATOM 2670 O O . ASP A 1 341 ? -13.486 -4.085 14.641 1.00 97.81 341 ASP A O 1
ATOM 2674 N N . GLY A 1 342 ? -14.953 -2.523 13.983 1.00 97.69 342 GLY A N 1
ATOM 2675 C CA . GLY A 1 342 ? -13.960 -1.687 13.304 1.00 97.69 342 GLY A CA 1
ATOM 2676 C C . GLY A 1 342 ? -12.990 -1.026 14.277 1.00 97.69 342 GLY A C 1
ATOM 2677 O O . GLY A 1 342 ? -11.779 -1.033 14.049 1.00 97.69 342 GLY A O 1
ATOM 2678 N N . LYS A 1 343 ? -13.508 -0.513 15.398 1.00 98.50 343 LYS A N 1
ATOM 2679 C CA . LYS A 1 343 ? -12.695 0.055 16.480 1.00 98.50 343 LYS A CA 1
ATOM 2680 C C . LYS A 1 343 ? -11.760 -0.999 17.075 1.00 98.50 343 LYS A C 1
ATOM 2682 O O . LYS A 1 343 ? -10.566 -0.731 17.200 1.00 98.50 343 LYS A O 1
ATOM 2687 N N . ASP A 1 344 ? -12.273 -2.192 17.374 1.00 98.25 344 ASP A N 1
ATOM 2688 C CA . ASP A 1 344 ? -11.481 -3.308 17.903 1.00 98.25 344 ASP A CA 1
ATOM 2689 C C . ASP A 1 344 ? -10.400 -3.762 16.909 1.00 98.25 344 ASP A C 1
ATOM 2691 O O . ASP A 1 344 ? -9.224 -3.845 17.264 1.00 98.25 344 ASP A O 1
ATOM 2695 N N . PHE A 1 345 ? -10.749 -3.919 15.626 1.00 98.50 345 PHE A N 1
ATOM 2696 C CA . PHE A 1 345 ? -9.794 -4.281 14.574 1.00 98.50 345 PHE A CA 1
ATOM 2697 C C . PHE A 1 345 ? -8.615 -3.299 14.501 1.00 98.50 345 PHE A C 1
ATOM 2699 O O . PHE A 1 345 ? -7.447 -3.704 14.477 1.00 98.50 345 PHE A O 1
ATOM 2706 N N . VAL A 1 346 ? -8.906 -1.992 14.489 1.00 98.38 346 VAL A N 1
ATOM 2707 C CA . VAL A 1 346 ? -7.875 -0.944 14.462 1.00 98.38 346 VAL A CA 1
ATOM 2708 C C . VAL A 1 346 ? -7.017 -0.994 15.729 1.00 98.38 346 VAL A C 1
ATOM 2710 O O . VAL A 1 346 ? -5.792 -0.906 15.640 1.00 98.38 346 VAL A O 1
ATOM 2713 N N . GLN A 1 347 ? -7.614 -1.193 16.905 1.00 97.94 347 GLN A N 1
ATOM 2714 C CA . GLN A 1 347 ? -6.878 -1.303 18.169 1.00 97.94 347 GLN A CA 1
ATOM 2715 C C . GLN A 1 347 ? -5.951 -2.526 18.214 1.00 97.94 347 GLN A C 1
ATOM 2717 O O . GLN A 1 347 ? -4.832 -2.426 18.725 1.00 97.94 347 GLN A O 1
ATOM 2722 N N . GLN A 1 348 ? -6.366 -3.665 17.653 1.00 98.12 348 GLN A N 1
ATOM 2723 C CA . GLN A 1 348 ? -5.506 -4.844 17.518 1.00 98.12 348 GLN A CA 1
ATOM 2724 C C . GLN A 1 348 ? -4.338 -4.589 16.552 1.00 98.12 348 GLN A C 1
ATOM 2726 O O . GLN A 1 348 ? -3.201 -4.978 16.831 1.00 98.12 348 GLN A O 1
ATOM 2731 N N . CYS A 1 349 ? -4.575 -3.874 15.448 1.00 98.06 349 CYS A N 1
ATOM 2732 C CA . CYS A 1 349 ? -3.514 -3.502 14.508 1.00 98.06 349 CYS A CA 1
ATOM 2733 C C . CYS A 1 349 ? -2.495 -2.527 15.124 1.00 98.06 349 CYS A C 1
ATOM 2735 O O . CYS A 1 349 ? -1.291 -2.645 14.892 1.00 98.06 349 CYS A O 1
ATOM 2737 N N . LEU A 1 350 ? -2.960 -1.574 15.935 1.00 96.62 350 LEU A N 1
ATOM 2738 C CA . LEU A 1 350 ? -2.144 -0.496 16.500 1.00 96.62 350 LEU A CA 1
ATOM 2739 C C . LEU A 1 350 ? -1.538 -0.829 17.876 1.00 96.62 350 LEU A C 1
ATOM 2741 O O . LEU A 1 350 ? -1.174 0.065 18.647 1.00 96.62 350 LEU A O 1
ATOM 2745 N N . GLN A 1 351 ? -1.357 -2.116 18.188 1.00 95.06 351 GLN A N 1
ATOM 2746 C CA . GLN A 1 351 ? -0.607 -2.522 19.37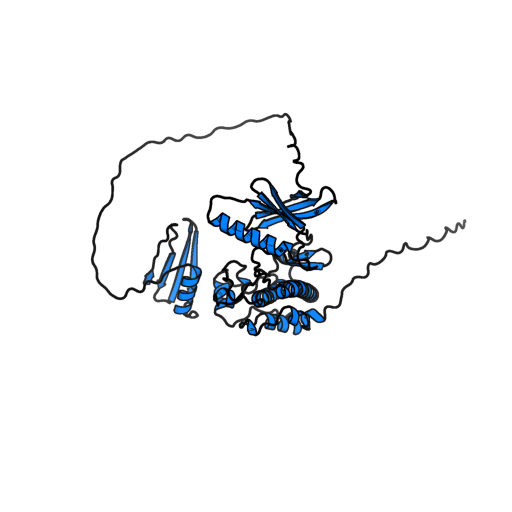6 1.00 95.06 351 GLN A CA 1
ATOM 2747 C C . GLN A 1 351 ? 0.845 -2.036 19.289 1.00 95.06 351 GLN A C 1
ATOM 2749 O O . GLN A 1 351 ? 1.551 -2.245 18.301 1.00 95.06 351 GLN A O 1
ATOM 2754 N N . ARG A 1 352 ? 1.326 -1.370 20.346 1.00 90.94 352 ARG A N 1
ATOM 2755 C CA . ARG A 1 352 ? 2.691 -0.813 20.372 1.00 90.94 352 ARG A CA 1
ATOM 2756 C C . ARG A 1 352 ? 3.759 -1.900 20.403 1.00 90.94 352 ARG A C 1
ATOM 2758 O O . ARG A 1 352 ? 4.791 -1.746 19.758 1.00 90.94 352 ARG A O 1
ATOM 2765 N N . ASN A 1 353 ? 3.512 -2.979 21.145 1.00 90.44 353 ASN A N 1
ATOM 2766 C CA . ASN A 1 353 ? 4.371 -4.154 21.108 1.00 90.44 353 ASN A CA 1
ATOM 2767 C C . ASN A 1 353 ? 4.040 -4.966 19.844 1.00 90.44 353 ASN A C 1
ATOM 2769 O O . ASN A 1 353 ? 2.923 -5.479 19.759 1.00 90.44 353 ASN A O 1
ATOM 2773 N N . PRO A 1 354 ? 4.971 -5.128 18.887 1.00 91.69 354 PRO A N 1
ATOM 2774 C CA . PRO A 1 354 ? 4.705 -5.903 17.678 1.00 91.69 354 PRO A CA 1
ATOM 2775 C C . PRO A 1 354 ? 4.343 -7.364 17.951 1.00 91.69 354 PRO A C 1
ATOM 2777 O O . PRO A 1 354 ? 3.606 -7.948 17.168 1.00 91.69 354 PRO A O 1
ATOM 2780 N N . LEU A 1 355 ? 4.803 -7.944 19.066 1.00 91.31 355 LEU A N 1
ATOM 2781 C CA . LEU A 1 355 ? 4.457 -9.317 19.456 1.00 91.31 355 LEU A CA 1
ATOM 2782 C C . LEU A 1 355 ? 2.986 -9.477 19.862 1.00 91.31 355 LEU A C 1
ATOM 2784 O O . LEU A 1 355 ? 2.490 -10.595 19.912 1.00 91.31 355 LEU A O 1
ATOM 2788 N N . HIS A 1 356 ? 2.303 -8.376 20.184 1.00 94.38 356 HIS A N 1
ATOM 2789 C CA . HIS A 1 356 ? 0.879 -8.383 20.515 1.00 94.38 356 HIS A CA 1
ATOM 2790 C C . HIS A 1 356 ? -0.005 -8.103 19.295 1.00 94.38 356 HIS A C 1
ATOM 2792 O O . HIS A 1 356 ? -1.224 -8.196 19.410 1.00 94.38 356 HIS A O 1
ATOM 2798 N N . ARG A 1 357 ? 0.574 -7.738 18.140 1.00 96.00 357 ARG A N 1
ATOM 2799 C CA . ARG A 1 357 ? -0.208 -7.572 16.913 1.00 96.00 357 ARG A CA 1
ATOM 2800 C C . ARG A 1 357 ? -0.536 -8.955 16.345 1.00 96.00 357 ARG A C 1
ATOM 2802 O O . ARG A 1 357 ? 0.383 -9.762 16.184 1.00 96.00 357 ARG A O 1
ATOM 2809 N N . PRO A 1 358 ? -1.801 -9.232 16.001 1.00 97.06 358 PRO A N 1
ATOM 2810 C CA . PRO A 1 358 ? -2.145 -10.438 15.264 1.00 97.06 358 PRO A CA 1
ATOM 2811 C C . PRO A 1 358 ? -1.490 -10.429 13.877 1.00 97.06 358 PRO A C 1
ATOM 2813 O O . PRO A 1 358 ? -1.212 -9.384 13.288 1.00 97.06 358 PRO A O 1
ATOM 2816 N N . THR A 1 359 ? -1.239 -11.616 13.339 1.00 97.81 359 THR A N 1
ATOM 2817 C CA . THR A 1 359 ? -0.755 -11.793 11.964 1.00 97.81 359 THR A CA 1
ATOM 2818 C C . THR A 1 359 ? -1.849 -11.464 10.945 1.00 97.81 359 THR A C 1
ATOM 2820 O O . THR A 1 359 ? -3.037 -11.524 11.260 1.00 97.81 359 THR A O 1
ATOM 2823 N N . ALA A 1 360 ? -1.469 -11.197 9.689 1.00 98.06 360 ALA A N 1
ATOM 2824 C CA . ALA A 1 360 ? -2.440 -10.988 8.610 1.00 98.06 360 ALA A CA 1
ATOM 2825 C C . ALA A 1 360 ? -3.406 -12.179 8.461 1.00 98.06 360 ALA A C 1
ATOM 2827 O O . ALA A 1 360 ? -4.601 -11.984 8.263 1.00 98.06 360 ALA A O 1
ATOM 2828 N N . ALA A 1 361 ? -2.900 -13.407 8.624 1.00 97.69 361 ALA A N 1
ATOM 2829 C CA . ALA A 1 361 ? -3.712 -14.619 8.578 1.00 97.69 361 ALA A CA 1
ATOM 2830 C C . ALA A 1 361 ? -4.738 -14.681 9.722 1.00 97.69 361 ALA A C 1
ATOM 2832 O O . ALA A 1 361 ? -5.890 -15.009 9.479 1.00 97.69 361 ALA A O 1
ATOM 2833 N N . GLN A 1 362 ? -4.351 -14.314 10.948 1.00 98.00 362 GLN A N 1
ATOM 2834 C CA . GLN A 1 362 ? -5.279 -14.257 12.086 1.00 98.00 362 GLN A CA 1
ATOM 2835 C C . GLN A 1 362 ? -6.327 -13.151 11.920 1.00 98.00 362 GLN A C 1
ATOM 2837 O O . GLN A 1 362 ? -7.487 -13.337 12.273 1.00 98.00 362 GLN A O 1
ATOM 2842 N N . LEU A 1 363 ? -5.938 -12.004 11.359 1.00 98.25 363 LEU A N 1
ATOM 2843 C CA . LEU A 1 363 ? -6.855 -10.890 11.128 1.00 98.25 363 LEU A CA 1
ATOM 2844 C C . LEU A 1 363 ? -7.916 -11.184 10.063 1.00 98.25 363 LEU A C 1
ATOM 2846 O O . LEU A 1 363 ? -8.977 -10.572 10.118 1.00 98.25 363 LEU A O 1
ATOM 2850 N N . LEU A 1 364 ? -7.681 -12.119 9.134 1.00 97.44 364 LEU A N 1
ATOM 2851 C CA . LEU A 1 364 ? -8.707 -12.558 8.174 1.00 97.44 364 LEU A CA 1
ATOM 2852 C C . LEU A 1 364 ? -9.924 -13.200 8.858 1.00 97.44 364 LEU A C 1
ATOM 2854 O O . LEU A 1 364 ? -11.019 -13.173 8.300 1.00 97.44 364 LEU A O 1
ATOM 2858 N N . ASP A 1 365 ? -9.752 -13.734 10.068 1.00 97.12 365 ASP A N 1
ATOM 2859 C CA . ASP A 1 365 ? -10.835 -14.309 10.869 1.00 97.12 365 ASP A CA 1
ATOM 2860 C C . ASP A 1 365 ? -11.539 -13.293 11.778 1.00 97.12 365 ASP A C 1
ATOM 2862 O O . ASP A 1 365 ? -12.522 -13.633 12.442 1.00 97.12 365 ASP A O 1
ATOM 2866 N N . HIS A 1 366 ? -11.071 -12.044 11.808 1.00 98.06 366 HIS A N 1
ATOM 2867 C CA . HIS A 1 366 ? -11.642 -11.010 12.658 1.00 98.06 366 HIS A CA 1
ATOM 2868 C C . HIS A 1 366 ? -13.078 -10.651 12.217 1.00 98.06 366 HIS A C 1
ATOM 2870 O O . HIS A 1 366 ? -13.302 -10.457 11.016 1.00 98.06 366 HIS A O 1
ATOM 2876 N N . PRO A 1 367 ? -14.048 -10.469 13.142 1.00 96.94 367 PRO A N 1
ATOM 2877 C CA . PRO A 1 367 ? -15.443 -10.148 12.807 1.00 96.94 367 PRO A CA 1
ATOM 2878 C C . PRO A 1 367 ? -15.598 -8.986 11.819 1.00 96.94 367 PRO A C 1
ATOM 2880 O O . PRO A 1 367 ? -16.389 -9.077 10.877 1.00 96.94 367 PRO A O 1
ATOM 2883 N N . PHE A 1 368 ? -14.766 -7.947 11.972 1.00 97.06 368 PHE A N 1
ATOM 2884 C CA . PHE A 1 368 ? -14.678 -6.799 11.060 1.00 97.06 368 PHE A CA 1
ATOM 2885 C C . PHE A 1 368 ? -14.534 -7.181 9.576 1.00 97.06 368 PHE A C 1
ATOM 2887 O O . PHE A 1 368 ? -15.179 -6.579 8.731 1.00 97.06 368 PHE A O 1
ATOM 2894 N N . VAL A 1 369 ? -13.755 -8.203 9.221 1.00 95.25 369 VAL A N 1
ATOM 2895 C CA . VAL A 1 369 ? -13.531 -8.577 7.807 1.00 95.25 369 VAL A CA 1
ATOM 2896 C C . VAL A 1 369 ? -14.186 -9.897 7.410 1.00 95.25 369 VAL A C 1
ATOM 2898 O O . VAL A 1 369 ? -14.412 -10.134 6.228 1.00 95.25 369 VAL A O 1
ATOM 2901 N N . LYS A 1 370 ? -14.539 -10.743 8.380 1.00 90.00 370 LYS A N 1
ATOM 2902 C CA . LYS A 1 370 ? -15.181 -12.039 8.135 1.00 90.00 370 LYS A CA 1
ATOM 2903 C C . LYS A 1 370 ? -16.646 -11.908 7.719 1.00 90.00 370 LYS A C 1
ATOM 2905 O O . LYS A 1 370 ? -17.112 -12.649 6.863 1.00 90.00 370 LYS A O 1
ATOM 2910 N N . ASN A 1 371 ? -17.356 -10.931 8.284 1.00 77.12 371 ASN A N 1
ATOM 2911 C CA . ASN A 1 371 ? -18.783 -10.709 8.024 1.00 77.12 371 ASN A CA 1
ATOM 2912 C C . ASN A 1 371 ? -19.041 -9.770 6.831 1.00 77.12 371 ASN A C 1
ATOM 2914 O O . ASN A 1 371 ? -20.037 -9.047 6.817 1.00 77.12 371 ASN A O 1
ATOM 2918 N N . VAL A 1 372 ? -18.142 -9.722 5.843 1.00 69.81 372 VAL A N 1
ATOM 2919 C CA . VAL A 1 372 ? -18.401 -8.974 4.606 1.00 69.81 372 VAL A CA 1
ATOM 2920 C C . VAL A 1 372 ? -19.460 -9.750 3.831 1.00 69.81 372 VAL A C 1
ATOM 2922 O O . VAL A 1 372 ? -19.169 -10.781 3.231 1.00 69.81 372 VAL A O 1
ATOM 2925 N N . ALA A 1 373 ? -20.710 -9.287 3.880 1.00 55.75 373 ALA A N 1
ATOM 2926 C CA . ALA A 1 373 ? -21.755 -9.814 3.015 1.00 55.75 373 ALA A CA 1
ATOM 2927 C C . ALA A 1 373 ? -21.280 -9.660 1.563 1.00 55.75 373 ALA A C 1
ATOM 2929 O O . ALA A 1 373 ? -21.031 -8.543 1.105 1.00 55.75 373 ALA A O 1
ATOM 2930 N N . PHE A 1 374 ? -21.088 -10.782 0.868 1.00 50.38 374 PHE A N 1
ATOM 2931 C CA . PHE A 1 374 ? -20.686 -10.801 -0.532 1.00 50.38 374 PHE A CA 1
ATOM 2932 C C . PHE A 1 374 ? -21.718 -10.020 -1.350 1.00 50.38 374 PHE A C 1
ATOM 2934 O O . PHE A 1 374 ? -22.818 -10.504 -1.600 1.00 50.38 374 PHE A O 1
ATOM 2941 N N . MET A 1 375 ? -21.367 -8.808 -1.782 1.00 47.94 375 MET A N 1
ATOM 2942 C CA . MET A 1 375 ? -22.086 -8.136 -2.859 1.00 47.94 375 MET A CA 1
ATOM 2943 C C . MET A 1 375 ? -21.563 -8.663 -4.193 1.00 47.94 375 MET A C 1
ATOM 2945 O O . MET A 1 375 ? -20.951 -7.932 -4.968 1.00 47.94 375 MET A O 1
ATOM 2949 N N . GLU A 1 376 ? -21.809 -9.940 -4.480 1.00 40.50 376 GLU A N 1
ATOM 2950 C CA . GLU A 1 376 ? -21.945 -10.321 -5.880 1.00 40.50 376 GLU A CA 1
ATOM 2951 C C . GLU A 1 376 ? -23.237 -9.660 -6.356 1.00 40.50 376 GLU A C 1
ATOM 2953 O O . GLU A 1 376 ? -24.335 -10.095 -6.016 1.00 40.50 376 GLU A O 1
ATOM 2958 N N . ARG A 1 377 ? -23.126 -8.545 -7.087 1.00 42.62 377 ARG A N 1
ATOM 2959 C CA . ARG A 1 377 ? -24.257 -8.084 -7.893 1.00 42.62 377 ARG A CA 1
ATOM 2960 C C . ARG A 1 377 ? -24.521 -9.198 -8.905 1.00 42.62 377 ARG A C 1
ATOM 2962 O O . ARG A 1 377 ? -23.626 -9.457 -9.713 1.00 42.62 377 ARG A O 1
ATOM 2969 N N . PRO A 1 378 ? -25.698 -9.847 -8.900 1.00 35.28 378 PRO A N 1
ATOM 2970 C CA . PRO A 1 378 ? -26.064 -10.712 -10.004 1.00 35.28 378 PRO A CA 1
ATOM 2971 C C . PRO A 1 378 ? -26.006 -9.846 -11.259 1.00 35.28 378 PRO A C 1
ATOM 2973 O O . PRO A 1 378 ? -26.580 -8.752 -11.284 1.00 35.28 378 PRO A O 1
ATOM 2976 N N . PHE A 1 379 ? -25.277 -10.297 -12.277 1.00 39.88 379 PHE A N 1
ATOM 2977 C CA . PHE A 1 379 ? -25.441 -9.741 -13.610 1.00 39.88 379 PHE A CA 1
ATOM 2978 C C . PHE A 1 379 ? -26.930 -9.848 -13.935 1.00 39.88 379 PHE A C 1
ATOM 2980 O O . PHE A 1 379 ? -27.457 -10.951 -14.053 1.00 39.88 379 PHE A O 1
ATOM 2987 N N . VAL A 1 380 ? -27.620 -8.711 -14.019 1.00 38.31 380 VAL A N 1
ATOM 2988 C CA . VAL A 1 380 ? -28.962 -8.677 -14.588 1.00 38.31 380 VAL A CA 1
ATOM 2989 C C . VAL A 1 380 ? -28.767 -9.001 -16.061 1.00 38.31 380 VAL A C 1
ATOM 2991 O O . VAL A 1 380 ? -28.373 -8.144 -16.851 1.00 38.31 380 VAL A O 1
ATOM 2994 N N . SER A 1 381 ? -28.953 -10.270 -16.414 1.00 35.78 381 SER A N 1
ATOM 2995 C CA . SER A 1 381 ? -29.176 -10.686 -17.787 1.00 35.78 381 SER A CA 1
ATOM 2996 C C . SER A 1 381 ? -30.402 -9.925 -18.272 1.00 35.78 381 SER A C 1
ATOM 2998 O O . SER A 1 381 ? -31.514 -10.144 -17.790 1.00 35.78 381 SER A O 1
ATOM 3000 N N . ILE A 1 382 ? -30.182 -8.973 -19.174 1.00 43.47 382 ILE A N 1
ATOM 3001 C CA . ILE A 1 382 ? -31.261 -8.351 -19.930 1.00 43.47 382 ILE A CA 1
ATOM 3002 C C . ILE A 1 382 ? -31.772 -9.444 -20.873 1.00 43.47 382 ILE A C 1
ATOM 3004 O O . ILE A 1 382 ? -31.230 -9.644 -21.957 1.00 43.47 382 ILE A O 1
ATOM 3008 N N . GLU A 1 383 ? -32.760 -10.205 -20.410 1.00 39.09 383 GLU A N 1
ATOM 3009 C CA . GLU A 1 383 ? -33.614 -11.019 -21.271 1.00 39.09 383 GLU A CA 1
ATOM 3010 C C . GLU A 1 383 ? -34.343 -10.064 -22.239 1.00 39.09 383 GLU A C 1
ATOM 3012 O O . GLU A 1 383 ? -34.863 -9.030 -21.792 1.00 39.09 383 GLU A O 1
ATOM 3017 N N . PRO A 1 384 ? -34.372 -10.336 -23.556 1.00 40.72 384 PRO A N 1
ATOM 3018 C CA . PRO A 1 384 ? -35.136 -9.530 -24.496 1.00 40.72 384 PRO A CA 1
ATOM 3019 C C . PRO A 1 384 ? -36.618 -9.657 -24.146 1.00 40.72 384 PRO A C 1
ATOM 3021 O O . PRO A 1 384 ? -37.163 -10.756 -24.119 1.00 40.72 384 PRO A O 1
ATOM 3024 N N . SER A 1 385 ? -37.263 -8.530 -23.856 1.00 42.69 385 SER A N 1
ATOM 3025 C CA . SER A 1 385 ? -38.695 -8.475 -23.572 1.00 42.69 385 SER A CA 1
ATOM 3026 C C . SER A 1 385 ? -39.485 -9.048 -24.746 1.00 42.69 385 SER A C 1
ATOM 3028 O O . SER A 1 385 ? -39.237 -8.687 -25.898 1.00 42.69 385 SER A O 1
ATOM 3030 N N . GLU A 1 386 ? -40.430 -9.922 -24.419 1.00 43.00 386 GLU A N 1
ATOM 3031 C CA . GLU A 1 386 ? -41.380 -10.536 -25.335 1.00 43.00 386 GLU A CA 1
ATOM 3032 C C . GLU A 1 386 ? -42.197 -9.514 -26.148 1.00 43.00 386 GLU A C 1
ATOM 3034 O O . GLU A 1 386 ? -42.410 -8.361 -25.771 1.00 43.00 386 GLU A O 1
ATOM 3039 N N . GLU A 1 387 ? -42.630 -10.028 -27.294 1.00 41.19 387 GLU A N 1
ATOM 3040 C CA . GLU A 1 387 ? -43.427 -9.493 -28.394 1.00 41.19 387 GLU A CA 1
ATOM 3041 C C . GLU A 1 387 ? -44.461 -8.392 -28.074 1.00 41.19 387 GLU A C 1
ATOM 3043 O O . GLU A 1 387 ? -45.303 -8.492 -27.182 1.00 41.19 387 GLU A O 1
ATOM 3048 N N . LEU A 1 388 ? -44.466 -7.360 -28.927 1.00 42.94 388 LEU A N 1
ATOM 3049 C CA . LEU A 1 388 ? -45.569 -6.405 -29.073 1.00 42.94 388 LEU A CA 1
ATOM 3050 C C . LEU A 1 388 ? -46.841 -7.126 -29.570 1.00 42.94 388 LEU A C 1
ATOM 3052 O O . LEU A 1 388 ? -46.759 -7.879 -30.544 1.00 42.94 388 LEU A O 1
ATOM 3056 N N . PRO A 1 389 ? -48.032 -6.862 -28.995 1.00 43.75 389 PRO A N 1
ATOM 3057 C CA . PRO A 1 389 ? -49.271 -7.463 -29.477 1.00 43.75 389 PRO A CA 1
ATOM 3058 C C . PRO A 1 389 ? -49.695 -6.868 -30.834 1.00 43.75 389 PRO A C 1
ATOM 3060 O O . PRO A 1 389 ? -49.384 -5.709 -31.135 1.00 43.75 389 PRO A O 1
ATOM 3063 N N . PRO A 1 390 ? -50.422 -7.633 -31.671 1.00 46.72 390 PRO A N 1
ATOM 3064 C CA . PRO A 1 390 ? -50.757 -7.216 -33.023 1.00 46.72 390 PRO A CA 1
ATOM 3065 C C . PRO A 1 390 ? -51.789 -6.085 -33.026 1.00 46.72 390 PRO A C 1
ATOM 3067 O O . PRO A 1 390 ? -52.769 -6.095 -32.280 1.00 46.72 390 PRO A O 1
ATOM 3070 N N . PHE A 1 391 ? -51.576 -5.127 -33.929 1.00 40.88 391 PHE A N 1
ATOM 3071 C CA . PHE A 1 391 ? -52.517 -4.064 -34.268 1.00 40.88 391 PHE A CA 1
ATOM 3072 C C . PHE A 1 391 ? -53.901 -4.644 -34.602 1.00 40.88 391 PHE A C 1
ATOM 3074 O O . PHE A 1 391 ? -54.094 -5.252 -35.657 1.00 40.88 391 PHE A O 1
ATOM 3081 N N . MET A 1 392 ? -54.888 -4.410 -33.732 1.00 40.69 392 MET A N 1
ATOM 3082 C CA . MET A 1 392 ? -56.295 -4.561 -34.093 1.00 40.69 392 MET A CA 1
ATOM 3083 C C . MET A 1 392 ? -56.746 -3.332 -34.877 1.00 40.69 392 MET A C 1
ATOM 3085 O O . MET A 1 392 ? -56.899 -2.233 -34.350 1.00 40.69 392 MET A O 1
ATOM 3089 N N . ASN A 1 393 ? -56.959 -3.559 -36.167 1.00 43.69 393 ASN A N 1
ATOM 3090 C CA . ASN A 1 393 ? -57.659 -2.664 -37.063 1.00 43.69 393 ASN A CA 1
ATOM 3091 C C . ASN A 1 393 ? -59.169 -2.860 -36.834 1.00 43.69 393 ASN A C 1
ATOM 3093 O O . ASN A 1 393 ? -59.705 -3.923 -37.147 1.00 43.69 393 ASN A O 1
ATOM 3097 N N . SER A 1 394 ? -59.865 -1.864 -36.289 1.00 41.94 394 SER A N 1
ATOM 3098 C CA . SER A 1 394 ? -61.331 -1.829 -36.293 1.00 41.94 394 SER A CA 1
ATOM 3099 C C . SER A 1 394 ? -61.790 -0.444 -36.718 1.00 41.94 394 SER A C 1
ATOM 3101 O O . SER A 1 394 ? -61.652 0.525 -35.973 1.00 41.94 394 SER A O 1
ATOM 3103 N N . GLY A 1 395 ? -62.301 -0.371 -37.944 1.00 43.47 395 GLY A N 1
ATOM 3104 C CA . GLY A 1 395 ? -62.847 0.846 -38.514 1.00 43.47 395 GLY A CA 1
ATOM 3105 C C . GLY A 1 395 ? -64.125 1.313 -37.825 1.00 43.47 395 GLY A C 1
ATOM 3106 O O . GLY A 1 395 ? -64.937 0.514 -37.351 1.00 43.47 395 GLY A O 1
ATOM 3107 N N . ARG A 1 396 ? -64.312 2.628 -37.869 1.00 41.12 396 ARG A N 1
ATOM 3108 C CA . ARG A 1 396 ? -65.557 3.280 -38.265 1.00 41.12 396 ARG A CA 1
ATOM 3109 C C . ARG A 1 396 ? -65.240 4.628 -38.880 1.00 41.12 396 ARG A C 1
ATOM 3111 O O . ARG A 1 396 ? -64.341 5.303 -38.335 1.00 41.12 396 ARG A O 1
#